Protein AF-C4Z871-F1 (afdb_monomer_lite)

Secondary structure (DSSP, 8-state):
--HHHHHHHHTT--GGG-B-TT--GGGB-HHHHHHHHHHHHHHHHHHHS-HHHHTTS-HHHHHHHTTSEETTEEBHHHHHHHB-SGGGGGGTT---EEEEEEE-TTS-EEEEEEEES-HHHHHHHHHTTS--PEEEE---TT--PPEEEESS-HHHHHHHHHHHHHH--GGGT--EEEEE-SSEEEEEEES--TTSSHHHHTSTT---S--TTHHHHHHHHHTTSS-TTS-HHHHHHHHHHHTTPPPPEEE--STTEEEEEEESS-S-HHHHHHHHH-TT--HHHHHHHHHHHTTPPPPHHHHHHHHHTT-EEEETTEEEE-------TTTHHHHHIIIIIHHHHHHHHHHHHHHHS-EEHHHHHHHTTTTS-TTS-HHHHHHHHHHHHHHHHHTTSEEEESSGGG-EEEESS--

Foldseek 3Di:
DPVVLVVCQVVVPFQQLAFLQPDACVQFAPVLLVLLLVLLLVLVCVVPVPSPVSVPDDSQVLCVVLLQADSRGGTNLVCQQTGDQVSQVSLPPAFAWEKEFEADPVRDTPDIDIQGPNVNVSLVVSLVVAPFDWDWDDLDPVDPGTDTDTLDDSLLSLLLSLCLVQQAPVVVSDYFYWYDYPWKIKTKGFFADQLNDLVLLQPVQRDRPGTSNNSSVSSCVSRVSDDPRSCSSVVQQVVCLVVLAQGWDWDRVDDRMIMIMDTSDHQDSLSSNVSVVCVPDDSVLNNVLSCQSVLHFDDPVNVVVCVVVVQWDDDPPNIHGDDDDDDDPPCVVVVCCVVVVLLVVLVVQVVVVQLVHWDFLVVSLVSCVVSDDPVDDSVRSSVVSVVSLVVCVVVQQWDWDDDDRPITIHGPDDD

Organism: Agathobacter rectalis (strain ATCC 33656 / DSM 3377 / JCM 17463 / KCTC 5835 / VPI 0990) (NCBI:txid515619)

Sequence (415 aa):
MNKIDLIRSQVGRDWSKEIVPEATIDDLDSEAIAYARKMFIRREENRTGASDIIERLSDIEVLNKAGLTFKGQITRTALMLLGKKESSFYFDGFVPRITWTLYNADKSVKAYEHFDMPLLLAVDKVYGKIRNEKYRYIADQTTLFPEEVDQYNPNLVKEIINNCIAHSDYRLRGKINLEEYEDHLVFINEGAFIPETVEQALEPGYKPPYYRNAFLCNAMVNMYMIDTNSMGIPMIYEIQKGKCFPLPTFDLDTPNRVVVTVYGKVLDPNYTRLLHANDDLDLRTVFLLDQVQKKKTISKEDFSQLKSRNLVEGRYPNIFVSYKVAKVVGDKANYVRQKGLDEEVCMHFILSTLKLGPAKKSDLLAVLKDVLPDVLTDQQKSRKLSNLLQKMKKNGIIDVRGIAINSEWYLLTKD

InterPro domains:
  IPR038475 RecG, C-terminal domain superfamily [G3DSA:3.30.565.60] (98-265)

pLDDT: mean 84.92, std 14.33, range [31.95, 98.62]

Structure (mmCIF, N/CA/C/O backbone):
data_AF-C4Z871-F1
#
_entry.id   AF-C4Z871-F1
#
loop_
_atom_site.group_PDB
_atom_site.id
_atom_site.type_symbol
_atom_site.label_atom_id
_atom_site.label_alt_id
_atom_site.label_comp_id
_atom_site.label_asym_id
_atom_site.label_entity_id
_atom_site.label_seq_id
_atom_site.pdbx_PDB_ins_code
_atom_site.Cartn_x
_atom_site.Cartn_y
_atom_site.Cartn_z
_atom_site.occupancy
_atom_site.B_iso_or_equiv
_atom_site.auth_seq_id
_atom_site.auth_comp_id
_atom_site.auth_asym_id
_atom_site.auth_atom_id
_atom_site.pdbx_PDB_model_num
ATOM 1 N N . MET A 1 1 ? -11.316 14.710 -9.861 1.00 51.78 1 MET A N 1
ATOM 2 C CA . MET A 1 1 ? -11.966 15.127 -8.597 1.00 51.78 1 MET A CA 1
ATOM 3 C C . MET A 1 1 ? -13.307 14.449 -8.318 1.00 51.78 1 MET A C 1
ATOM 5 O O . MET A 1 1 ? -14.310 14.771 -8.956 1.00 51.78 1 MET A O 1
ATOM 9 N N . ASN A 1 2 ? -13.363 13.544 -7.330 1.00 67.62 2 ASN A N 1
ATOM 10 C CA . ASN A 1 2 ? -14.636 13.040 -6.792 1.00 67.62 2 ASN A CA 1
ATOM 11 C C . ASN A 1 2 ? -15.286 14.134 -5.919 1.00 67.62 2 ASN A C 1
ATOM 13 O O . ASN A 1 2 ? -15.023 14.245 -4.723 1.00 67.62 2 ASN A O 1
ATOM 17 N N . LYS A 1 3 ? -16.110 14.985 -6.549 1.00 70.56 3 LYS A N 1
ATOM 18 C CA . LYS A 1 3 ? -16.757 16.150 -5.912 1.00 70.56 3 LYS A CA 1
ATOM 19 C C . LYS A 1 3 ? -17.621 15.771 -4.704 1.00 70.56 3 LYS A C 1
ATOM 21 O O . LYS A 1 3 ? -17.808 16.592 -3.814 1.00 70.56 3 LYS A O 1
ATOM 26 N N . ILE A 1 4 ? -18.128 14.539 -4.657 1.00 70.31 4 ILE A N 1
ATOM 27 C CA . ILE A 1 4 ? -19.035 14.083 -3.602 1.00 70.31 4 ILE A CA 1
ATOM 28 C C . ILE A 1 4 ? -18.288 13.925 -2.275 1.00 70.31 4 ILE A C 1
ATOM 30 O O . ILE A 1 4 ? -18.782 14.375 -1.243 1.00 70.31 4 ILE A O 1
ATOM 34 N N . ASP A 1 5 ? -17.102 13.319 -2.284 1.00 70.25 5 ASP A N 1
ATOM 35 C CA . ASP A 1 5 ? -16.326 13.127 -1.054 1.00 70.25 5 ASP A CA 1
ATOM 36 C C . ASP A 1 5 ? -15.830 14.456 -0.473 1.00 70.25 5 ASP A C 1
ATOM 38 O O . ASP A 1 5 ? -15.903 14.658 0.740 1.00 70.25 5 ASP A O 1
ATOM 42 N N . LEU A 1 6 ? -15.442 15.402 -1.333 1.00 68.94 6 LEU A N 1
ATOM 43 C CA . LEU A 1 6 ? -15.074 16.754 -0.913 1.00 68.94 6 LEU A CA 1
ATOM 44 C C . LEU A 1 6 ? -16.252 17.480 -0.242 1.00 68.94 6 LEU A C 1
ATOM 46 O O . LEU A 1 6 ? -16.098 18.016 0.854 1.00 68.94 6 LEU A O 1
ATOM 50 N N . ILE A 1 7 ? -17.441 17.450 -0.856 1.00 69.00 7 ILE A N 1
ATOM 51 C CA . ILE A 1 7 ? -18.655 18.048 -0.277 1.00 69.00 7 ILE A CA 1
ATOM 52 C C . ILE A 1 7 ? -18.975 17.399 1.074 1.00 69.00 7 ILE A C 1
ATOM 54 O O . ILE A 1 7 ? -19.270 18.090 2.043 1.00 69.00 7 ILE A O 1
ATOM 58 N N . ARG A 1 8 ? -18.889 16.070 1.180 1.00 70.12 8 ARG A N 1
ATOM 59 C CA . ARG A 1 8 ? -19.169 15.360 2.438 1.00 70.12 8 ARG A CA 1
ATOM 60 C C . ARG A 1 8 ? -18.193 15.736 3.547 1.00 70.12 8 ARG A C 1
ATOM 62 O O . ARG A 1 8 ? -18.636 15.960 4.673 1.00 70.12 8 ARG A O 1
ATOM 69 N N . SER A 1 9 ? -16.906 15.858 3.219 1.00 64.88 9 SER A N 1
ATOM 70 C CA . SER A 1 9 ? -15.901 16.353 4.158 1.00 64.88 9 SER A CA 1
ATOM 71 C C . SER A 1 9 ? -16.211 17.781 4.612 1.00 64.88 9 SER A C 1
ATOM 73 O O . SER A 1 9 ? -16.077 18.075 5.795 1.00 64.88 9 SER A O 1
ATOM 75 N N . GLN A 1 10 ? -16.653 18.659 3.708 1.00 62.22 10 GLN A N 1
ATOM 76 C CA . GLN A 1 10 ? -17.023 20.042 4.040 1.00 62.22 10 GLN A CA 1
ATOM 77 C C . GLN A 1 10 ? -18.287 20.127 4.910 1.00 62.22 10 GLN A C 1
ATOM 79 O O . GLN A 1 10 ? -18.389 21.000 5.765 1.00 62.22 10 GLN A O 1
ATOM 84 N N . VAL A 1 11 ? -19.232 19.200 4.728 1.00 68.12 11 VAL A N 1
ATOM 85 C CA . VAL A 1 11 ? -20.485 19.110 5.503 1.00 68.12 11 VAL A CA 1
ATOM 86 C C . VAL A 1 11 ? -20.293 18.336 6.823 1.00 68.12 11 VAL A C 1
ATOM 88 O O . VAL A 1 11 ? -21.216 18.234 7.627 1.00 68.12 11 VAL A O 1
ATOM 91 N N . GLY A 1 12 ? -19.098 17.788 7.083 1.00 62.19 12 GLY A N 1
ATOM 92 C CA . GLY A 1 12 ? -18.776 17.077 8.325 1.00 62.19 12 GLY A CA 1
ATOM 93 C C . GLY A 1 12 ? -19.434 15.699 8.468 1.00 62.19 12 GLY A C 1
ATOM 94 O O . GLY A 1 12 ? -19.546 15.187 9.582 1.00 62.19 12 GLY A O 1
ATOM 95 N N . ARG A 1 13 ? -19.878 15.081 7.363 1.00 78.56 13 ARG A N 1
ATOM 96 C CA . ARG A 1 13 ? -20.431 13.716 7.369 1.00 78.56 13 ARG A CA 1
ATOM 97 C C . ARG A 1 13 ? -19.312 12.688 7.227 1.00 78.56 13 ARG A C 1
ATOM 99 O O . ARG A 1 13 ? -18.979 12.278 6.116 1.00 78.56 13 ARG A O 1
ATOM 106 N N . ASP A 1 14 ? -18.764 12.272 8.362 1.00 88.94 14 ASP A N 1
ATOM 107 C CA . ASP A 1 14 ? -17.798 11.179 8.454 1.00 88.94 14 ASP A CA 1
ATOM 108 C C . ASP A 1 14 ? -18.501 9.878 8.863 1.00 88.94 14 ASP A C 1
ATOM 110 O O . ASP A 1 14 ? -18.917 9.724 10.011 1.00 88.94 14 ASP A O 1
ATOM 114 N N . TRP A 1 15 ? -18.605 8.941 7.916 1.00 91.06 15 TRP A N 1
ATOM 115 C CA . TRP A 1 15 ? -19.235 7.634 8.132 1.00 91.06 15 TRP A CA 1
ATOM 116 C C . TRP A 1 15 ? -18.551 6.847 9.257 1.00 91.06 15 TRP A C 1
ATOM 118 O O . TRP A 1 15 ? -19.228 6.151 10.009 1.00 91.06 15 TRP A O 1
ATOM 128 N N . SER A 1 16 ? -17.229 6.983 9.405 1.00 93.88 16 SER A N 1
ATOM 129 C CA . SER A 1 16 ? -16.442 6.242 10.397 1.00 93.88 16 SER A CA 1
ATOM 130 C C . SER A 1 16 ? -16.643 6.747 11.832 1.00 93.88 16 SER A C 1
ATOM 132 O O . SER A 1 16 ? -16.449 6.005 12.793 1.00 93.88 16 SER A O 1
ATOM 134 N N . LYS A 1 17 ? -17.098 7.997 11.982 1.00 94.75 17 LYS A N 1
ATOM 135 C CA . LYS A 1 17 ? -17.359 8.651 13.272 1.00 94.75 17 LYS A CA 1
ATOM 136 C C . LYS A 1 17 ? -18.705 8.262 13.894 1.00 94.75 17 LYS A C 1
ATOM 138 O O . LYS A 1 17 ? -18.926 8.534 15.073 1.00 94.75 17 LYS A O 1
ATOM 143 N N . GLU A 1 18 ? -19.623 7.686 13.120 1.00 94.06 18 GLU A N 1
ATOM 144 C CA . GLU A 1 18 ? -20.980 7.394 13.590 1.00 94.06 18 GLU A CA 1
ATOM 145 C C . GLU A 1 18 ? -20.971 6.438 14.795 1.00 94.06 18 GLU A C 1
ATOM 147 O O . GLU A 1 18 ? -20.249 5.436 14.813 1.00 94.06 18 GLU A O 1
ATOM 152 N N . ILE A 1 19 ? -21.768 6.788 15.809 1.00 95.81 19 ILE A N 1
ATOM 153 C CA . ILE A 1 19 ? -22.007 5.968 17.001 1.00 95.81 19 ILE A CA 1
ATOM 154 C C . ILE A 1 19 ? -22.939 4.824 16.607 1.00 95.81 19 ILE A C 1
ATOM 156 O O . ILE A 1 19 ? -23.891 5.046 15.862 1.00 95.81 19 ILE A O 1
ATOM 160 N N . VAL A 1 20 ? -22.667 3.628 17.124 1.00 95.88 20 VAL A N 1
ATOM 161 C CA . VAL A 1 20 ? -23.548 2.460 17.026 1.00 95.88 20 VAL A CA 1
ATOM 162 C C . VAL A 1 20 ? -24.207 2.282 18.398 1.00 95.88 20 VAL A C 1
ATOM 164 O O . VAL A 1 20 ? -23.546 1.774 19.303 1.00 95.88 20 VAL A O 1
ATOM 167 N N . PRO A 1 21 ? -25.443 2.782 18.607 1.00 94.50 21 PRO A N 1
ATOM 168 C CA . PRO A 1 21 ? -26.058 2.871 19.936 1.00 94.50 21 PRO A CA 1
ATOM 169 C C . PRO A 1 21 ? -26.220 1.528 20.646 1.00 94.50 21 PRO A C 1
ATOM 171 O O . PRO A 1 21 ? -26.189 1.475 21.872 1.00 94.50 21 PRO A O 1
ATOM 174 N N . GLU A 1 22 ? -26.408 0.460 19.877 1.00 95.06 22 GLU A N 1
ATOM 175 C CA . GLU A 1 22 ? -26.620 -0.894 20.376 1.00 95.06 22 GLU A CA 1
ATOM 176 C C . GLU A 1 22 ? -25.312 -1.595 20.766 1.00 95.06 22 GLU A C 1
ATOM 178 O O . GLU A 1 22 ? -25.355 -2.571 21.512 1.00 95.06 22 GLU A O 1
ATOM 183 N N . ALA A 1 23 ? -24.163 -1.099 20.293 1.00 96.44 23 ALA A N 1
ATOM 184 C CA . ALA A 1 23 ? -22.872 -1.726 20.531 1.00 96.44 23 ALA A CA 1
ATOM 185 C C . ALA A 1 23 ? -22.259 -1.301 21.870 1.00 96.44 23 ALA A C 1
ATOM 187 O O . ALA A 1 23 ? -22.230 -0.116 22.224 1.00 96.44 23 ALA A O 1
ATOM 188 N N . THR A 1 24 ? -21.690 -2.267 22.589 1.00 96.06 24 THR A N 1
ATOM 189 C CA . THR A 1 24 ? -21.018 -2.044 23.876 1.00 96.06 24 THR A CA 1
ATOM 190 C C . THR A 1 24 ? -19.550 -2.467 23.822 1.00 96.06 24 THR A C 1
ATOM 192 O O . THR A 1 24 ? -19.053 -2.976 22.817 1.00 96.06 24 THR A O 1
ATOM 195 N N . ILE A 1 25 ? -18.813 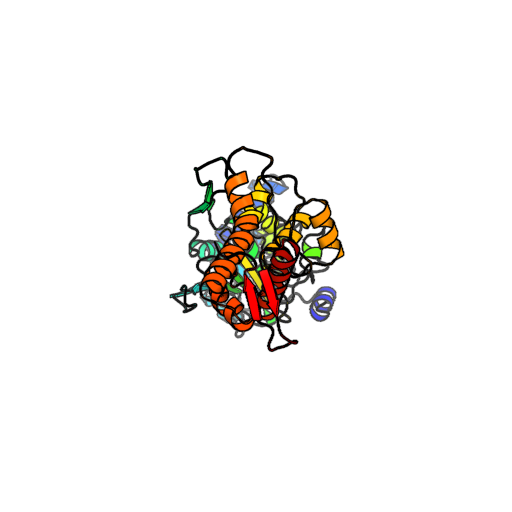-2.244 24.915 1.00 94.75 25 ILE A N 1
ATOM 196 C CA . ILE A 1 25 ? -17.424 -2.709 25.019 1.00 94.75 25 ILE A CA 1
ATOM 197 C C . ILE A 1 25 ? -17.310 -4.239 24.905 1.00 94.75 25 ILE A C 1
ATOM 199 O O . ILE A 1 25 ? -16.280 -4.732 24.458 1.00 94.75 25 ILE A O 1
ATOM 203 N N . ASP A 1 26 ? -18.372 -4.982 25.230 1.00 96.00 26 ASP A N 1
ATOM 204 C CA . ASP A 1 26 ? -18.397 -6.444 25.133 1.00 96.00 26 ASP A CA 1
ATOM 205 C C . ASP A 1 26 ? -18.427 -6.936 23.678 1.00 96.00 26 ASP A C 1
ATOM 207 O O . ASP A 1 26 ? -18.105 -8.096 23.412 1.00 96.00 26 ASP A O 1
ATOM 211 N N . ASP A 1 27 ? -18.756 -6.061 22.725 1.00 97.06 27 ASP A N 1
ATOM 212 C CA . ASP A 1 27 ? -18.674 -6.334 21.288 1.00 97.06 27 ASP A CA 1
ATOM 213 C C . ASP A 1 27 ? -17.253 -6.155 20.731 1.00 97.06 27 ASP A C 1
ATOM 215 O O . ASP A 1 27 ? -17.005 -6.449 19.555 1.00 97.06 27 ASP A O 1
ATOM 219 N N . LEU A 1 28 ? -16.313 -5.681 21.555 1.00 97.62 28 LEU A N 1
ATOM 220 C CA . LEU A 1 28 ? -14.908 -5.513 21.206 1.00 97.62 28 LEU A CA 1
ATOM 221 C C . LEU A 1 28 ? -14.071 -6.711 21.667 1.00 97.62 28 LEU A C 1
ATOM 223 O O . LEU A 1 28 ? -14.308 -7.328 22.705 1.00 97.62 28 LEU A O 1
ATOM 227 N N . ASP A 1 29 ? -13.073 -7.048 20.865 1.00 98.06 29 ASP A N 1
ATOM 228 C CA . ASP A 1 29 ? -12.106 -8.098 21.122 1.00 98.06 29 ASP A CA 1
ATOM 229 C C . ASP A 1 29 ? -11.061 -7.625 22.148 1.00 98.06 29 ASP A C 1
ATOM 231 O O . ASP A 1 29 ? -10.412 -6.586 21.987 1.00 98.06 29 ASP A O 1
ATOM 235 N N . SER A 1 30 ? -10.888 -8.398 23.222 1.00 96.75 30 SER A N 1
ATOM 236 C CA . SER A 1 30 ? -9.982 -8.055 24.321 1.00 96.75 30 SER A CA 1
ATOM 237 C C . SER A 1 30 ? -8.506 -8.055 23.915 1.00 96.75 30 SER A C 1
ATOM 239 O O . SER A 1 30 ? -7.731 -7.255 24.440 1.00 96.75 30 SER A O 1
ATOM 241 N N . GLU A 1 31 ? -8.101 -8.923 22.978 1.00 97.06 31 GLU A N 1
ATOM 242 C CA . GLU A 1 31 ? -6.736 -8.939 22.438 1.00 97.06 31 GLU A CA 1
ATOM 243 C C . GLU A 1 31 ? -6.489 -7.662 21.628 1.00 97.06 31 GLU A C 1
ATOM 245 O O . GLU A 1 31 ? -5.462 -7.000 21.798 1.00 97.06 31 GLU A O 1
ATOM 250 N N . ALA A 1 32 ? -7.466 -7.260 20.809 1.00 97.19 32 ALA A N 1
ATOM 251 C CA . ALA A 1 32 ? -7.382 -6.025 20.040 1.00 97.19 32 ALA A CA 1
ATOM 252 C C . ALA A 1 32 ? -7.337 -4.785 20.944 1.00 97.19 32 ALA A C 1
ATOM 254 O O . ALA A 1 32 ? -6.538 -3.887 20.685 1.00 97.19 32 ALA A O 1
ATOM 255 N N . ILE A 1 33 ? -8.123 -4.740 22.027 1.00 96.88 33 ILE A N 1
ATOM 256 C CA . ILE A 1 33 ? -8.068 -3.651 23.019 1.00 96.88 33 ILE A CA 1
ATOM 257 C C . ILE A 1 33 ? -6.684 -3.577 23.677 1.00 96.88 33 ILE A C 1
ATOM 259 O O . ILE A 1 33 ? -6.097 -2.493 23.768 1.00 96.88 33 ILE A O 1
ATOM 263 N N . ALA A 1 34 ? -6.139 -4.713 24.120 1.00 95.44 34 ALA A N 1
ATOM 264 C CA . ALA A 1 34 ? -4.819 -4.763 24.740 1.00 95.44 34 ALA A CA 1
ATOM 265 C C . ALA A 1 34 ? -3.725 -4.283 23.771 1.00 95.44 34 ALA A C 1
ATOM 267 O O . ALA A 1 34 ? -2.868 -3.472 24.140 1.00 95.44 34 ALA A O 1
ATOM 268 N N . TYR A 1 35 ? -3.789 -4.723 22.511 1.00 95.62 35 TYR A N 1
ATOM 269 C CA . TYR A 1 35 ? -2.865 -4.292 21.467 1.00 95.62 35 TYR A CA 1
ATOM 270 C C . TYR A 1 35 ? -3.009 -2.795 21.152 1.00 95.62 35 TYR A C 1
ATOM 272 O O . TYR A 1 35 ? -2.011 -2.074 21.122 1.00 95.62 35 TYR A O 1
ATOM 280 N N . ALA A 1 36 ? -4.239 -2.294 21.005 1.00 95.06 36 ALA A N 1
ATOM 281 C CA . ALA A 1 36 ? -4.524 -0.878 20.778 1.00 95.06 36 ALA A CA 1
ATOM 282 C C . ALA A 1 36 ? -3.952 0.005 21.890 1.00 95.06 36 ALA A C 1
ATOM 284 O O . ALA A 1 36 ? -3.289 1.003 21.606 1.00 95.06 36 ALA A O 1
ATOM 285 N N . ARG A 1 37 ? -4.138 -0.391 23.157 1.00 93.38 37 ARG A N 1
ATOM 286 C CA . ARG A 1 37 ? -3.544 0.309 24.301 1.00 93.38 37 ARG A CA 1
ATOM 287 C C . ARG A 1 37 ? -2.026 0.341 24.211 1.00 93.38 37 ARG A C 1
ATOM 289 O O . ARG A 1 37 ? -1.444 1.412 24.360 1.00 93.38 37 ARG A O 1
ATOM 296 N N . LYS A 1 38 ? -1.388 -0.806 23.967 1.00 92.50 38 LYS A N 1
ATOM 297 C CA . LYS A 1 38 ? 0.074 -0.893 23.858 1.00 92.50 38 LYS A CA 1
ATOM 298 C C . LYS A 1 38 ? 0.606 0.074 22.799 1.00 92.50 38 LYS A C 1
ATOM 300 O O . LYS A 1 38 ? 1.569 0.796 23.046 1.00 92.50 38 LYS A O 1
ATOM 305 N N . MET A 1 39 ? -0.032 0.108 21.631 1.00 92.12 39 MET A N 1
ATOM 306 C CA . MET A 1 39 ? 0.393 0.977 20.536 1.00 92.12 39 MET A CA 1
ATOM 307 C C . MET A 1 39 ? 0.114 2.458 20.813 1.00 92.12 39 MET A C 1
ATOM 309 O O . MET A 1 39 ? 0.941 3.305 20.477 1.00 92.12 39 MET A O 1
ATOM 313 N N . PHE A 1 40 ? -1.006 2.773 21.468 1.00 91.31 40 PHE A N 1
ATOM 314 C CA . PHE A 1 40 ? -1.323 4.132 21.900 1.00 91.31 40 PHE A CA 1
ATOM 315 C C . PHE A 1 40 ? -0.300 4.659 22.918 1.00 91.31 40 PHE A C 1
ATOM 317 O O . PHE A 1 40 ? 0.241 5.744 22.724 1.00 91.31 40 PHE A O 1
ATOM 324 N N . ILE A 1 41 ? 0.034 3.873 23.949 1.00 88.56 41 ILE A N 1
ATOM 325 C CA . ILE A 1 41 ? 1.053 4.240 24.950 1.00 88.56 41 ILE A CA 1
ATOM 326 C C . ILE A 1 41 ? 2.395 4.497 24.268 1.00 88.56 41 ILE A C 1
ATOM 328 O O . ILE A 1 41 ? 2.961 5.572 24.438 1.00 88.56 41 ILE A O 1
ATOM 332 N N . ARG A 1 42 ? 2.850 3.572 23.414 1.00 87.44 42 ARG A N 1
ATOM 333 C CA . ARG A 1 42 ? 4.110 3.716 22.669 1.00 87.44 42 ARG A CA 1
ATOM 334 C C . ARG A 1 42 ? 4.170 5.013 21.856 1.00 87.44 42 ARG A C 1
ATOM 336 O O . ARG A 1 42 ? 5.223 5.634 21.726 1.00 87.44 42 ARG A O 1
ATOM 343 N N . ARG A 1 43 ? 3.044 5.437 21.278 1.00 85.88 43 ARG A N 1
ATOM 344 C CA . ARG A 1 43 ? 2.974 6.700 20.538 1.00 85.88 43 ARG A CA 1
ATOM 345 C C . ARG A 1 43 ? 3.082 7.912 21.454 1.00 85.88 43 ARG A C 1
ATOM 347 O O . ARG A 1 43 ? 3.766 8.873 21.105 1.00 85.88 43 ARG A O 1
ATOM 354 N N . GLU A 1 44 ? 2.405 7.884 22.592 1.00 84.31 44 GLU A N 1
ATOM 355 C CA . GLU A 1 44 ? 2.425 8.990 23.547 1.00 84.31 44 GLU A CA 1
ATOM 356 C C . GLU A 1 44 ? 3.779 9.106 24.264 1.00 84.31 44 GLU A C 1
ATOM 358 O O . GLU A 1 44 ? 4.240 10.227 24.490 1.00 84.31 44 GLU A O 1
ATOM 363 N N . GLU A 1 45 ? 4.472 7.989 24.506 1.00 83.44 45 GLU A N 1
ATOM 364 C CA . GLU A 1 45 ? 5.878 7.951 24.939 1.00 83.44 45 GLU A CA 1
ATOM 365 C C . GLU A 1 45 ? 6.775 8.721 23.974 1.00 83.44 45 GLU A C 1
ATOM 367 O O . GLU A 1 45 ? 7.466 9.654 24.380 1.00 83.44 45 GLU A O 1
ATOM 372 N N . ASN A 1 46 ? 6.692 8.402 22.679 1.00 80.75 46 ASN A N 1
ATOM 373 C CA . ASN A 1 46 ? 7.487 9.064 21.645 1.00 80.75 46 ASN A CA 1
ATOM 374 C C . ASN A 1 46 ? 7.175 10.566 21.507 1.00 80.75 46 ASN A C 1
ATOM 376 O O . ASN A 1 46 ? 8.004 11.317 20.998 1.00 80.75 46 ASN A O 1
ATOM 380 N N . ARG A 1 47 ? 5.979 11.013 21.917 1.00 79.38 47 ARG A N 1
ATOM 381 C CA . ARG A 1 47 ? 5.545 12.417 21.809 1.00 79.38 47 ARG A CA 1
ATOM 382 C C . ARG A 1 47 ? 5.830 13.253 23.048 1.00 79.38 47 ARG A C 1
ATOM 384 O O . ARG A 1 47 ? 6.145 14.431 22.914 1.00 79.38 47 ARG A O 1
ATOM 391 N N . THR A 1 48 ? 5.632 12.685 24.233 1.00 77.44 48 THR A N 1
ATOM 392 C CA . THR A 1 48 ? 5.547 13.449 25.489 1.00 77.44 48 THR A CA 1
ATOM 393 C C . THR A 1 48 ? 6.408 12.885 26.615 1.00 77.44 48 THR A C 1
ATOM 395 O O . THR A 1 48 ? 6.602 13.575 27.612 1.00 77.44 48 THR A O 1
ATOM 398 N N . GLY A 1 49 ? 6.924 11.657 26.481 1.00 69.44 49 GLY A N 1
ATOM 399 C CA . GLY A 1 49 ? 7.694 10.980 27.529 1.00 69.44 49 GLY A CA 1
ATOM 400 C C . GLY A 1 49 ? 6.891 10.610 28.784 1.00 69.44 49 GLY A C 1
ATOM 401 O O . GLY A 1 49 ? 7.495 10.307 29.806 1.00 69.44 49 GLY A O 1
ATOM 402 N N . ALA A 1 50 ? 5.553 10.654 28.736 1.00 65.12 50 ALA A N 1
ATOM 403 C CA . ALA A 1 50 ? 4.671 10.487 29.896 1.00 65.12 50 ALA A CA 1
ATOM 404 C C . ALA A 1 50 ? 3.812 9.201 29.838 1.00 65.12 50 ALA A C 1
ATOM 406 O O . ALA A 1 50 ? 2.582 9.274 29.920 1.00 65.12 50 ALA A O 1
ATOM 407 N N . SER A 1 51 ? 4.428 8.017 29.706 1.00 67.94 51 SER A N 1
ATOM 408 C CA . SER A 1 51 ? 3.696 6.731 29.705 1.00 67.94 51 SER A CA 1
ATOM 409 C C . SER A 1 51 ? 3.022 6.407 31.034 1.00 67.94 51 SER A C 1
ATOM 411 O O . SER A 1 51 ? 1.883 5.939 31.032 1.00 67.94 51 SER A O 1
ATOM 413 N N . ASP A 1 52 ? 3.666 6.725 32.158 1.00 67.81 52 ASP A N 1
ATOM 414 C CA . ASP A 1 52 ? 3.236 6.310 33.503 1.00 67.81 52 ASP A CA 1
ATOM 415 C C . ASP A 1 52 ? 1.803 6.739 33.870 1.00 67.81 52 ASP A C 1
ATOM 417 O O . ASP A 1 52 ? 1.116 6.080 34.655 1.00 67.81 52 ASP A O 1
ATOM 421 N N . ILE A 1 53 ? 1.336 7.869 33.325 1.00 69.12 53 ILE A N 1
ATOM 422 C CA . ILE A 1 53 ? -0.019 8.389 33.566 1.00 69.12 53 ILE A CA 1
ATOM 423 C C . ILE A 1 53 ? -1.044 7.640 32.706 1.00 69.12 53 ILE A C 1
ATOM 425 O O . ILE A 1 53 ? -2.171 7.411 33.144 1.00 69.12 53 ILE A O 1
ATOM 429 N N . ILE A 1 54 ? -0.661 7.249 31.490 1.00 72.00 54 ILE A N 1
ATOM 430 C CA . ILE A 1 54 ? -1.539 6.586 30.519 1.00 72.00 54 ILE A CA 1
ATOM 431 C C . ILE A 1 54 ? -1.726 5.112 30.881 1.00 72.00 54 ILE A C 1
ATOM 433 O O . ILE A 1 54 ? -2.820 4.579 30.708 1.00 72.00 54 ILE A O 1
ATOM 437 N N . GLU A 1 55 ? -0.708 4.471 31.456 1.00 78.06 55 GLU A N 1
ATOM 438 C CA . GLU A 1 55 ? -0.793 3.087 31.936 1.00 78.06 55 GLU A CA 1
ATOM 439 C C . GLU A 1 55 ? -1.860 2.881 33.020 1.00 78.06 55 GLU A C 1
ATOM 441 O O . GLU A 1 55 ? -2.427 1.797 33.132 1.00 78.06 55 GLU A O 1
ATOM 446 N N . ARG A 1 56 ? -2.181 3.928 33.790 1.00 84.38 56 ARG A N 1
ATOM 447 C CA . ARG A 1 56 ? -3.187 3.882 34.865 1.00 84.38 56 ARG A CA 1
ATOM 448 C C . ARG A 1 56 ? -4.622 4.081 34.377 1.00 84.38 56 ARG A C 1
ATOM 450 O O . ARG A 1 56 ? -5.548 3.967 35.177 1.00 84.38 56 ARG A O 1
ATOM 457 N N . LEU A 1 57 ? -4.812 4.411 33.101 1.00 86.88 57 LEU A N 1
ATOM 458 C CA . LEU A 1 57 ? -6.132 4.659 32.531 1.00 86.88 57 LEU A CA 1
ATOM 459 C C . LEU A 1 57 ? -6.879 3.351 32.265 1.00 86.88 57 LEU A C 1
ATOM 461 O O . LEU A 1 57 ? -6.317 2.367 31.771 1.00 86.88 57 LEU A O 1
ATOM 465 N N . SER A 1 58 ? -8.185 3.379 32.515 1.00 90.50 58 SER A N 1
ATOM 466 C CA . SER A 1 58 ? -9.100 2.306 32.130 1.00 90.50 58 SER A CA 1
ATOM 467 C C . SER A 1 58 ? -9.188 2.155 30.609 1.00 90.50 58 SER A C 1
ATOM 469 O O . SER A 1 58 ? -8.854 3.071 29.851 1.00 90.50 58 SER A O 1
ATOM 471 N N . ASP A 1 59 ? -9.660 0.993 30.144 1.00 91.19 59 ASP A N 1
ATOM 472 C CA . ASP A 1 59 ? -9.786 0.693 28.707 1.00 91.19 59 ASP A CA 1
ATOM 473 C C . ASP A 1 59 ? -10.583 1.772 28.002 1.00 91.19 59 ASP A C 1
ATOM 475 O O . ASP A 1 59 ? -10.128 2.353 27.021 1.00 91.19 59 ASP A O 1
ATOM 479 N N . ILE A 1 60 ? -11.729 2.134 28.567 1.00 92.19 60 ILE A N 1
ATOM 480 C CA . ILE A 1 60 ? -12.610 3.115 27.956 1.00 92.19 60 ILE A CA 1
ATOM 481 C C . ILE A 1 60 ? -11.972 4.508 27.875 1.00 92.19 60 ILE A C 1
ATOM 483 O O . ILE A 1 60 ? -12.191 5.223 26.900 1.00 92.19 60 ILE A O 1
ATOM 487 N N . GLU A 1 61 ? -11.152 4.905 28.848 1.00 92.69 61 GLU A N 1
ATOM 488 C CA . GLU A 1 61 ? -10.433 6.183 28.820 1.00 92.69 61 GLU A CA 1
ATOM 489 C C . GLU A 1 61 ? -9.355 6.201 27.736 1.00 92.69 61 GLU A C 1
ATOM 491 O O . GLU A 1 61 ? -9.239 7.193 27.010 1.00 92.69 61 GLU A O 1
ATOM 496 N N . VAL A 1 62 ? -8.617 5.098 27.578 1.00 92.00 62 VAL A N 1
ATOM 497 C CA . VAL A 1 62 ? -7.639 4.938 26.495 1.00 92.00 62 VAL A CA 1
ATOM 498 C C . VAL A 1 62 ? -8.337 4.953 25.140 1.00 92.00 62 VAL A C 1
ATOM 500 O O . VAL A 1 62 ? -7.923 5.703 24.260 1.00 92.00 62 VAL A O 1
ATOM 503 N N . LEU A 1 63 ? -9.434 4.210 24.976 1.00 95.12 63 LEU A N 1
ATOM 504 C CA . LEU A 1 63 ? -10.201 4.175 23.728 1.00 95.12 63 LEU A CA 1
ATOM 505 C C . LEU A 1 63 ? -10.770 5.557 23.360 1.00 95.12 63 LEU A C 1
ATOM 507 O O . LEU A 1 63 ? -10.709 5.963 22.197 1.00 95.12 63 LEU A O 1
ATOM 511 N N . ASN A 1 64 ? -11.260 6.319 24.343 1.00 94.88 64 ASN A N 1
ATOM 512 C CA . ASN A 1 64 ? -11.726 7.690 24.122 1.00 94.88 64 ASN A CA 1
ATOM 513 C C . ASN A 1 64 ? -10.570 8.596 23.659 1.00 94.88 64 ASN A C 1
ATOM 515 O O . ASN A 1 64 ? -10.709 9.330 22.682 1.00 94.88 64 ASN A O 1
ATOM 519 N N . LYS A 1 65 ? -9.410 8.534 24.332 1.00 92.69 65 LYS A N 1
ATOM 520 C CA . LYS A 1 65 ? -8.221 9.335 23.983 1.00 92.69 65 LYS A CA 1
ATOM 521 C C . LYS A 1 65 ? -7.615 8.946 22.635 1.00 92.69 65 LYS A C 1
ATOM 523 O O . LYS A 1 65 ? -7.150 9.819 21.908 1.00 92.69 65 LYS A O 1
ATOM 528 N N . ALA A 1 66 ? -7.668 7.665 22.280 1.00 92.56 66 ALA A N 1
ATOM 529 C CA . ALA A 1 66 ? -7.223 7.163 20.988 1.00 92.56 66 ALA A CA 1
ATOM 530 C C . ALA A 1 66 ? -8.135 7.608 19.832 1.00 92.56 66 ALA A C 1
ATOM 532 O O . ALA A 1 66 ? -7.747 7.478 18.672 1.00 92.56 66 ALA A O 1
ATOM 533 N N . GLY A 1 67 ? -9.315 8.170 20.122 1.00 94.31 67 GLY A N 1
ATOM 534 C CA . GLY A 1 67 ? -10.296 8.551 19.111 1.00 94.31 67 GLY A CA 1
ATOM 535 C C . GLY A 1 67 ? -11.041 7.348 18.541 1.00 94.31 67 GLY A C 1
ATOM 536 O O . GLY A 1 67 ? -11.349 7.332 17.358 1.00 94.31 67 GLY A O 1
ATOM 537 N N . LEU A 1 68 ? -11.298 6.330 19.365 1.00 96.31 68 LEU A N 1
ATOM 538 C CA . LEU A 1 68 ? -12.086 5.151 18.997 1.00 96.31 68 LEU A CA 1
ATOM 539 C C . LEU A 1 68 ? -13.524 5.261 19.514 1.00 96.31 68 LEU A C 1
ATOM 541 O O . LEU A 1 68 ? -14.458 4.845 18.836 1.00 96.31 68 LEU A O 1
ATOM 545 N N . THR A 1 69 ? -13.725 5.846 20.693 1.00 96.31 69 THR A N 1
ATOM 546 C CA . THR A 1 69 ? -15.042 5.968 21.339 1.00 96.31 69 THR A CA 1
ATOM 547 C C . THR A 1 69 ? -15.376 7.421 21.690 1.00 96.31 69 THR A C 1
ATOM 549 O O . THR A 1 69 ? -14.495 8.282 21.750 1.00 96.31 69 THR A O 1
ATOM 552 N N . PHE A 1 70 ? -16.665 7.711 21.909 1.00 92.81 70 PHE A N 1
ATOM 553 C CA . PHE A 1 70 ? -17.141 9.012 22.399 1.00 92.81 70 PHE A CA 1
ATOM 554 C C . PHE A 1 70 ? -17.794 8.883 23.767 1.00 92.81 70 PHE A C 1
ATOM 556 O O . PHE A 1 70 ? -18.958 8.494 23.877 1.00 92.81 70 PHE A O 1
ATOM 563 N N . LYS A 1 71 ? -17.060 9.257 24.819 1.00 91.38 71 LYS A N 1
ATOM 564 C CA . LYS A 1 71 ? -17.496 9.083 26.216 1.00 91.38 71 LYS A CA 1
ATOM 565 C C . LYS A 1 71 ? -17.940 7.638 26.481 1.00 91.38 71 LYS A C 1
ATOM 567 O O . LYS A 1 71 ? -18.954 7.396 27.120 1.00 91.38 71 LYS A O 1
ATOM 572 N N . GLY A 1 72 ? -17.190 6.692 25.919 1.00 92.88 72 GLY A N 1
ATOM 573 C CA . GLY A 1 72 ? -17.452 5.258 26.004 1.00 92.88 72 GLY A CA 1
ATOM 574 C C . GLY A 1 72 ? -18.487 4.697 25.029 1.00 92.88 72 GLY A C 1
ATOM 575 O O . GLY A 1 72 ? -18.608 3.482 24.935 1.00 92.88 72 GLY A O 1
ATOM 576 N N . GLN A 1 73 ? -19.168 5.538 24.249 1.00 96.81 73 GLN A N 1
ATOM 577 C CA . GLN A 1 73 ? -20.030 5.061 23.167 1.00 96.81 73 GLN A CA 1
ATOM 578 C C . GLN A 1 73 ? -19.184 4.511 22.018 1.00 96.81 73 GLN A C 1
ATOM 580 O O . GLN A 1 73 ? -18.222 5.157 21.580 1.00 96.81 73 GLN A O 1
ATOM 585 N N . ILE A 1 74 ? -19.562 3.330 21.535 1.00 97.56 74 ILE A N 1
ATOM 586 C CA . ILE A 1 74 ? -18.864 2.621 20.470 1.00 97.56 74 ILE A CA 1
ATOM 587 C C . ILE A 1 74 ? -19.157 3.284 19.123 1.00 97.56 74 ILE A C 1
ATOM 589 O O . ILE A 1 74 ? -20.297 3.609 18.796 1.00 97.56 74 ILE A O 1
ATOM 593 N N . THR A 1 75 ? -18.106 3.506 18.338 1.00 97.12 75 THR A N 1
ATOM 594 C CA . THR A 1 75 ? -18.212 4.029 16.970 1.00 97.12 75 THR A CA 1
ATOM 595 C C . THR A 1 75 ? -17.987 2.920 15.951 1.00 97.12 75 THR A C 1
ATOM 597 O O . THR A 1 75 ? -17.431 1.866 16.273 1.00 97.12 75 THR A O 1
ATOM 600 N N . ARG A 1 76 ? -18.327 3.179 14.686 1.00 95.81 76 ARG A N 1
ATOM 601 C CA . ARG A 1 76 ? -17.951 2.283 13.583 1.00 95.81 76 ARG A CA 1
ATOM 602 C C . ARG A 1 76 ? -16.443 2.060 13.493 1.00 95.81 76 ARG A C 1
ATOM 604 O O . ARG A 1 76 ? -16.025 0.930 13.271 1.00 95.81 76 ARG A O 1
ATOM 611 N N . THR A 1 77 ? -15.628 3.090 13.730 1.00 96.75 77 THR A N 1
ATOM 612 C CA . THR A 1 77 ? -14.167 2.945 13.822 1.00 96.75 77 THR A CA 1
ATOM 613 C C . THR A 1 77 ? -13.752 1.961 14.921 1.00 96.75 77 THR A C 1
ATOM 615 O O . THR A 1 77 ? -12.911 1.098 14.665 1.00 96.75 77 THR A O 1
ATOM 618 N N . ALA A 1 78 ? -14.339 2.047 16.122 1.00 97.75 78 ALA A N 1
ATOM 619 C CA . ALA A 1 78 ? -14.043 1.102 17.204 1.00 97.75 78 ALA A CA 1
ATOM 620 C C . ALA A 1 78 ? -14.416 -0.335 16.823 1.00 97.75 78 ALA A C 1
ATOM 622 O O . ALA A 1 78 ? -13.595 -1.231 16.992 1.00 97.75 78 ALA A O 1
ATOM 623 N N . LEU A 1 79 ? -15.604 -0.548 16.249 1.00 96.75 79 LEU A N 1
ATOM 624 C CA . LEU A 1 79 ? -16.026 -1.873 15.784 1.00 96.75 79 LEU A CA 1
ATOM 625 C C . LEU A 1 79 ? -15.125 -2.411 14.669 1.00 96.75 79 LEU A C 1
ATOM 627 O O . LEU A 1 79 ? -14.736 -3.567 14.705 1.00 96.75 79 LEU A O 1
ATOM 631 N N . MET A 1 80 ? -14.734 -1.589 13.698 1.00 96.00 80 MET A N 1
ATOM 632 C CA . MET A 1 80 ? -13.872 -2.053 12.609 1.00 96.00 80 MET A CA 1
ATOM 633 C C . MET A 1 80 ? -12.488 -2.478 13.088 1.00 96.00 80 MET A C 1
ATOM 635 O O . MET A 1 80 ? -11.963 -3.510 12.664 1.00 96.00 80 MET A O 1
ATOM 639 N N . LEU A 1 81 ? -11.865 -1.654 13.930 1.00 97.56 81 LEU A N 1
ATOM 640 C CA . LEU A 1 81 ? -10.487 -1.881 14.343 1.00 97.56 81 LEU A CA 1
ATOM 641 C C . LEU A 1 81 ? -10.394 -2.892 15.477 1.00 97.56 81 LEU A C 1
ATOM 643 O O . LEU A 1 81 ? -9.451 -3.677 15.470 1.00 97.56 81 LEU A O 1
ATOM 647 N N . LEU A 1 82 ? -11.352 -2.890 16.407 1.00 98.06 82 LEU A N 1
ATOM 648 C CA . LEU A 1 82 ? -11.305 -3.675 17.640 1.00 98.06 82 LEU A CA 1
ATOM 649 C C . LEU A 1 82 ? -12.475 -4.641 17.814 1.00 98.06 82 LEU A C 1
ATOM 651 O O . LEU A 1 82 ? -12.456 -5.414 18.758 1.00 98.06 82 LEU A O 1
ATOM 655 N N . GLY A 1 83 ? -13.504 -4.594 16.973 1.00 97.00 83 GLY A N 1
ATOM 656 C CA . GLY A 1 83 ? -14.692 -5.429 17.122 1.00 97.00 83 GLY A CA 1
ATOM 657 C C . GLY A 1 83 ? -14.390 -6.910 16.954 1.00 97.00 83 GLY A C 1
ATOM 658 O O . GLY A 1 83 ? -13.539 -7.301 16.151 1.00 97.00 83 GLY A O 1
ATOM 659 N N . LYS A 1 84 ? -15.137 -7.738 17.683 1.00 96.56 84 LYS A N 1
ATOM 660 C CA . LYS A 1 84 ? -15.168 -9.180 17.443 1.00 96.56 84 LYS A CA 1
ATOM 661 C C . LYS A 1 84 ? -15.717 -9.457 16.045 1.00 96.56 84 LYS A C 1
ATOM 663 O O . LYS A 1 84 ? -16.492 -8.673 15.489 1.00 96.56 84 LYS A O 1
ATOM 668 N N . LYS A 1 85 ? -15.367 -10.613 15.487 1.00 93.38 85 LYS A N 1
ATOM 669 C CA . LYS A 1 85 ? -15.888 -11.051 14.187 1.00 93.38 85 LYS A CA 1
ATOM 670 C C . LYS A 1 85 ? -17.419 -11.134 14.191 1.00 93.38 85 LYS A C 1
ATOM 672 O O . LYS A 1 85 ? -18.068 -10.769 13.207 1.00 93.38 85 LYS A O 1
ATOM 677 N N . GLU A 1 86 ? -17.993 -11.604 15.292 1.00 92.75 86 GLU A N 1
ATOM 678 C CA . GLU A 1 86 ? -19.431 -11.775 15.482 1.00 92.75 86 GLU A CA 1
ATOM 679 C C . GLU A 1 86 ? -20.158 -10.431 15.432 1.00 92.75 86 GLU A C 1
ATOM 681 O O . GLU A 1 86 ? -21.224 -10.358 14.837 1.00 92.75 86 GLU A O 1
ATOM 686 N N . SER A 1 87 ? -19.536 -9.350 15.911 1.00 94.69 87 SER A N 1
ATOM 687 C CA . SER A 1 87 ? -20.070 -7.978 15.899 1.00 94.69 87 SER A CA 1
ATOM 688 C C . SER A 1 87 ? -20.190 -7.370 14.491 1.00 94.69 87 SER A C 1
ATOM 690 O O . SER A 1 87 ? -20.581 -6.216 14.325 1.00 94.69 87 SER A O 1
ATOM 692 N N . SER A 1 88 ? -19.873 -8.126 13.435 1.00 91.38 88 SER A N 1
ATOM 693 C CA . SER A 1 88 ? -20.056 -7.697 12.043 1.00 91.38 88 SER A CA 1
ATOM 694 C C . SER A 1 88 ? -21.512 -7.442 11.650 1.00 91.38 88 SER A C 1
ATOM 696 O O . SER A 1 88 ? -21.748 -6.713 10.686 1.00 91.38 88 SER A O 1
ATOM 698 N N . PHE A 1 89 ? -22.490 -7.964 12.400 1.00 90.94 89 PHE A N 1
ATOM 699 C CA . PHE A 1 89 ? -23.909 -7.716 12.127 1.00 90.94 89 PHE A CA 1
ATOM 700 C C . PHE A 1 89 ? -24.296 -6.229 12.216 1.00 90.94 89 PHE A C 1
ATOM 702 O O . PHE A 1 89 ? -25.260 -5.832 11.569 1.00 90.94 89 PHE A O 1
ATOM 709 N N . TYR A 1 90 ? -23.523 -5.393 12.924 1.00 92.81 90 TYR A N 1
ATOM 710 C CA . TYR A 1 90 ? -23.751 -3.943 13.012 1.00 92.81 90 TYR A CA 1
ATOM 711 C C . TYR A 1 90 ? -23.495 -3.175 11.695 1.00 92.81 90 TYR A C 1
ATOM 713 O O . TYR A 1 90 ? -23.779 -1.980 11.616 1.00 92.81 90 TYR A O 1
ATOM 721 N N . PHE A 1 91 ? -22.942 -3.814 10.657 1.00 88.38 91 PHE A N 1
ATOM 722 C CA . PHE A 1 91 ? -22.568 -3.161 9.392 1.00 88.38 91 PHE A CA 1
ATOM 723 C C . PHE A 1 91 ? -23.588 -3.332 8.244 1.00 88.38 91 PHE A C 1
ATOM 725 O O . PHE A 1 91 ? -23.229 -3.164 7.080 1.00 88.38 91 PHE A O 1
ATOM 732 N N . ASP A 1 92 ? -24.861 -3.629 8.539 1.00 72.50 92 ASP A N 1
ATOM 733 C CA . ASP A 1 92 ? -26.009 -3.599 7.607 1.00 72.50 92 ASP A CA 1
ATOM 734 C C . ASP A 1 92 ? -25.697 -4.025 6.156 1.00 72.50 92 ASP A C 1
ATOM 736 O O . ASP A 1 92 ? -25.820 -3.260 5.189 1.00 72.50 92 ASP A O 1
ATOM 740 N N . GLY A 1 93 ? -25.306 -5.289 5.983 1.00 71.44 93 GLY A N 1
ATOM 741 C CA . GLY A 1 93 ? -25.142 -5.903 4.663 1.00 71.44 93 GLY A CA 1
ATOM 742 C C . GLY A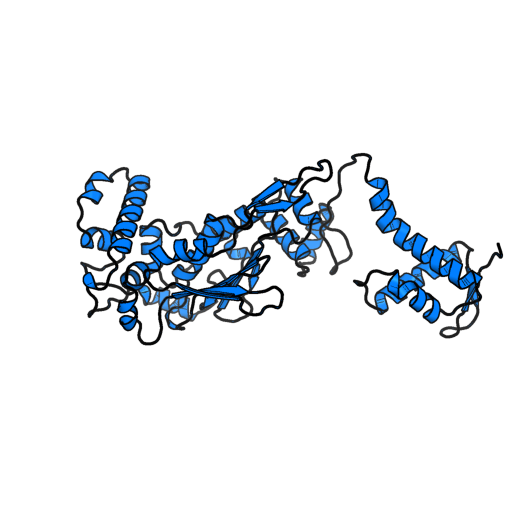 1 93 ? -23.754 -5.764 4.035 1.00 71.44 93 GLY A C 1
ATOM 743 O O . GLY A 1 93 ? -23.618 -6.017 2.837 1.00 71.44 93 GLY A O 1
ATOM 744 N N . PHE A 1 94 ? -22.724 -5.404 4.808 1.00 82.00 94 PHE A N 1
ATOM 745 C CA . PHE A 1 94 ? -21.329 -5.671 4.445 1.00 82.00 94 PHE A CA 1
ATOM 746 C C . PHE A 1 94 ? -20.493 -6.047 5.672 1.00 82.00 94 PHE A C 1
ATOM 748 O O . PHE A 1 94 ? -20.847 -5.712 6.793 1.00 82.00 94 PHE A O 1
ATOM 755 N N . VAL A 1 95 ? -19.383 -6.754 5.458 1.00 83.62 95 VAL A N 1
ATOM 756 C CA . VAL A 1 95 ? -18.440 -7.125 6.523 1.00 83.62 95 VAL A CA 1
ATOM 757 C C . VAL A 1 95 ? -17.098 -6.469 6.207 1.00 83.62 95 VAL A C 1
ATOM 759 O O . VAL A 1 95 ? -16.524 -6.798 5.162 1.00 83.62 95 VAL A O 1
ATOM 762 N N . PRO A 1 96 ? -16.589 -5.552 7.056 1.00 86.88 96 PRO A N 1
ATOM 763 C CA . PRO A 1 96 ? -15.225 -5.048 6.934 1.00 86.88 96 PRO A CA 1
ATOM 764 C C . PRO A 1 96 ? -14.239 -6.221 6.968 1.00 86.88 96 PRO A C 1
ATOM 766 O O . PRO A 1 96 ? -14.168 -6.962 7.948 1.00 86.88 96 PRO A O 1
ATOM 769 N N . ARG A 1 97 ? -13.522 -6.426 5.861 1.00 93.19 97 ARG A N 1
ATOM 770 C CA . ARG A 1 97 ? -12.712 -7.626 5.634 1.00 93.19 97 ARG A CA 1
ATOM 771 C C . ARG A 1 97 ? -11.587 -7.358 4.646 1.00 93.19 97 ARG A C 1
ATOM 773 O O . ARG A 1 97 ? -11.790 -6.678 3.637 1.00 93.19 97 ARG A O 1
ATOM 780 N N . ILE A 1 98 ? -10.457 -8.018 4.884 1.00 97.38 98 ILE A N 1
ATOM 781 C CA . ILE A 1 98 ? -9.391 -8.214 3.901 1.00 97.38 98 ILE A CA 1
ATOM 782 C C . ILE A 1 98 ? -9.485 -9.647 3.370 1.00 97.38 98 ILE A C 1
ATOM 784 O O . ILE A 1 98 ? -9.574 -10.599 4.142 1.00 97.38 98 ILE A O 1
ATOM 788 N N . THR A 1 99 ? -9.500 -9.824 2.052 1.00 97.69 99 THR A N 1
ATOM 789 C CA . THR A 1 99 ? -9.449 -11.151 1.421 1.00 97.69 99 THR A CA 1
ATOM 790 C C . THR A 1 99 ? -8.101 -11.336 0.752 1.00 97.69 99 THR A C 1
ATOM 792 O O . THR A 1 99 ? -7.793 -10.624 -0.199 1.00 97.69 99 THR A O 1
ATOM 795 N N . TRP A 1 100 ? -7.314 -12.289 1.242 1.00 98.62 100 TRP A N 1
ATOM 796 C CA . TRP A 1 100 ? -6.094 -12.734 0.579 1.00 98.62 100 TRP A CA 1
ATOM 797 C C . TRP A 1 100 ? -6.442 -13.869 -0.383 1.00 98.62 100 TRP A C 1
ATOM 799 O O . TRP A 1 100 ? -7.129 -14.813 0.010 1.00 98.62 100 TRP A O 1
ATOM 809 N N . THR A 1 101 ? -5.993 -13.776 -1.630 1.00 98.62 101 THR A N 1
ATOM 810 C CA . THR A 1 101 ? -6.189 -14.807 -2.655 1.00 98.62 101 THR A CA 1
ATOM 811 C C . THR A 1 101 ? -4.853 -15.141 -3.291 1.00 98.62 101 THR A C 1
ATOM 813 O O . THR A 1 101 ? -4.181 -14.263 -3.821 1.00 98.62 101 THR A O 1
ATOM 816 N N . LEU A 1 102 ? -4.488 -16.415 -3.257 1.00 98.38 102 LEU A N 1
ATOM 817 C CA . LEU A 1 102 ? -3.277 -16.952 -3.848 1.00 98.38 102 LEU A CA 1
ATOM 818 C C . LEU A 1 102 ? -3.571 -17.533 -5.224 1.00 98.38 102 LEU A C 1
ATOM 820 O O . LEU A 1 102 ? -4.420 -18.420 -5.345 1.00 98.38 102 LEU A O 1
ATOM 824 N N . TYR A 1 103 ? -2.821 -17.109 -6.233 1.00 97.75 103 TYR A N 1
ATOM 825 C CA . TYR A 1 103 ? -2.967 -17.583 -7.604 1.00 97.75 103 TYR A CA 1
ATOM 826 C C . TYR A 1 103 ? -1.840 -18.540 -8.017 1.00 97.75 103 TYR A C 1
ATOM 828 O O . TYR A 1 103 ? -0.683 -18.415 -7.605 1.00 97.75 103 TYR A O 1
ATOM 836 N N . ASN A 1 104 ? -2.194 -19.513 -8.856 1.00 94.50 104 ASN A N 1
ATOM 837 C CA . ASN A 1 104 ? -1.251 -20.344 -9.601 1.00 94.50 104 ASN A CA 1
ATOM 838 C C . ASN A 1 104 ? -0.706 -19.594 -10.831 1.00 94.50 104 ASN A C 1
ATOM 840 O O . ASN A 1 104 ? -1.242 -18.564 -11.241 1.00 94.50 104 ASN A O 1
ATOM 844 N N . ALA A 1 105 ? 0.329 -20.149 -11.468 1.00 91.62 105 ALA A N 1
ATOM 845 C CA . ALA A 1 105 ? 0.916 -19.593 -12.693 1.00 91.62 105 ALA A CA 1
ATOM 846 C C . ALA A 1 105 ? -0.083 -19.507 -13.869 1.00 91.62 105 ALA A C 1
ATOM 848 O O . ALA A 1 105 ? 0.016 -18.612 -14.705 1.00 91.62 105 ALA A O 1
ATOM 849 N N . ASP A 1 106 ? -1.079 -20.397 -13.914 1.00 92.94 106 ASP A N 1
ATOM 850 C CA . ASP A 1 106 ? -2.179 -20.378 -14.891 1.00 92.94 106 ASP A CA 1
ATOM 851 C C . ASP A 1 106 ? -3.316 -19.402 -14.520 1.00 92.94 106 ASP A C 1
ATOM 853 O O . ASP A 1 106 ? -4.338 -19.356 -15.204 1.00 92.94 106 ASP A O 1
ATOM 857 N N . LYS A 1 107 ? -3.136 -18.610 -13.452 1.00 91.62 107 LYS A N 1
ATOM 858 C CA . LYS A 1 107 ? -4.116 -17.678 -12.871 1.00 91.62 107 LYS A CA 1
ATOM 859 C C . LYS A 1 107 ? -5.359 -18.342 -12.270 1.00 91.62 107 LYS A C 1
ATOM 861 O O . LYS A 1 107 ? -6.333 -17.650 -11.977 1.00 91.62 107 LYS A O 1
ATOM 866 N N . SER A 1 108 ? -5.346 -19.653 -12.035 1.00 95.06 108 SER A N 1
ATOM 867 C CA . SER A 1 108 ? -6.369 -20.301 -11.209 1.00 95.06 108 SER A CA 1
ATOM 868 C C . SER A 1 108 ? -6.165 -19.975 -9.724 1.00 95.06 108 SER A C 1
ATOM 870 O O . SER A 1 108 ? -5.035 -19.787 -9.262 1.00 95.06 108 SER A O 1
ATOM 872 N N . VAL A 1 109 ? -7.259 -19.903 -8.959 1.00 97.50 109 VAL A N 1
ATOM 873 C CA . VAL A 1 109 ? -7.198 -19.691 -7.505 1.00 97.50 109 VAL A CA 1
ATOM 874 C C . VAL A 1 109 ? -6.655 -20.954 -6.839 1.00 97.50 109 VAL A C 1
ATOM 876 O O . VAL A 1 109 ? -7.264 -22.019 -6.921 1.00 97.50 109 VAL A O 1
ATOM 879 N N . LYS A 1 110 ? -5.515 -20.827 -6.158 1.00 97.19 110 LYS A N 1
ATOM 880 C CA . LYS A 1 110 ? -4.882 -21.896 -5.378 1.00 97.19 110 LYS A CA 1
ATOM 881 C C . LYS A 1 110 ? -5.431 -21.964 -3.958 1.00 97.19 110 LYS A C 1
ATOM 883 O O . LYS A 1 110 ? -5.687 -23.048 -3.443 1.00 97.19 110 LYS A O 1
ATOM 888 N N . ALA A 1 111 ? -5.557 -20.812 -3.311 1.00 97.38 111 ALA A N 1
ATOM 889 C CA . ALA A 1 111 ? -6.056 -20.688 -1.950 1.00 97.38 111 ALA A CA 1
ATOM 890 C C . ALA A 1 111 ? -6.659 -19.300 -1.753 1.00 97.38 111 ALA A C 1
ATOM 892 O O . ALA A 1 111 ? -6.310 -18.359 -2.461 1.00 97.38 111 ALA A O 1
ATOM 893 N N . TYR A 1 112 ? -7.543 -19.164 -0.776 1.00 97.75 112 TYR A N 1
ATOM 894 C CA . TYR A 1 112 ? -8.001 -17.863 -0.321 1.00 97.75 112 TYR A CA 1
ATOM 895 C C . TYR A 1 112 ? -8.291 -17.919 1.173 1.00 97.75 112 TYR A C 1
ATOM 897 O O . TYR A 1 112 ? -8.626 -18.971 1.718 1.00 97.75 112 TYR A O 1
ATOM 905 N N . GLU A 1 113 ? -8.173 -16.775 1.831 1.00 97.81 113 GLU A N 1
ATOM 906 C CA . GLU A 1 113 ? -8.504 -16.631 3.239 1.00 97.81 113 GLU A CA 1
ATOM 907 C C . GLU A 1 113 ? -9.098 -15.255 3.503 1.00 97.81 113 GLU A C 1
ATOM 909 O O . GLU A 1 113 ? -8.757 -14.249 2.873 1.00 97.81 113 GLU A O 1
ATOM 914 N N . HIS A 1 114 ? -10.030 -15.230 4.442 1.00 96.38 114 HIS A N 1
ATOM 915 C CA . HIS A 1 114 ? -10.732 -14.033 4.837 1.00 96.38 114 HIS A CA 1
ATOM 916 C C . HIS A 1 114 ? -10.297 -13.596 6.229 1.00 96.38 114 HIS A C 1
ATOM 918 O O . HIS A 1 114 ? -10.425 -14.352 7.191 1.00 96.38 114 HIS A O 1
ATOM 924 N N . PHE A 1 115 ? -9.860 -12.348 6.324 1.00 96.50 115 PHE A N 1
ATOM 925 C CA . PHE A 1 115 ? -9.451 -11.698 7.557 1.00 96.50 115 PHE A CA 1
ATOM 926 C C . PHE A 1 115 ? -10.503 -10.663 7.930 1.00 96.50 115 PHE A C 1
ATOM 928 O O . PHE A 1 115 ? -10.564 -9.572 7.358 1.00 96.50 115 PHE A O 1
ATOM 935 N N . ASP A 1 116 ? -11.381 -11.075 8.838 1.00 94.00 116 ASP A N 1
ATOM 936 C CA . ASP A 1 116 ? -12.457 -10.258 9.395 1.00 94.00 116 ASP A CA 1
ATOM 937 C C . ASP A 1 116 ? -11.936 -9.324 10.500 1.00 94.00 116 ASP A C 1
ATOM 939 O O . ASP A 1 116 ? -10.751 -9.330 10.840 1.00 94.00 116 ASP A O 1
ATOM 943 N N . MET A 1 117 ? -12.839 -8.528 11.076 1.00 94.69 117 MET A N 1
ATOM 944 C CA . MET A 1 117 ? -12.568 -7.752 12.288 1.00 94.69 117 MET A CA 1
ATOM 945 C C . MET A 1 117 ? -12.081 -8.664 13.433 1.00 94.69 117 MET A C 1
ATOM 947 O O . MET A 1 117 ? -12.563 -9.799 13.538 1.00 94.69 117 MET A O 1
ATOM 951 N N . PRO A 1 118 ? -11.147 -8.197 14.284 1.00 97.00 118 PRO A N 1
ATOM 952 C CA . PRO A 1 118 ? -10.607 -6.832 14.370 1.00 97.00 118 PRO A CA 1
ATOM 953 C C . PRO A 1 118 ? -9.535 -6.522 13.309 1.00 97.00 118 PRO A C 1
ATOM 955 O O . PRO A 1 118 ? -8.490 -7.178 13.241 1.00 97.00 118 PRO A O 1
ATOM 958 N N . LEU A 1 119 ? -9.749 -5.470 12.504 1.00 96.75 119 LEU A N 1
ATOM 959 C CA . LEU A 1 119 ? -8.828 -5.121 11.413 1.00 96.75 119 LEU A CA 1
ATOM 960 C C . LEU A 1 119 ? -7.450 -4.672 11.913 1.00 96.75 119 LEU A C 1
ATOM 962 O O . LEU A 1 119 ? -6.471 -4.828 11.188 1.00 96.75 119 LEU A O 1
ATOM 966 N N . LEU A 1 120 ? -7.355 -4.184 13.155 1.00 96.62 120 LEU A N 1
ATOM 967 C CA . LEU A 1 120 ? -6.079 -3.848 13.790 1.00 96.62 120 LEU A CA 1
ATOM 968 C C . LEU A 1 120 ? -5.129 -5.053 13.837 1.00 96.62 120 LEU A C 1
ATOM 970 O O . LEU A 1 120 ? -3.941 -4.909 13.569 1.00 96.62 120 LEU A O 1
ATOM 974 N N . LEU A 1 121 ? -5.658 -6.243 14.136 1.00 96.56 121 LEU A N 1
ATOM 975 C CA . LEU A 1 121 ? -4.879 -7.483 14.194 1.00 96.56 121 LEU A CA 1
ATOM 976 C C . LEU A 1 121 ? -4.802 -8.183 12.830 1.00 96.56 121 LEU A C 1
ATOM 978 O O . LEU A 1 121 ? -3.888 -8.970 12.580 1.00 96.56 121 LEU A O 1
ATOM 982 N N . ALA A 1 122 ? -5.761 -7.918 11.938 1.00 96.50 122 ALA A N 1
ATOM 983 C CA . ALA A 1 122 ? -5.823 -8.534 10.617 1.00 96.50 122 ALA A CA 1
ATOM 984 C C . ALA A 1 122 ? -4.610 -8.190 9.740 1.00 96.50 122 ALA A C 1
ATOM 986 O O . ALA A 1 122 ? -4.175 -9.040 8.971 1.00 96.50 122 ALA A O 1
ATOM 987 N N . VAL A 1 123 ? -4.036 -6.987 9.864 1.00 95.62 123 VAL A N 1
ATOM 988 C CA . VAL A 1 123 ? -2.903 -6.528 9.034 1.00 95.62 123 VAL A CA 1
ATOM 989 C C . VAL A 1 123 ? -1.706 -7.479 9.132 1.00 95.62 123 VAL A C 1
ATOM 991 O O . VAL A 1 123 ? -1.194 -7.942 8.111 1.00 95.62 123 VAL A O 1
ATOM 994 N N . ASP A 1 124 ? -1.292 -7.817 10.355 1.00 94.94 124 ASP A N 1
ATOM 995 C CA . ASP A 1 124 ? -0.164 -8.723 10.590 1.00 94.94 124 ASP A CA 1
ATOM 996 C C . ASP A 1 124 ? -0.495 -10.163 10.174 1.00 94.94 124 ASP A C 1
ATOM 998 O O . ASP A 1 124 ? 0.352 -10.855 9.605 1.00 94.94 124 ASP A O 1
ATOM 1002 N N . LYS A 1 125 ? -1.743 -10.601 10.392 1.00 96.81 125 LYS A N 1
ATOM 1003 C CA . LYS A 1 125 ? -2.218 -11.937 9.999 1.00 96.81 125 LYS A CA 1
ATOM 1004 C C . LYS A 1 125 ? -2.225 -12.117 8.477 1.00 96.81 125 LYS A C 1
ATOM 1006 O O . LYS A 1 125 ? -1.760 -13.145 7.993 1.00 96.81 125 LYS A O 1
ATOM 1011 N N . VAL A 1 126 ? -2.697 -11.112 7.734 1.00 97.00 126 VAL A N 1
ATOM 1012 C CA . VAL A 1 126 ? -2.683 -11.093 6.262 1.00 97.00 126 VAL A CA 1
ATOM 1013 C C . VAL A 1 126 ? -1.246 -11.104 5.752 1.00 97.00 126 VAL A C 1
ATOM 1015 O O . VAL A 1 126 ? -0.916 -11.914 4.890 1.00 97.00 126 VAL A O 1
ATOM 1018 N N . TYR A 1 127 ? -0.375 -10.247 6.300 1.00 96.56 127 TYR A N 1
ATOM 1019 C CA . TYR A 1 127 ? 1.037 -10.219 5.911 1.00 96.56 127 TYR A CA 1
ATOM 1020 C C . TYR A 1 127 ? 1.711 -11.583 6.117 1.00 96.56 127 TYR A C 1
ATOM 1022 O O . TYR A 1 127 ? 2.437 -12.043 5.241 1.00 96.56 127 TYR A O 1
ATOM 1030 N N . GLY A 1 128 ? 1.408 -12.266 7.225 1.00 96.56 128 GLY A N 1
ATOM 1031 C CA . GLY A 1 128 ? 1.930 -13.601 7.525 1.00 96.56 128 GLY A CA 1
ATOM 1032 C C . GLY A 1 128 ? 1.493 -14.714 6.563 1.00 96.56 128 GLY A C 1
ATOM 1033 O O . GLY A 1 128 ? 2.070 -15.798 6.617 1.00 96.56 128 GLY A O 1
ATOM 1034 N N . LYS A 1 129 ? 0.503 -14.486 5.686 1.00 96.69 129 LYS A N 1
ATOM 1035 C CA . LYS A 1 129 ? 0.137 -15.439 4.620 1.00 96.69 129 LYS A CA 1
ATOM 1036 C C . LYS A 1 129 ? 0.951 -15.281 3.348 1.00 96.69 129 LYS A C 1
ATOM 1038 O O . LYS A 1 129 ? 1.022 -16.231 2.572 1.00 96.69 129 LYS A O 1
ATOM 1043 N N . ILE A 1 130 ? 1.520 -14.101 3.124 1.00 96.62 130 ILE A N 1
ATOM 1044 C CA . ILE A 1 130 ? 2.198 -13.784 1.873 1.00 96.62 130 ILE A CA 1
ATOM 1045 C C . ILE A 1 130 ? 3.471 -14.613 1.770 1.00 96.62 130 ILE A C 1
ATOM 1047 O O . ILE A 1 130 ? 4.294 -14.596 2.689 1.00 96.62 130 ILE A O 1
ATOM 1051 N N . ARG A 1 131 ? 3.671 -15.300 0.638 1.00 93.75 131 ARG A N 1
ATOM 1052 C CA . ARG A 1 131 ? 4.947 -15.971 0.362 1.00 93.75 131 ARG A CA 1
ATOM 1053 C C . ARG A 1 131 ? 6.010 -14.909 0.106 1.00 93.75 131 ARG A C 1
ATOM 1055 O O . ARG A 1 131 ? 6.106 -14.350 -0.983 1.00 93.75 131 ARG A O 1
ATOM 1062 N N . ASN A 1 132 ? 6.768 -14.588 1.147 1.00 93.19 132 ASN A N 1
ATOM 1063 C CA . ASN A 1 132 ? 7.850 -13.618 1.091 1.00 93.19 132 ASN A CA 1
ATOM 1064 C C . ASN A 1 132 ? 9.194 -14.346 1.100 1.00 93.19 132 ASN A C 1
ATOM 1066 O O . ASN A 1 132 ? 9.859 -14.432 2.131 1.00 93.19 132 ASN A O 1
ATOM 1070 N N . GLU A 1 133 ? 9.549 -14.920 -0.045 1.00 89.69 133 GLU A N 1
ATOM 1071 C CA . GLU A 1 133 ? 10.781 -15.688 -0.187 1.00 89.69 133 GLU A CA 1
ATOM 1072 C C . GLU A 1 133 ? 11.995 -14.773 -0.400 1.00 89.69 133 GLU A C 1
ATOM 1074 O O . GLU A 1 133 ? 11.881 -13.578 -0.696 1.00 89.69 133 GLU A O 1
ATOM 1079 N N . LYS A 1 134 ? 13.193 -15.353 -0.287 1.00 88.00 134 LYS A N 1
ATOM 1080 C CA . LYS A 1 134 ? 14.427 -14.693 -0.715 1.00 88.00 134 LYS A CA 1
ATOM 1081 C C . LYS A 1 134 ? 14.520 -14.710 -2.239 1.00 88.00 134 LYS A C 1
ATOM 1083 O O . LYS A 1 134 ? 14.500 -15.764 -2.870 1.00 88.00 134 LYS A O 1
ATOM 1088 N N . TYR A 1 135 ? 14.667 -13.535 -2.831 1.00 86.19 135 TYR A N 1
ATOM 1089 C CA . TYR A 1 135 ? 14.929 -13.341 -4.246 1.00 86.19 135 TYR A CA 1
ATOM 1090 C C . TYR A 1 135 ? 16.411 -13.057 -4.479 1.00 86.19 135 TYR A C 1
ATOM 1092 O O . TYR A 1 135 ? 17.015 -12.228 -3.797 1.00 86.19 135 TYR A O 1
ATOM 1100 N N . ARG A 1 136 ? 16.987 -13.744 -5.469 1.00 82.25 136 ARG A N 1
ATOM 1101 C CA . ARG A 1 136 ? 18.394 -13.610 -5.846 1.00 82.25 136 ARG A CA 1
ATOM 1102 C C . ARG A 1 136 ? 18.529 -12.982 -7.224 1.00 82.25 136 ARG A C 1
ATOM 1104 O O . ARG A 1 136 ? 17.930 -13.475 -8.179 1.00 82.25 136 ARG A O 1
ATOM 1111 N N . TYR A 1 137 ? 19.346 -11.941 -7.340 1.00 76.75 137 TYR A N 1
ATOM 1112 C CA . TYR A 1 137 ? 19.647 -11.297 -8.620 1.00 76.75 137 TYR A CA 1
ATOM 1113 C C . TYR A 1 137 ? 21.082 -10.776 -8.669 1.00 76.75 137 TYR A C 1
ATOM 1115 O O . TYR A 1 137 ? 21.730 -10.599 -7.646 1.00 76.75 137 TYR A O 1
ATOM 1123 N N . ILE A 1 138 ? 21.597 -10.554 -9.878 1.00 70.44 138 ILE A N 1
ATOM 1124 C CA . ILE A 1 138 ? 22.946 -10.023 -10.095 1.00 70.44 138 ILE A CA 1
ATOM 1125 C C . ILE A 1 138 ? 22.813 -8.560 -10.525 1.00 70.44 138 ILE A C 1
ATOM 1127 O O . ILE A 1 138 ? 22.437 -8.277 -11.670 1.00 70.44 138 ILE A O 1
ATOM 1131 N N . ALA A 1 139 ? 23.088 -7.650 -9.588 1.00 66.81 139 ALA A N 1
ATOM 1132 C CA . ALA A 1 139 ? 23.025 -6.204 -9.791 1.00 66.81 139 ALA A CA 1
ATOM 1133 C C . ALA A 1 139 ? 24.251 -5.651 -10.536 1.00 66.81 139 ALA A C 1
ATOM 1135 O O . ALA A 1 139 ? 24.121 -4.694 -11.293 1.00 66.81 139 ALA A O 1
ATOM 1136 N N . ASP A 1 140 ? 25.417 -6.285 -10.387 1.00 65.50 140 ASP A N 1
ATOM 1137 C CA . ASP A 1 140 ? 26.675 -5.873 -11.014 1.00 65.50 140 ASP A CA 1
ATOM 1138 C C . ASP A 1 140 ? 27.260 -7.003 -11.881 1.00 65.50 140 ASP A C 1
ATOM 1140 O O . ASP A 1 140 ? 27.348 -8.154 -11.467 1.00 65.50 140 ASP A O 1
ATOM 1144 N N . GLN A 1 141 ? 27.667 -6.676 -13.110 1.00 60.69 141 GLN A N 1
ATOM 1145 C CA . GLN A 1 141 ? 28.286 -7.625 -14.040 1.00 60.69 141 GLN A CA 1
ATOM 1146 C C . GLN A 1 141 ? 29.735 -7.981 -13.679 1.00 60.69 141 GLN A C 1
ATOM 1148 O O . GLN A 1 141 ? 30.273 -8.940 -14.233 1.00 60.69 141 GLN A O 1
ATOM 1153 N N . THR A 1 142 ? 30.389 -7.215 -12.799 1.00 55.94 142 THR A N 1
ATOM 1154 C CA . THR A 1 142 ? 31.767 -7.502 -12.375 1.00 55.94 142 THR A CA 1
ATOM 1155 C C . THR A 1 142 ? 31.850 -8.582 -11.296 1.00 55.94 142 THR A C 1
ATOM 1157 O O . THR A 1 142 ? 32.921 -9.153 -11.082 1.00 55.94 142 THR A O 1
ATOM 1160 N N . THR A 1 143 ? 30.718 -8.920 -10.671 1.00 58.75 143 THR A N 1
ATOM 1161 C CA . THR A 1 143 ? 30.604 -9.972 -9.661 1.00 58.75 143 THR A CA 1
ATOM 1162 C C . THR A 1 143 ? 29.780 -11.152 -10.177 1.00 58.75 143 THR A C 1
ATOM 1164 O O . THR A 1 143 ? 28.789 -10.999 -10.885 1.00 58.75 143 THR A O 1
ATOM 1167 N N . LEU A 1 144 ? 30.194 -12.365 -9.805 1.00 55.44 144 LEU A N 1
ATOM 1168 C CA . LEU A 1 144 ? 29.418 -13.592 -10.020 1.00 55.44 144 LEU A CA 1
ATOM 1169 C C . LEU A 1 144 ? 28.498 -13.904 -8.831 1.00 55.44 144 LEU A C 1
ATOM 1171 O O . LEU A 1 144 ? 27.738 -14.871 -8.880 1.00 55.44 144 LEU A O 1
ATOM 1175 N N . PHE A 1 145 ? 28.585 -13.117 -7.756 1.00 63.28 145 PHE A N 1
ATOM 1176 C CA . PHE A 1 145 ? 27.819 -13.336 -6.539 1.00 63.28 145 PHE A CA 1
ATOM 1177 C C . PHE A 1 145 ? 26.475 -12.605 -6.620 1.00 63.28 145 PHE A C 1
ATOM 1179 O O . PHE A 1 145 ? 26.468 -11.384 -6.785 1.00 63.28 145 PHE A O 1
ATOM 1186 N N . PRO A 1 146 ? 25.344 -13.326 -6.521 1.00 69.25 146 PRO A N 1
ATOM 1187 C CA . PRO A 1 146 ? 24.033 -12.702 -6.497 1.00 69.25 146 PRO A CA 1
ATOM 1188 C C . PRO A 1 146 ? 23.794 -12.000 -5.160 1.00 69.25 146 PRO A C 1
ATOM 1190 O O . PRO A 1 146 ? 24.172 -12.502 -4.101 1.00 69.25 146 PRO A O 1
ATOM 1193 N N . GLU A 1 147 ? 23.100 -10.872 -5.217 1.00 75.38 147 GLU A N 1
ATOM 1194 C CA . GLU A 1 147 ? 22.483 -10.259 -4.049 1.00 75.38 147 GLU A CA 1
ATOM 1195 C C . GLU A 1 147 ? 21.253 -11.061 -3.646 1.00 75.38 147 GLU A C 1
ATOM 1197 O O . GLU A 1 147 ? 20.504 -11.539 -4.502 1.00 75.38 147 GLU A O 1
ATOM 1202 N N . GLU A 1 148 ? 21.041 -11.201 -2.340 1.00 81.00 148 GLU A N 1
ATOM 1203 C CA . GLU A 1 148 ? 19.882 -11.877 -1.774 1.00 81.00 148 GLU A CA 1
ATOM 1204 C C . GLU A 1 148 ? 19.046 -10.879 -0.970 1.00 81.00 148 GLU A C 1
ATOM 1206 O O . GLU A 1 148 ? 19.507 -10.316 0.023 1.00 81.00 148 GLU A O 1
ATOM 1211 N N . VAL A 1 149 ? 17.803 -10.669 -1.399 1.00 87.81 149 VAL A N 1
ATOM 1212 C CA . VAL A 1 149 ? 16.861 -9.729 -0.779 1.00 87.81 149 VAL A CA 1
ATOM 1213 C C . VAL A 1 149 ? 15.509 -10.401 -0.576 1.00 87.81 149 VAL A C 1
ATOM 1215 O O . VAL A 1 149 ? 15.137 -11.285 -1.339 1.00 87.81 149 VAL A O 1
ATOM 1218 N N . ASP A 1 150 ? 14.733 -9.988 0.424 1.00 91.38 150 ASP A N 1
ATOM 1219 C CA . ASP A 1 150 ? 13.334 -10.431 0.531 1.00 91.38 150 ASP A CA 1
ATOM 1220 C C . ASP A 1 150 ? 12.518 -9.899 -0.653 1.00 91.38 150 ASP A C 1
ATOM 1222 O O . ASP A 1 150 ? 12.740 -8.765 -1.085 1.00 91.38 150 ASP A O 1
ATOM 1226 N N . GLN A 1 151 ? 11.550 -10.660 -1.168 1.00 93.50 151 GLN A N 1
ATOM 1227 C CA . GLN A 1 151 ? 10.685 -10.201 -2.266 1.00 93.50 151 GLN A CA 1
ATOM 1228 C C . GLN A 1 151 ? 9.916 -8.928 -1.893 1.00 93.50 151 GLN A C 1
ATOM 1230 O O . GLN A 1 151 ? 9.898 -7.957 -2.654 1.00 93.50 151 GLN A O 1
ATOM 1235 N N . TYR A 1 152 ? 9.378 -8.870 -0.678 1.00 96.00 152 TYR A N 1
ATOM 1236 C CA . TYR A 1 152 ? 8.552 -7.774 -0.187 1.00 96.00 152 TYR A CA 1
ATOM 1237 C C . TYR A 1 152 ? 9.063 -7.253 1.154 1.00 96.00 152 TYR A C 1
ATOM 1239 O O . TYR A 1 152 ? 9.329 -8.004 2.092 1.00 96.00 152 TYR A O 1
ATOM 1247 N N . ASN A 1 153 ? 9.175 -5.931 1.263 1.00 95.00 153 ASN A N 1
ATOM 1248 C CA . ASN A 1 153 ? 9.472 -5.300 2.542 1.00 95.00 153 ASN A CA 1
ATOM 1249 C C . ASN A 1 153 ? 8.205 -5.315 3.431 1.00 95.00 153 ASN A C 1
ATOM 1251 O O . ASN A 1 153 ? 7.141 -4.916 2.945 1.00 95.00 153 ASN A O 1
ATOM 1255 N N . PRO A 1 154 ? 8.294 -5.717 4.715 1.00 94.38 154 PRO A N 1
ATOM 1256 C CA . PRO A 1 154 ? 7.140 -5.747 5.612 1.00 94.38 154 PRO A CA 1
ATOM 1257 C C . PRO A 1 154 ? 6.436 -4.392 5.747 1.00 94.38 154 PRO A C 1
ATOM 1259 O O . PRO A 1 154 ? 5.210 -4.331 5.683 1.00 94.38 154 PRO A O 1
ATOM 1262 N N . ASN A 1 155 ? 7.197 -3.304 5.895 1.00 93.69 155 ASN A N 1
ATOM 1263 C CA . ASN A 1 155 ? 6.640 -1.962 6.066 1.00 93.69 155 ASN A CA 1
ATOM 1264 C C . ASN A 1 155 ? 5.897 -1.516 4.807 1.00 93.69 155 ASN A C 1
ATOM 1266 O O . ASN A 1 155 ? 4.823 -0.941 4.916 1.00 93.69 155 ASN A O 1
ATOM 1270 N N . LEU A 1 156 ? 6.415 -1.853 3.621 1.00 95.50 156 LEU A N 1
ATOM 1271 C CA . LEU A 1 156 ? 5.748 -1.544 2.355 1.00 95.50 156 LEU A CA 1
ATOM 1272 C C . LEU A 1 156 ? 4.378 -2.218 2.261 1.00 95.50 156 LEU A C 1
ATOM 1274 O O . LEU A 1 156 ? 3.391 -1.568 1.926 1.00 95.50 156 LEU A O 1
ATOM 1278 N N . VAL A 1 157 ? 4.304 -3.518 2.554 1.00 96.94 157 VAL A N 1
ATOM 1279 C CA . VAL A 1 157 ? 3.041 -4.262 2.446 1.00 96.94 157 VAL A CA 1
ATOM 1280 C C . VAL A 1 157 ? 2.036 -3.775 3.485 1.00 96.94 157 VAL A C 1
ATOM 1282 O O . VAL A 1 157 ? 0.883 -3.507 3.146 1.00 96.94 157 VAL A O 1
ATOM 1285 N N . LYS A 1 158 ? 2.473 -3.618 4.739 1.00 95.62 158 LYS A N 1
ATOM 1286 C CA . LYS A 1 158 ? 1.612 -3.133 5.823 1.00 95.62 158 LYS A CA 1
ATOM 1287 C C . LYS A 1 158 ? 1.108 -1.719 5.555 1.00 95.62 158 LYS A C 1
ATOM 1289 O O . LYS A 1 158 ? -0.069 -1.465 5.779 1.00 95.62 158 LYS A O 1
ATOM 1294 N N . GLU A 1 159 ? 1.943 -0.842 5.000 1.00 96.25 159 GLU A N 1
ATOM 1295 C CA . GLU A 1 159 ? 1.538 0.506 4.598 1.00 96.25 159 GLU A CA 1
ATOM 1296 C C . GLU A 1 159 ? 0.414 0.475 3.558 1.00 96.25 159 GLU A C 1
ATOM 1298 O O . GLU A 1 159 ? -0.579 1.186 3.696 1.00 96.25 159 GLU A O 1
ATOM 1303 N N . ILE A 1 160 ? 0.517 -0.370 2.527 1.00 96.88 160 ILE A N 1
ATOM 1304 C CA . ILE A 1 160 ? -0.528 -0.461 1.498 1.00 96.88 160 ILE A CA 1
ATOM 1305 C C . ILE A 1 160 ? -1.827 -1.021 2.090 1.00 96.88 160 ILE A C 1
ATOM 1307 O O . ILE A 1 160 ? -2.900 -0.488 1.805 1.00 96.88 160 ILE A O 1
ATOM 1311 N N . ILE A 1 161 ? -1.752 -2.042 2.952 1.00 97.31 161 ILE A N 1
ATOM 1312 C CA . ILE A 1 161 ? -2.933 -2.595 3.636 1.00 97.31 161 ILE A CA 1
ATOM 1313 C C . ILE A 1 161 ? -3.576 -1.535 4.542 1.00 97.31 161 ILE A C 1
ATOM 1315 O O . ILE A 1 161 ? -4.790 -1.336 4.490 1.00 97.31 161 ILE A O 1
ATOM 1319 N N . ASN A 1 162 ? -2.780 -0.812 5.331 1.00 96.25 162 ASN A N 1
ATOM 1320 C CA . ASN A 1 162 ? -3.274 0.256 6.195 1.00 96.25 162 ASN A CA 1
ATOM 1321 C C . ASN A 1 162 ? -3.890 1.401 5.385 1.00 96.25 162 ASN A C 1
ATOM 1323 O O . ASN A 1 162 ? -4.961 1.888 5.743 1.00 96.25 162 ASN A O 1
ATOM 1327 N N . ASN A 1 163 ? -3.299 1.771 4.249 1.00 94.81 163 ASN A N 1
ATOM 1328 C CA . ASN A 1 163 ? -3.895 2.734 3.327 1.00 94.81 163 ASN A CA 1
ATOM 1329 C C . ASN A 1 163 ? -5.219 2.232 2.746 1.00 94.81 163 ASN A C 1
ATOM 1331 O O . ASN A 1 163 ? -6.158 3.019 2.602 1.00 94.81 163 ASN A O 1
ATOM 1335 N N . CYS A 1 164 ? -5.346 0.929 2.477 1.00 95.69 164 CYS A N 1
ATOM 1336 C CA . CYS A 1 164 ? -6.624 0.351 2.078 1.00 95.69 164 CYS A CA 1
ATOM 1337 C C . CYS A 1 164 ? -7.682 0.524 3.178 1.00 95.69 164 CYS A C 1
ATOM 1339 O O . CYS A 1 164 ? -8.772 1.014 2.889 1.00 95.69 164 CYS A O 1
ATOM 1341 N N . ILE A 1 165 ? -7.349 0.210 4.436 1.00 95.75 165 ILE A N 1
ATOM 1342 C CA . ILE A 1 165 ? -8.255 0.377 5.586 1.00 95.75 165 ILE A CA 1
ATOM 1343 C C . ILE A 1 165 ? -8.626 1.856 5.782 1.00 95.75 165 ILE A C 1
ATOM 1345 O O . ILE A 1 165 ? -9.802 2.200 5.897 1.00 95.75 165 ILE A O 1
ATOM 1349 N N . ALA A 1 166 ? -7.647 2.756 5.788 1.00 93.81 166 ALA A N 1
ATOM 1350 C CA . ALA A 1 166 ? -7.867 4.176 6.039 1.00 93.81 166 ALA A CA 1
ATOM 1351 C C . ALA A 1 166 ? -8.741 4.828 4.955 1.00 93.81 166 ALA A C 1
ATOM 1353 O O . ALA A 1 166 ? -9.629 5.634 5.252 1.00 93.81 166 ALA A O 1
ATOM 1354 N N . HIS A 1 167 ? -8.514 4.465 3.690 1.00 91.94 167 HIS A N 1
ATOM 1355 C CA . HIS A 1 167 ? -9.095 5.162 2.547 1.00 91.94 167 HIS A CA 1
ATOM 1356 C C . HIS A 1 167 ? -10.227 4.413 1.835 1.00 91.94 167 HIS A C 1
ATOM 1358 O O . HIS A 1 167 ? -10.773 4.975 0.887 1.00 91.94 167 HIS A O 1
ATOM 1364 N N . SER A 1 168 ? -10.630 3.213 2.266 1.00 92.81 168 SER A N 1
ATOM 1365 C CA . SER A 1 168 ? -11.766 2.517 1.640 1.00 92.81 168 SER A CA 1
ATOM 1366 C C . SER A 1 168 ? -13.054 3.342 1.725 1.00 92.81 168 SER A C 1
ATOM 1368 O O . SER A 1 168 ? -13.321 4.019 2.723 1.00 92.81 168 SER A O 1
ATOM 1370 N N . ASP A 1 169 ? -13.872 3.287 0.677 1.00 91.62 169 ASP A N 1
ATOM 1371 C CA . ASP A 1 169 ? -15.244 3.779 0.727 1.00 91.62 169 ASP A CA 1
ATOM 1372 C C . ASP A 1 169 ? -16.184 2.680 1.234 1.00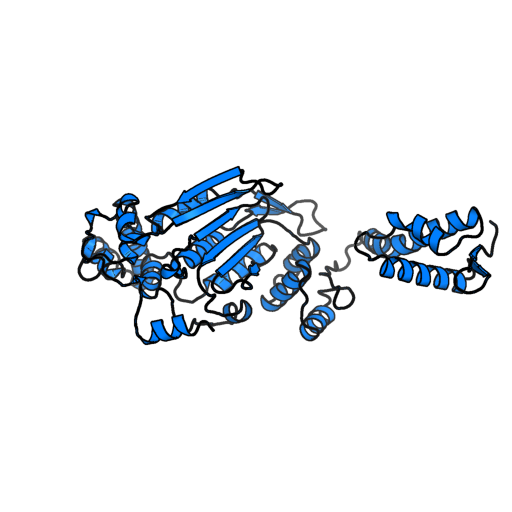 91.62 169 ASP A C 1
ATOM 1374 O O . ASP A 1 169 ? -16.832 1.964 0.469 1.00 91.62 169 ASP A O 1
ATOM 1378 N N . TYR A 1 170 ? -16.292 2.583 2.559 1.00 90.81 170 TYR A N 1
ATOM 1379 C CA . TYR A 1 170 ? -17.131 1.596 3.242 1.00 90.81 170 TYR A CA 1
ATOM 1380 C C . TYR A 1 170 ? -18.620 1.676 2.880 1.00 90.81 170 TYR A C 1
ATOM 1382 O O . TYR A 1 170 ? -19.356 0.704 3.039 1.00 90.81 170 TYR A O 1
ATOM 1390 N N . ARG A 1 171 ? -19.084 2.794 2.310 1.00 87.25 171 ARG A N 1
ATOM 1391 C CA . ARG A 1 171 ? -20.475 2.942 1.853 1.00 87.25 171 ARG A CA 1
ATOM 1392 C C . ARG A 1 171 ? -20.740 2.169 0.562 1.00 87.25 171 ARG A C 1
ATOM 1394 O O . ARG A 1 171 ? -21.888 1.825 0.300 1.00 87.25 171 ARG A O 1
ATOM 1401 N N . LEU A 1 172 ? -19.698 1.887 -0.226 1.00 88.31 172 LEU A N 1
ATOM 1402 C CA . LEU A 1 172 ? -19.784 1.037 -1.418 1.00 88.31 172 LEU A CA 1
ATOM 1403 C C . LEU A 1 172 ? -19.867 -0.451 -1.068 1.00 88.31 172 LEU A C 1
ATOM 1405 O O . LEU A 1 172 ? -20.070 -1.263 -1.966 1.00 88.31 172 LEU A O 1
ATOM 1409 N N . ARG A 1 173 ? -19.721 -0.816 0.218 1.00 87.44 173 ARG A N 1
ATOM 1410 C CA . ARG A 1 173 ? -19.743 -2.212 0.689 1.00 87.44 173 ARG A CA 1
ATOM 1411 C C . ARG A 1 173 ? -18.673 -3.081 0.012 1.00 87.44 173 ARG A C 1
ATOM 1413 O O . ARG A 1 173 ? -18.815 -4.298 -0.105 1.00 87.44 173 ARG A O 1
ATOM 1420 N N . GLY A 1 174 ? -17.610 -2.422 -0.445 1.00 82.25 174 GLY A N 1
ATOM 1421 C CA . GLY A 1 174 ? -16.445 -3.025 -1.065 1.00 82.25 174 GLY A CA 1
ATOM 1422 C C . GLY A 1 174 ? -15.630 -3.858 -0.091 1.00 82.25 174 GLY A C 1
ATOM 1423 O O . GLY A 1 174 ? -15.682 -3.655 1.121 1.00 82.25 174 GLY A O 1
ATOM 1424 N N . LYS A 1 175 ? -14.844 -4.782 -0.638 1.00 84.62 175 LYS A N 1
ATOM 1425 C CA . LYS A 1 175 ? -13.860 -5.558 0.120 1.00 84.62 175 LYS A CA 1
ATOM 1426 C C . LYS A 1 175 ? -12.467 -5.059 -0.226 1.00 84.62 175 LYS A C 1
ATOM 1428 O O . LYS A 1 175 ? -12.217 -4.693 -1.373 1.00 84.62 175 LYS A O 1
ATOM 1433 N N . ILE A 1 176 ? -11.563 -5.118 0.743 1.00 96.19 176 ILE A N 1
ATOM 1434 C CA . ILE A 1 176 ? -10.134 -4.980 0.476 1.00 96.19 176 ILE A CA 1
ATOM 1435 C C . ILE A 1 176 ? -9.656 -6.346 -0.019 1.00 96.19 176 ILE A C 1
ATOM 1437 O O . ILE A 1 176 ? -9.830 -7.345 0.683 1.00 96.19 176 ILE A O 1
ATOM 1441 N N . ASN A 1 177 ? -9.082 -6.410 -1.217 1.00 98.00 177 ASN A N 1
ATOM 1442 C CA . ASN A 1 177 ? -8.525 -7.652 -1.753 1.00 98.00 177 ASN A CA 1
ATOM 1443 C C . ASN A 1 177 ? -7.011 -7.529 -1.884 1.00 98.00 177 ASN A C 1
ATOM 1445 O O . ASN A 1 177 ? -6.506 -6.516 -2.362 1.00 98.00 177 ASN A O 1
ATOM 1449 N N . LEU A 1 178 ? -6.313 -8.576 -1.461 1.00 98.56 178 LEU A N 1
ATOM 1450 C CA . LEU A 1 178 ? -4.895 -8.783 -1.688 1.00 98.56 178 LEU A CA 1
ATOM 1451 C C . LEU A 1 178 ? -4.765 -10.034 -2.549 1.00 98.56 178 LEU A C 1
ATOM 1453 O O . LEU A 1 178 ? -5.036 -11.144 -2.097 1.00 98.56 178 LEU A O 1
ATOM 1457 N N . GLU A 1 179 ? -4.389 -9.847 -3.800 1.00 98.56 179 GLU A N 1
ATOM 1458 C CA . GLU A 1 179 ? -4.123 -10.931 -4.729 1.00 98.56 179 GLU A CA 1
ATOM 1459 C C . GLU A 1 179 ? -2.621 -11.174 -4.791 1.00 98.56 179 GLU A C 1
ATOM 1461 O O . GLU A 1 179 ? -1.839 -10.273 -5.089 1.00 98.56 179 GLU A O 1
ATOM 1466 N N . GLU A 1 180 ? -2.214 -12.397 -4.496 1.00 98.44 180 GLU A N 1
ATOM 1467 C CA . GLU A 1 180 ? -0.831 -12.827 -4.554 1.00 98.44 180 GLU A CA 1
ATOM 1468 C C . GLU A 1 180 ? -0.606 -13.689 -5.792 1.00 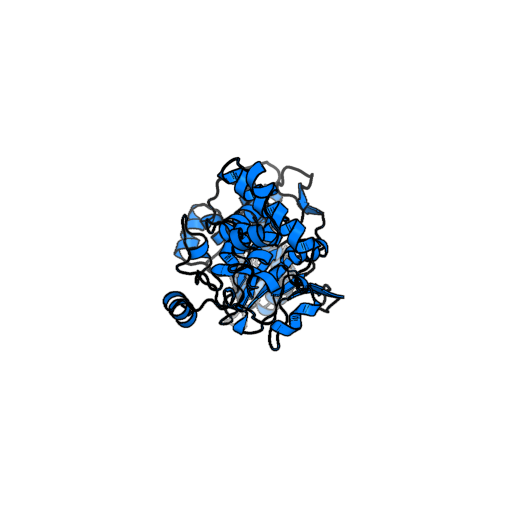98.44 180 GLU A C 1
ATOM 1470 O O . GLU A 1 180 ? -1.145 -14.794 -5.916 1.00 98.44 180 GLU A O 1
ATOM 1475 N N . TYR A 1 181 ? 0.246 -13.192 -6.680 1.00 96.69 181 TYR A N 1
ATOM 1476 C CA . TYR A 1 181 ? 0.777 -13.922 -7.820 1.00 96.69 181 TYR A CA 1
ATOM 1477 C C . TYR A 1 181 ? 2.209 -14.374 -7.517 1.00 96.69 181 TYR A C 1
ATOM 1479 O O . TYR A 1 181 ? 2.785 -14.054 -6.479 1.00 96.69 181 TYR A O 1
ATOM 1487 N N . GLU A 1 182 ? 2.803 -15.149 -8.422 1.00 90.88 182 GLU A N 1
ATOM 1488 C CA . GLU A 1 182 ? 4.167 -15.665 -8.248 1.00 90.88 182 GLU A CA 1
ATOM 1489 C C . GLU A 1 182 ? 5.218 -14.553 -8.090 1.00 90.88 182 GLU A C 1
ATOM 1491 O O . GLU A 1 182 ? 6.201 -14.714 -7.370 1.00 90.88 182 GLU A O 1
ATOM 1496 N N . ASP A 1 183 ? 5.014 -13.417 -8.752 1.00 90.56 183 ASP A N 1
ATOM 1497 C CA . ASP A 1 183 ? 6.010 -12.356 -8.871 1.00 90.56 183 ASP A CA 1
ATOM 1498 C C . ASP A 1 183 ? 5.553 -10.965 -8.431 1.00 90.56 183 ASP A C 1
ATOM 1500 O O . ASP A 1 183 ? 6.358 -10.027 -8.434 1.00 90.56 183 ASP A O 1
ATOM 1504 N N . HIS A 1 184 ? 4.284 -10.815 -8.067 1.00 96.69 184 HIS A N 1
ATOM 1505 C CA . HIS A 1 184 ? 3.738 -9.544 -7.620 1.00 96.69 184 HIS A CA 1
ATOM 1506 C C . HIS A 1 184 ? 2.537 -9.723 -6.690 1.00 96.69 184 HIS A C 1
ATOM 1508 O O . HIS A 1 184 ? 1.861 -10.753 -6.688 1.00 96.69 184 HIS A O 1
ATOM 1514 N N . LEU A 1 185 ? 2.261 -8.671 -5.925 1.00 98.56 185 LEU A N 1
ATOM 1515 C CA . LEU A 1 185 ? 1.040 -8.502 -5.146 1.00 98.56 185 LEU A CA 1
ATOM 1516 C C . LEU A 1 185 ? 0.167 -7.443 -5.812 1.00 98.56 185 LEU A C 1
ATOM 1518 O O . LEU A 1 185 ? 0.685 -6.416 -6.255 1.00 98.56 185 LEU A O 1
ATOM 1522 N N . VAL A 1 186 ? -1.144 -7.660 -5.829 1.00 98.62 186 VAL A N 1
ATOM 1523 C CA . VAL A 1 186 ? -2.139 -6.681 -6.273 1.00 98.62 186 VAL A CA 1
ATOM 1524 C C . VAL A 1 186 ? -3.086 -6.372 -5.121 1.00 98.62 186 VAL A C 1
ATOM 1526 O O . VAL A 1 186 ? -3.739 -7.256 -4.577 1.00 98.62 186 VAL A O 1
ATOM 1529 N N . PHE A 1 187 ? -3.178 -5.101 -4.751 1.00 98.62 187 PHE A N 1
ATOM 1530 C CA . PHE A 1 187 ? -4.081 -4.601 -3.722 1.00 98.62 187 PHE A CA 1
ATOM 1531 C C . PHE A 1 187 ? -5.230 -3.869 -4.400 1.00 98.62 187 PHE A C 1
ATOM 1533 O O . PHE A 1 187 ? -4.998 -2.917 -5.141 1.00 98.62 187 PHE A O 1
ATOM 1540 N N . ILE A 1 188 ? -6.460 -4.302 -4.147 1.00 97.94 188 ILE A N 1
ATOM 1541 C CA . ILE A 1 188 ? -7.669 -3.738 -4.749 1.00 97.94 188 ILE A CA 1
ATOM 1542 C C . ILE A 1 188 ? -8.521 -3.154 -3.630 1.00 97.94 188 ILE A C 1
ATOM 1544 O O . ILE A 1 188 ? -8.915 -3.869 -2.704 1.00 97.94 188 ILE A O 1
ATOM 1548 N N . ASN A 1 189 ? -8.822 -1.862 -3.732 1.00 96.25 189 ASN A N 1
ATOM 1549 C CA . ASN A 1 189 ? -9.650 -1.153 -2.769 1.00 96.25 189 ASN A CA 1
ATOM 1550 C C . ASN A 1 189 ? -10.724 -0.316 -3.470 1.00 96.25 189 ASN A C 1
ATOM 1552 O O . ASN A 1 189 ? -10.460 0.324 -4.490 1.00 96.25 189 ASN A O 1
ATOM 1556 N N . GLU A 1 190 ? -11.927 -0.294 -2.900 1.00 93.25 190 GLU A N 1
ATOM 1557 C CA . GLU A 1 190 ? -13.014 0.551 -3.395 1.00 93.25 190 GLU A CA 1
ATOM 1558 C C . GLU A 1 190 ? -12.903 1.973 -2.834 1.00 93.25 190 GLU A C 1
ATOM 1560 O O . GLU A 1 190 ? -12.593 2.191 -1.662 1.00 93.25 190 GLU A O 1
ATOM 1565 N N . GLY A 1 191 ? -13.197 2.953 -3.680 1.00 90.94 191 GLY A N 1
ATOM 1566 C CA . GLY A 1 191 ? -13.064 4.378 -3.408 1.00 90.94 191 GLY A CA 1
ATOM 1567 C C . GLY A 1 191 ? -12.168 5.082 -4.428 1.00 90.94 191 GLY A C 1
ATOM 1568 O O . GLY A 1 191 ? -11.321 4.480 -5.077 1.00 90.94 191 GLY A O 1
ATOM 1569 N N . ALA A 1 192 ? -12.359 6.391 -4.593 1.00 90.94 192 ALA A N 1
ATOM 1570 C CA . ALA A 1 192 ? -11.517 7.188 -5.484 1.00 90.94 192 ALA A CA 1
ATOM 1571 C C . ALA A 1 192 ? -10.142 7.479 -4.861 1.00 90.94 192 ALA A C 1
ATOM 1573 O O . ALA A 1 192 ? -10.047 7.721 -3.649 1.00 90.94 192 ALA A O 1
ATOM 1574 N N . PHE A 1 193 ? -9.108 7.549 -5.702 1.00 93.12 193 PHE A N 1
ATOM 1575 C CA . PHE A 1 193 ? -7.774 8.002 -5.314 1.00 93.12 193 PHE A CA 1
ATOM 1576 C C . PHE A 1 193 ? -7.770 9.518 -5.081 1.00 93.12 193 PHE A C 1
ATOM 1578 O O . PHE A 1 193 ? -7.925 10.302 -6.016 1.00 93.12 193 PHE A O 1
ATOM 1585 N N . ILE A 1 194 ? -7.643 9.929 -3.816 1.00 89.62 194 ILE A N 1
ATOM 1586 C CA . ILE A 1 194 ? -7.765 11.336 -3.391 1.00 89.62 194 ILE A CA 1
ATOM 1587 C C . ILE A 1 194 ? -6.725 12.249 -4.066 1.00 89.62 194 ILE A C 1
ATOM 1589 O O . ILE A 1 194 ? -7.130 13.327 -4.495 1.00 89.62 194 ILE A O 1
ATOM 1593 N N . PRO A 1 195 ? -5.445 11.845 -4.218 1.00 90.19 195 PRO A N 1
ATOM 1594 C CA . PRO A 1 195 ? -4.456 12.647 -4.938 1.00 90.19 195 PRO A CA 1
ATOM 1595 C C . PRO A 1 195 ? -4.685 12.755 -6.443 1.00 90.19 195 PRO A C 1
ATOM 1597 O O . PRO A 1 195 ? -3.930 13.451 -7.094 1.00 90.19 195 PRO A O 1
ATOM 1600 N N . GLU A 1 196 ? -5.673 12.061 -7.016 1.00 88.62 196 GLU A N 1
ATOM 1601 C CA . GLU A 1 196 ? -5.982 12.003 -8.455 1.00 88.62 196 GLU A CA 1
ATOM 1602 C C . GLU A 1 196 ? -4.905 11.348 -9.336 1.00 88.62 196 GLU A C 1
ATOM 1604 O O . GLU A 1 196 ? -5.242 10.524 -10.182 1.00 88.62 196 GLU A O 1
ATOM 1609 N N . THR A 1 197 ? -3.629 11.658 -9.116 1.00 91.00 197 THR A N 1
ATOM 1610 C CA . THR A 1 197 ? -2.468 11.136 -9.845 1.00 91.00 197 THR A CA 1
ATOM 1611 C C . THR A 1 197 ? -1.363 10.728 -8.877 1.00 91.00 197 THR A C 1
ATOM 1613 O O . THR A 1 197 ? -1.255 11.253 -7.765 1.00 91.00 197 THR A O 1
ATOM 1616 N N . VAL A 1 198 ? -0.535 9.770 -9.292 1.00 90.81 198 VAL A N 1
ATOM 1617 C CA . VAL A 1 198 ? 0.608 9.312 -8.491 1.00 90.81 198 VAL A CA 1
ATOM 1618 C C . VAL A 1 198 ? 1.641 10.423 -8.354 1.00 90.81 198 VAL A C 1
ATOM 1620 O O . VAL A 1 198 ? 2.208 10.604 -7.284 1.00 90.81 198 VAL A O 1
ATOM 1623 N N . GLU A 1 199 ? 1.852 11.193 -9.414 1.00 89.56 199 GLU A N 1
ATOM 1624 C CA . GLU A 1 199 ? 2.796 12.301 -9.464 1.00 89.56 199 GLU A CA 1
ATOM 1625 C C . GLU A 1 199 ? 2.485 13.336 -8.380 1.00 89.56 199 GLU A C 1
ATOM 1627 O O . GLU A 1 199 ? 3.384 13.691 -7.625 1.00 89.56 199 GLU A O 1
ATOM 1632 N N . GLN A 1 200 ? 1.213 13.729 -8.224 1.00 89.38 200 GLN A N 1
ATOM 1633 C CA . GLN A 1 200 ? 0.785 14.622 -7.139 1.00 89.38 200 GLN A CA 1
ATOM 1634 C C . GLN A 1 200 ? 1.036 14.011 -5.757 1.00 89.38 200 GLN A C 1
ATOM 1636 O O . GLN A 1 200 ? 1.492 14.702 -4.851 1.00 89.38 200 GLN A O 1
ATOM 1641 N N . ALA A 1 201 ? 0.791 12.707 -5.588 1.00 89.12 201 ALA A N 1
ATOM 1642 C CA . ALA A 1 201 ? 1.049 12.017 -4.324 1.00 89.12 201 ALA A CA 1
ATOM 1643 C C . ALA A 1 201 ? 2.545 11.930 -3.961 1.00 89.12 201 ALA A C 1
ATOM 1645 O O . ALA A 1 201 ? 2.876 11.715 -2.794 1.00 89.12 201 ALA A O 1
ATOM 1646 N N . LEU A 1 202 ? 3.437 12.072 -4.945 1.00 89.00 202 LEU A N 1
ATOM 1647 C CA . LEU A 1 202 ? 4.890 12.065 -4.774 1.00 89.00 202 LEU A CA 1
ATOM 1648 C C . LEU A 1 202 ? 5.490 13.473 -4.632 1.00 89.00 202 LEU A C 1
ATOM 1650 O O . LEU A 1 202 ? 6.690 13.592 -4.376 1.00 89.00 202 LEU A O 1
ATOM 1654 N N . GLU A 1 203 ? 4.697 14.539 -4.780 1.00 87.00 203 GLU A N 1
ATOM 1655 C CA . GLU A 1 203 ? 5.193 15.904 -4.612 1.00 87.00 203 GLU A CA 1
ATOM 1656 C C . GLU A 1 203 ? 5.660 16.154 -3.164 1.00 87.00 203 GLU A C 1
ATOM 1658 O O . GLU A 1 203 ? 4.938 15.846 -2.205 1.00 87.00 203 GLU A O 1
ATOM 1663 N N . PRO A 1 204 ? 6.855 16.745 -2.962 1.00 83.38 204 PRO A N 1
ATOM 1664 C CA . PRO A 1 204 ? 7.343 17.067 -1.629 1.00 83.38 204 PRO A CA 1
ATOM 1665 C C . PRO A 1 204 ? 6.365 17.958 -0.859 1.00 83.38 204 PRO A C 1
ATOM 1667 O O . PRO A 1 204 ? 6.036 19.066 -1.280 1.00 83.38 204 PRO A O 1
ATOM 1670 N N . GLY A 1 205 ? 5.926 17.484 0.308 1.00 80.69 205 GLY A N 1
ATOM 1671 C CA . GLY A 1 205 ? 4.996 18.225 1.159 1.00 80.69 205 GLY A CA 1
ATOM 1672 C C . GLY A 1 205 ? 3.538 18.177 0.700 1.00 80.69 205 GLY A C 1
ATOM 1673 O O . GLY A 1 205 ? 2.737 18.953 1.229 1.00 80.69 205 GLY A O 1
ATOM 1674 N N . TYR A 1 206 ? 3.183 17.279 -0.229 1.00 85.19 206 TYR A N 1
ATOM 1675 C CA . TYR A 1 206 ? 1.792 17.011 -0.580 1.00 85.19 206 TYR A CA 1
ATOM 1676 C C . TYR A 1 206 ? 0.960 16.731 0.678 1.00 85.19 206 TYR A C 1
ATOM 1678 O O . TYR A 1 206 ? 1.330 15.937 1.547 1.00 85.19 206 TYR A O 1
ATOM 1686 N N . LYS A 1 207 ? -0.188 17.404 0.771 1.00 83.31 207 LYS A N 1
ATOM 1687 C CA . LYS A 1 207 ? -1.173 17.206 1.833 1.00 83.31 207 LYS A CA 1
ATOM 1688 C C . LYS A 1 207 ? -2.530 16.978 1.185 1.00 83.31 207 LYS A C 1
ATOM 1690 O O . LYS A 1 207 ? -2.964 17.834 0.410 1.00 83.31 207 LYS A O 1
ATOM 1695 N N . PRO A 1 208 ? -3.222 15.870 1.496 1.00 83.19 208 PRO A N 1
ATOM 1696 C CA . PRO A 1 208 ? -4.534 15.631 0.933 1.00 83.19 208 PRO A CA 1
ATOM 1697 C C . PRO A 1 208 ? -5.502 16.732 1.391 1.00 83.19 208 PRO A C 1
ATOM 1699 O O . PRO A 1 208 ? -5.478 17.128 2.560 1.00 83.19 208 PRO A O 1
ATOM 1702 N N . PRO A 1 209 ? -6.384 17.217 0.501 1.00 81.94 209 PRO A N 1
ATOM 1703 C CA . PRO A 1 209 ? -7.334 18.276 0.839 1.00 81.94 209 PRO A CA 1
ATOM 1704 C C . PRO A 1 209 ? -8.375 17.832 1.877 1.00 81.94 209 PRO A C 1
ATOM 1706 O O . PRO A 1 209 ? -8.992 18.671 2.529 1.00 81.94 209 PRO A O 1
ATOM 1709 N N . TYR A 1 210 ? -8.595 16.521 2.017 1.00 85.00 210 TYR A N 1
ATOM 1710 C CA . TYR A 1 210 ? -9.483 15.915 3.004 1.00 85.00 210 TYR A CA 1
ATOM 1711 C C . TYR A 1 210 ? -9.160 14.426 3.204 1.00 85.00 210 TYR A C 1
ATOM 1713 O O . TYR A 1 210 ? -8.483 13.805 2.382 1.00 85.00 210 TYR A O 1
ATOM 1721 N N . TYR A 1 211 ? -9.718 13.838 4.266 1.00 86.00 211 TYR A N 1
ATOM 1722 C CA . TYR A 1 211 ? -9.701 12.396 4.526 1.00 86.00 211 TYR A CA 1
ATOM 1723 C C . TYR A 1 211 ? -11.118 11.832 4.421 1.00 86.00 211 TYR A C 1
ATOM 1725 O O . TYR A 1 211 ? -12.045 12.373 5.021 1.00 86.00 211 TYR A O 1
ATOM 1733 N N . ARG A 1 212 ? -11.290 10.732 3.673 1.00 88.56 212 ARG A N 1
ATOM 1734 C CA . ARG A 1 212 ? -12.597 10.071 3.493 1.00 88.56 212 ARG A CA 1
ATOM 1735 C C . ARG A 1 212 ? -13.182 9.571 4.818 1.00 88.56 212 ARG A C 1
ATOM 1737 O O . ARG A 1 212 ? -14.373 9.745 5.051 1.00 88.56 212 ARG A O 1
ATOM 1744 N N . ASN A 1 213 ? -12.333 8.994 5.665 1.00 92.25 213 ASN A N 1
ATOM 1745 C CA . ASN A 1 213 ? -12.677 8.482 6.989 1.00 92.25 213 ASN A CA 1
ATOM 1746 C C . ASN A 1 213 ? -11.805 9.199 8.036 1.00 92.25 213 ASN A C 1
ATOM 1748 O O . ASN A 1 213 ? -10.874 8.615 8.582 1.00 92.25 213 ASN A O 1
ATOM 1752 N N . ALA A 1 214 ? -12.024 10.499 8.252 1.00 92.38 214 ALA A N 1
ATOM 1753 C CA . ALA A 1 214 ? -11.126 11.337 9.054 1.00 92.38 214 ALA A CA 1
ATOM 1754 C C . ALA A 1 214 ? -10.964 10.840 10.503 1.00 92.38 214 ALA A C 1
ATOM 1756 O O . ALA A 1 214 ? -9.854 10.838 11.036 1.00 92.38 214 ALA A O 1
ATOM 1757 N N . PHE A 1 215 ? -12.048 10.382 11.127 1.00 94.56 215 PHE A N 1
ATOM 1758 C CA . PHE A 1 215 ? -12.055 9.823 12.473 1.00 94.56 215 PHE A CA 1
ATOM 1759 C C . PHE A 1 215 ? -11.293 8.494 12.534 1.00 94.56 215 PHE A C 1
ATOM 1761 O O . PHE A 1 215 ? -10.438 8.330 13.402 1.00 94.56 215 PHE A O 1
ATOM 1768 N N . LEU A 1 216 ? -11.517 7.594 11.567 1.00 95.75 216 LEU A N 1
ATOM 1769 C CA . LEU A 1 216 ? -10.729 6.367 11.405 1.00 95.75 216 LEU A CA 1
ATOM 1770 C C . LEU A 1 216 ? -9.238 6.662 11.216 1.00 95.75 216 LEU A C 1
ATOM 1772 O O . LEU A 1 216 ? -8.419 6.122 11.951 1.00 95.75 216 LEU A O 1
ATOM 1776 N N . CYS A 1 217 ? -8.878 7.543 10.279 1.00 94.06 217 CYS A N 1
ATOM 1777 C CA . CYS A 1 217 ? -7.491 7.936 10.040 1.00 94.06 217 CYS A CA 1
ATOM 1778 C C . CYS A 1 217 ? -6.850 8.475 11.322 1.00 94.06 217 CYS A C 1
ATOM 1780 O O . CYS A 1 217 ? -5.769 8.034 11.698 1.00 94.06 217 CYS A O 1
ATOM 1782 N N . ASN A 1 218 ? -7.532 9.370 12.043 1.00 93.44 218 ASN A N 1
ATOM 1783 C CA . ASN A 1 218 ? -7.032 9.894 13.310 1.00 93.44 218 ASN A CA 1
ATOM 1784 C C . ASN A 1 218 ? -6.793 8.778 14.339 1.00 93.44 218 ASN A C 1
ATOM 1786 O O . ASN A 1 218 ? -5.749 8.777 14.984 1.00 93.44 218 ASN A O 1
ATOM 1790 N N . ALA A 1 219 ? -7.704 7.809 14.457 1.00 95.69 219 ALA A N 1
ATOM 1791 C CA . ALA A 1 219 ? -7.535 6.659 15.344 1.00 95.69 219 ALA A CA 1
ATOM 1792 C C . ALA A 1 219 ? -6.389 5.728 14.918 1.00 95.69 219 ALA A C 1
ATOM 1794 O O . ALA A 1 219 ? -5.647 5.226 15.757 1.00 95.69 219 ALA A O 1
ATOM 1795 N N . MET A 1 220 ? -6.195 5.520 13.617 1.00 95.75 220 MET A N 1
ATOM 1796 C CA . MET A 1 220 ? -5.083 4.725 13.092 1.00 95.75 220 MET A CA 1
ATOM 1797 C C . MET A 1 220 ? -3.734 5.399 13.367 1.00 95.75 220 MET A C 1
ATOM 1799 O O . MET A 1 220 ? -2.787 4.724 13.769 1.00 95.75 220 MET A O 1
ATOM 1803 N N . VAL A 1 221 ? -3.653 6.731 13.255 1.00 92.94 221 VAL A N 1
ATOM 1804 C CA . VAL A 1 221 ? -2.469 7.479 13.700 1.00 92.94 221 VAL A CA 1
ATOM 1805 C C . VAL A 1 221 ? -2.318 7.363 15.228 1.00 92.94 221 VAL A C 1
ATOM 1807 O O . VAL A 1 221 ? -1.240 7.005 15.690 1.00 92.94 221 VAL A O 1
ATOM 1810 N N . ASN A 1 222 ? -3.397 7.611 15.993 1.00 92.38 222 ASN A N 1
ATOM 1811 C CA . ASN A 1 222 ? -3.702 7.102 17.350 1.00 92.38 222 ASN A CA 1
ATOM 1812 C C . ASN A 1 222 ? -2.833 5.935 17.829 1.00 92.38 222 ASN A C 1
ATOM 1814 O O . ASN A 1 222 ? -2.158 5.993 18.855 1.00 92.38 222 ASN A O 1
ATOM 1818 N N . MET A 1 223 ? -2.881 4.864 17.047 1.00 90.81 223 MET A N 1
ATOM 1819 C CA . MET A 1 223 ? -2.358 3.550 17.401 1.00 90.81 223 MET A CA 1
ATOM 1820 C C . MET A 1 223 ? -1.150 3.156 16.546 1.00 90.81 223 MET A C 1
ATOM 1822 O O . MET A 1 223 ? -0.880 1.971 16.381 1.00 90.81 223 MET A O 1
ATOM 1826 N N . TYR A 1 224 ? -0.426 4.133 15.989 1.00 87.94 224 TYR A N 1
ATOM 1827 C CA . TYR A 1 224 ? 0.814 3.900 15.240 1.00 87.94 224 TYR A CA 1
ATOM 1828 C C . TYR A 1 224 ? 0.649 2.952 14.030 1.00 87.94 224 TYR A C 1
ATOM 1830 O O . TYR A 1 224 ? 1.586 2.251 13.653 1.00 87.94 224 TYR A O 1
ATOM 1838 N N . MET A 1 225 ? -0.548 2.904 13.432 1.00 91.31 225 MET A N 1
ATOM 1839 C CA . MET A 1 225 ? -0.809 2.117 12.221 1.00 91.31 225 MET A CA 1
ATOM 1840 C C . MET A 1 225 ? -0.393 2.869 10.952 1.00 91.31 225 MET A C 1
ATOM 1842 O O . MET A 1 225 ? 0.035 2.244 9.988 1.00 91.31 225 MET A O 1
ATOM 1846 N N . ILE A 1 226 ? -0.553 4.196 10.945 1.00 88.69 226 ILE A N 1
ATOM 1847 C CA . ILE A 1 226 ? -0.200 5.084 9.827 1.00 88.69 226 ILE A CA 1
ATOM 1848 C C . ILE A 1 226 ? 0.451 6.368 10.346 1.00 88.69 226 ILE A C 1
ATOM 1850 O O . ILE A 1 226 ? 0.188 6.801 11.473 1.00 88.69 226 ILE A O 1
ATOM 1854 N N . ASP A 1 227 ? 1.245 7.011 9.494 1.00 79.00 227 ASP A N 1
ATOM 1855 C CA . ASP A 1 227 ? 1.878 8.297 9.784 1.00 79.00 227 ASP A CA 1
ATOM 1856 C C . ASP A 1 227 ? 0.979 9.501 9.458 1.00 79.00 227 ASP A C 1
ATOM 1858 O O . ASP A 1 227 ? 0.126 9.464 8.572 1.00 79.00 227 ASP A O 1
ATOM 1862 N N . THR A 1 228 ? 1.205 10.632 10.140 1.00 68.31 228 THR A N 1
ATOM 1863 C CA . THR A 1 228 ? 0.457 11.887 9.908 1.00 68.31 228 THR A CA 1
ATOM 1864 C C . THR A 1 228 ? 0.885 12.657 8.663 1.00 68.31 228 THR A C 1
ATOM 1866 O O . THR A 1 228 ? 0.148 13.524 8.196 1.00 68.31 228 THR A O 1
ATOM 1869 N N . ASN A 1 229 ? 2.088 12.406 8.146 1.00 64.81 229 ASN A N 1
ATOM 1870 C CA . ASN A 1 229 ? 2.752 13.317 7.209 1.00 64.81 229 ASN A CA 1
ATOM 1871 C C . ASN A 1 229 ? 2.538 12.963 5.732 1.00 64.81 229 ASN A C 1
ATOM 1873 O O . ASN A 1 229 ? 3.274 13.458 4.887 1.00 64.81 229 ASN A O 1
ATOM 1877 N N . SER A 1 230 ? 1.549 12.119 5.405 1.00 64.81 230 SER A N 1
ATOM 1878 C CA . SER A 1 230 ? 1.295 11.666 4.022 1.00 64.81 230 SER A CA 1
ATOM 1879 C C . SER A 1 230 ? 2.536 11.057 3.346 1.00 64.81 230 SER A C 1
ATOM 1881 O O . SER A 1 230 ? 2.684 11.100 2.130 1.00 64.81 230 SER A O 1
ATOM 1883 N N . MET A 1 231 ? 3.437 10.472 4.143 1.00 75.50 231 MET A N 1
ATOM 1884 C CA . MET A 1 231 ? 4.696 9.888 3.670 1.00 75.50 231 MET A CA 1
ATOM 1885 C C . MET A 1 231 ? 4.541 8.449 3.170 1.00 75.50 231 MET A C 1
ATOM 1887 O O . MET A 1 231 ? 5.502 7.895 2.650 1.00 75.50 231 MET A O 1
ATOM 1891 N N . GLY A 1 232 ? 3.346 7.862 3.281 1.00 85.38 232 GLY A N 1
ATOM 1892 C CA . GLY A 1 232 ? 3.073 6.475 2.911 1.00 85.38 232 GLY A CA 1
ATOM 1893 C C . GLY A 1 232 ? 3.457 6.139 1.474 1.00 85.38 232 GLY A C 1
ATOM 1894 O O . GLY A 1 232 ? 4.280 5.257 1.233 1.00 85.38 232 GLY A O 1
ATOM 1895 N N . ILE A 1 233 ? 2.911 6.891 0.510 1.00 91.19 233 ILE A N 1
ATOM 1896 C CA . ILE A 1 233 ? 3.200 6.683 -0.916 1.00 91.19 233 ILE A CA 1
ATOM 1897 C C . ILE A 1 233 ? 4.684 6.960 -1.228 1.00 91.19 233 ILE A C 1
ATOM 1899 O O . ILE A 1 233 ? 5.334 6.074 -1.778 1.00 91.19 233 ILE A O 1
ATOM 1903 N N . PRO A 1 234 ? 5.284 8.100 -0.837 1.00 91.62 234 PRO A N 1
ATOM 1904 C CA . PRO A 1 234 ? 6.724 8.300 -1.009 1.00 91.62 234 PRO A CA 1
ATOM 1905 C C . PRO A 1 234 ? 7.583 7.173 -0.412 1.00 91.62 234 PRO A C 1
ATOM 1907 O O . PRO A 1 234 ? 8.484 6.671 -1.079 1.00 91.62 234 PRO A O 1
ATOM 1910 N N . MET A 1 235 ? 7.269 6.702 0.799 1.00 92.56 235 MET A N 1
ATOM 1911 C CA . MET A 1 235 ? 7.999 5.618 1.463 1.00 92.56 235 MET A CA 1
ATOM 1912 C C . MET A 1 235 ? 7.955 4.316 0.657 1.00 92.56 235 MET A C 1
ATOM 1914 O O . MET A 1 235 ? 8.997 3.688 0.477 1.00 92.56 235 MET A O 1
ATOM 1918 N N . ILE A 1 236 ? 6.786 3.884 0.162 1.00 94.94 236 ILE A N 1
ATOM 1919 C CA . ILE A 1 236 ? 6.709 2.633 -0.614 1.00 94.94 236 ILE A CA 1
ATOM 1920 C C . ILE A 1 236 ? 7.505 2.724 -1.926 1.00 94.94 236 ILE A C 1
ATOM 1922 O O . ILE A 1 236 ? 8.071 1.722 -2.367 1.00 94.94 236 ILE A O 1
ATOM 1926 N N . TYR A 1 237 ? 7.592 3.915 -2.526 1.00 95.19 237 TYR A N 1
ATOM 1927 C CA . TYR A 1 237 ? 8.414 4.163 -3.711 1.00 95.19 237 TYR A CA 1
ATOM 1928 C C . TYR A 1 237 ? 9.907 4.119 -3.379 1.00 95.19 237 TYR A C 1
ATOM 1930 O O . TYR A 1 237 ? 10.656 3.428 -4.068 1.00 95.19 237 TYR A O 1
ATOM 1938 N N . GLU A 1 238 ? 10.334 4.783 -2.305 1.00 94.00 238 GLU A N 1
ATOM 1939 C CA . GLU A 1 238 ? 11.732 4.776 -1.860 1.00 94.00 238 GLU A CA 1
ATOM 1940 C C . GLU A 1 238 ? 12.202 3.375 -1.444 1.00 94.00 238 GLU A C 1
ATOM 1942 O O . GLU A 1 238 ? 13.315 2.975 -1.779 1.00 94.00 238 GLU A O 1
ATOM 1947 N N . ILE A 1 239 ? 11.344 2.572 -0.803 1.00 94.69 239 ILE A N 1
ATOM 1948 C CA . ILE A 1 239 ? 11.657 1.171 -0.483 1.00 94.69 239 ILE A CA 1
ATOM 1949 C C . ILE A 1 239 ? 11.922 0.358 -1.761 1.00 94.69 239 ILE A C 1
ATOM 1951 O O . ILE A 1 239 ? 12.901 -0.387 -1.814 1.00 94.69 239 ILE A O 1
ATOM 1955 N N . GLN A 1 240 ? 11.079 0.481 -2.794 1.00 95.12 240 GLN A N 1
ATOM 1956 C CA . GLN A 1 240 ? 11.287 -0.250 -4.055 1.00 95.12 240 GLN A CA 1
ATOM 1957 C C . GLN A 1 240 ? 12.506 0.264 -4.820 1.00 95.12 240 GLN A C 1
ATOM 1959 O O . GLN A 1 240 ? 13.272 -0.541 -5.352 1.00 95.12 240 GLN A O 1
ATOM 1964 N N . LYS A 1 241 ? 12.716 1.586 -4.829 1.00 94.38 241 LYS A N 1
ATOM 1965 C CA . LYS A 1 241 ? 13.902 2.218 -5.411 1.00 94.38 241 LYS A CA 1
ATOM 1966 C C . LYS A 1 241 ? 15.180 1.702 -4.750 1.00 94.38 241 LYS A C 1
ATOM 1968 O O . LYS A 1 241 ? 16.076 1.270 -5.464 1.00 94.38 241 LYS A O 1
ATOM 1973 N N . GLY A 1 242 ? 15.242 1.681 -3.417 1.00 91.19 242 GLY A N 1
ATOM 1974 C CA . GLY A 1 242 ? 16.407 1.201 -2.667 1.00 91.19 242 GLY A CA 1
ATOM 1975 C C . GLY A 1 242 ? 16.713 -0.282 -2.893 1.00 91.19 242 GLY A C 1
ATOM 1976 O O . GLY A 1 242 ? 17.861 -0.697 -2.797 1.00 91.19 242 GLY A O 1
ATOM 1977 N N . LYS A 1 243 ? 15.705 -1.083 -3.258 1.00 89.69 243 LYS A N 1
ATOM 1978 C CA . LYS A 1 243 ? 15.876 -2.486 -3.674 1.00 89.69 243 LYS A CA 1
ATOM 1979 C C . LYS A 1 243 ? 16.174 -2.658 -5.165 1.00 89.69 243 LYS A C 1
ATOM 1981 O O . LYS A 1 243 ? 16.250 -3.787 -5.639 1.00 89.69 243 LYS A O 1
ATOM 1986 N N . CYS A 1 244 ? 16.253 -1.568 -5.927 1.00 90.81 244 CYS A N 1
ATOM 1987 C CA . CYS A 1 244 ? 16.373 -1.579 -7.385 1.00 90.81 244 CYS A CA 1
ATOM 1988 C C . CYS A 1 244 ? 15.284 -2.418 -8.089 1.00 90.81 244 CYS A C 1
ATOM 1990 O O . CYS A 1 244 ? 15.493 -2.961 -9.181 1.00 90.81 244 CYS A O 1
ATOM 1992 N N . PHE A 1 245 ? 14.113 -2.533 -7.456 1.0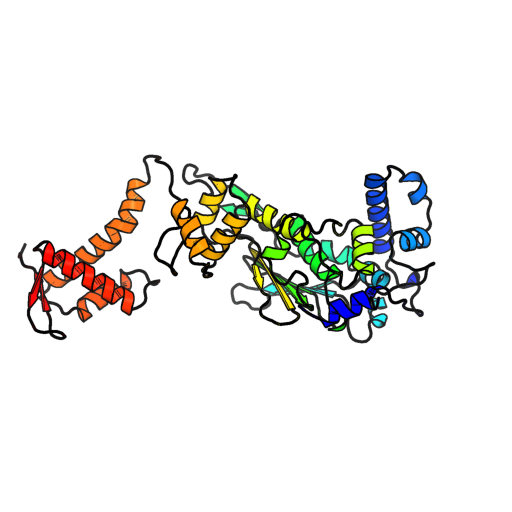0 94.38 245 PHE A N 1
ATOM 1993 C CA . PHE A 1 245 ? 12.947 -3.243 -7.972 1.00 94.38 245 PHE A CA 1
ATOM 1994 C C . PHE A 1 245 ? 12.035 -2.280 -8.744 1.00 94.38 245 PHE A C 1
ATOM 1996 O O . PHE A 1 245 ? 12.134 -1.057 -8.585 1.00 94.38 245 PHE A O 1
ATOM 2003 N N . PRO A 1 246 ? 11.131 -2.799 -9.592 1.00 96.19 246 PRO A N 1
ATOM 2004 C CA . PRO A 1 246 ? 10.122 -1.968 -10.230 1.00 96.19 246 PRO A CA 1
ATOM 2005 C C . PRO A 1 246 ? 9.298 -1.216 -9.186 1.00 96.19 246 PRO A C 1
ATOM 2007 O O . PRO A 1 246 ? 8.871 -1.787 -8.175 1.00 96.19 246 PRO A O 1
ATOM 2010 N N . LEU A 1 247 ? 9.039 0.061 -9.447 1.00 97.31 247 LEU A N 1
ATOM 2011 C CA . LEU A 1 247 ? 8.237 0.882 -8.548 1.00 97.31 247 LEU A CA 1
ATOM 2012 C C . LEU A 1 247 ? 6.786 0.368 -8.500 1.00 97.31 247 LEU A C 1
ATOM 2014 O O . LEU A 1 247 ? 6.350 -0.342 -9.418 1.00 97.31 247 LEU A O 1
ATOM 2018 N N . PRO A 1 248 ? 6.002 0.702 -7.462 1.00 97.25 248 PRO A N 1
ATOM 2019 C CA . PRO A 1 248 ? 4.588 0.345 -7.425 1.00 97.25 248 PRO A CA 1
ATOM 2020 C C . PRO A 1 248 ? 3.831 0.902 -8.643 1.00 97.25 248 PRO A C 1
ATOM 2022 O O . PRO A 1 248 ? 4.133 1.987 -9.143 1.00 97.25 248 PRO A O 1
ATOM 2025 N N . THR A 1 249 ? 2.845 0.157 -9.145 1.00 96.25 249 THR A N 1
ATOM 2026 C CA . THR A 1 249 ? 1.969 0.611 -10.238 1.00 96.25 249 THR A CA 1
ATOM 2027 C C . THR A 1 249 ? 0.580 0.872 -9.695 1.00 96.25 249 THR A C 1
ATOM 2029 O O . THR A 1 249 ? -0.047 -0.053 -9.191 1.00 96.25 249 THR A O 1
ATOM 2032 N N . PHE A 1 250 ? 0.097 2.101 -9.836 1.00 95.81 250 PHE A N 1
ATOM 2033 C CA . PHE A 1 250 ? -1.290 2.445 -9.551 1.00 95.81 250 PHE A CA 1
ATOM 2034 C C . PHE A 1 250 ? -2.085 2.381 -10.854 1.00 95.81 250 PHE A C 1
ATOM 2036 O O . PHE A 1 250 ? -1.727 3.039 -11.833 1.00 95.81 250 PHE A O 1
ATOM 2043 N N . ASP A 1 251 ? -3.136 1.572 -10.862 1.00 95.50 251 ASP A N 1
ATOM 2044 C CA . ASP A 1 251 ? -4.173 1.565 -11.885 1.00 95.50 251 ASP A CA 1
ATOM 2045 C C . ASP A 1 251 ? -5.419 2.244 -11.300 1.00 95.50 251 ASP A C 1
ATOM 2047 O O . ASP A 1 251 ? -5.963 1.836 -10.266 1.00 95.50 251 ASP A O 1
ATOM 2051 N N . LEU A 1 252 ? -5.785 3.348 -11.951 1.00 94.38 252 LEU A N 1
ATOM 2052 C CA . LEU A 1 252 ? -6.854 4.273 -11.584 1.00 94.38 252 LEU A CA 1
ATOM 2053 C C . LEU A 1 252 ? -7.888 4.404 -12.717 1.00 94.38 252 LEU A C 1
ATOM 2055 O O . LEU A 1 252 ? -8.708 5.324 -12.695 1.00 94.38 252 LEU A O 1
ATOM 2059 N N . ASP A 1 253 ? -7.843 3.513 -13.716 1.00 91.88 253 ASP A N 1
ATOM 2060 C CA . ASP A 1 253 ? -8.678 3.603 -14.919 1.00 91.88 253 ASP A CA 1
ATOM 2061 C C . ASP A 1 253 ? -10.148 3.301 -14.604 1.00 91.88 253 ASP A C 1
ATOM 2063 O O . ASP A 1 253 ? -11.064 3.834 -15.236 1.00 91.88 253 ASP A O 1
ATOM 2067 N N . THR A 1 254 ? -10.389 2.462 -13.592 1.00 91.19 254 THR A N 1
ATOM 2068 C CA . THR A 1 254 ? -11.738 2.164 -13.106 1.00 91.19 254 THR A CA 1
ATOM 2069 C C . THR A 1 254 ? -12.193 3.234 -12.108 1.00 91.19 254 THR A C 1
ATOM 2071 O O . THR A 1 254 ? -11.589 3.378 -11.042 1.00 91.19 254 THR A O 1
ATOM 2074 N N . PRO A 1 255 ? -13.294 3.963 -12.377 1.00 88.75 255 PRO A N 1
ATOM 2075 C CA . PRO A 1 255 ? -13.804 4.962 -11.447 1.00 88.75 255 PRO A CA 1
ATOM 2076 C C . PRO A 1 255 ? -14.124 4.364 -10.075 1.00 88.75 255 PRO A C 1
ATOM 2078 O O . PRO A 1 255 ? -14.752 3.314 -9.980 1.00 88.75 255 PRO A O 1
ATOM 2081 N N . ASN A 1 256 ? -13.760 5.084 -9.010 1.00 89.94 256 ASN A N 1
ATOM 2082 C CA . ASN A 1 256 ? -13.963 4.666 -7.616 1.00 89.94 256 ASN A CA 1
ATOM 2083 C C . ASN A 1 256 ? -13.343 3.310 -7.260 1.00 89.94 256 ASN A C 1
ATOM 2085 O O . ASN A 1 256 ? -13.832 2.648 -6.349 1.00 89.94 256 ASN A O 1
ATOM 2089 N N . ARG A 1 257 ? -12.261 2.923 -7.929 1.00 94.25 257 ARG A N 1
ATOM 2090 C CA . ARG A 1 257 ? -11.447 1.782 -7.542 1.00 94.25 257 ARG A CA 1
ATOM 2091 C C . ARG A 1 257 ? -9.979 2.157 -7.662 1.00 94.25 257 ARG A C 1
ATOM 2093 O O . ARG A 1 257 ? -9.583 2.841 -8.600 1.00 94.25 257 ARG A O 1
ATOM 2100 N N . VAL A 1 258 ? -9.183 1.707 -6.702 1.00 96.62 258 VAL A N 1
ATOM 2101 C CA . VAL A 1 258 ? -7.728 1.853 -6.722 1.00 96.62 258 VAL A CA 1
ATOM 2102 C C . VAL A 1 258 ? -7.119 0.467 -6.725 1.00 96.62 258 VAL A C 1
ATOM 2104 O O . VAL A 1 258 ? -7.420 -0.344 -5.846 1.00 96.62 258 VAL A O 1
ATOM 2107 N N . VAL A 1 259 ? -6.261 0.210 -7.707 1.00 98.19 259 VAL A N 1
ATOM 2108 C CA . VAL A 1 259 ? -5.483 -1.021 -7.796 1.00 98.19 259 VAL A CA 1
ATOM 2109 C C . VAL A 1 259 ? -4.005 -0.672 -7.684 1.00 98.19 259 VAL A C 1
ATOM 2111 O O . VAL A 1 259 ? -3.501 0.150 -8.444 1.00 98.19 259 VAL A O 1
ATOM 2114 N N . VAL A 1 260 ? -3.299 -1.284 -6.736 1.00 98.31 260 VAL A N 1
ATOM 2115 C CA . VAL A 1 260 ? -1.856 -1.090 -6.540 1.00 98.31 260 VAL A CA 1
ATOM 2116 C C . VAL A 1 260 ? -1.140 -2.408 -6.774 1.00 98.31 260 VAL A C 1
ATOM 2118 O O . VAL A 1 260 ? -1.417 -3.386 -6.092 1.00 98.31 260 VAL A O 1
ATOM 2121 N N . THR A 1 261 ? -0.202 -2.438 -7.716 1.00 98.38 261 THR A N 1
ATOM 2122 C CA . THR A 1 261 ? 0.645 -3.604 -7.993 1.00 98.38 261 THR A CA 1
ATOM 2123 C C . THR A 1 261 ? 2.060 -3.381 -7.476 1.00 98.38 261 THR A C 1
ATOM 2125 O O . THR A 1 261 ? 2.690 -2.378 -7.818 1.00 98.38 261 THR A O 1
ATOM 2128 N N . VAL A 1 262 ? 2.580 -4.331 -6.701 1.00 98.12 262 VAL A N 1
ATOM 2129 C CA . VAL A 1 262 ? 3.946 -4.327 -6.161 1.00 98.12 262 VAL A CA 1
ATOM 2130 C C . VAL A 1 262 ? 4.689 -5.548 -6.676 1.00 98.12 262 VAL A C 1
ATOM 2132 O O . VAL A 1 262 ? 4.273 -6.673 -6.421 1.00 98.12 262 VAL A O 1
ATOM 2135 N N . TYR A 1 263 ? 5.809 -5.331 -7.360 1.00 96.62 263 TYR A N 1
ATOM 2136 C CA . TYR A 1 263 ? 6.637 -6.408 -7.895 1.00 96.62 263 TYR A CA 1
ATOM 2137 C C . TYR A 1 263 ? 7.664 -6.875 -6.863 1.00 96.62 263 TYR A C 1
ATOM 2139 O O . TYR A 1 263 ? 8.390 -6.059 -6.291 1.00 96.62 263 TYR A O 1
ATOM 2147 N N . GLY A 1 264 ? 7.739 -8.191 -6.664 1.00 94.50 264 GLY A N 1
ATOM 2148 C CA . GLY A 1 264 ? 8.693 -8.852 -5.772 1.00 94.50 264 GLY A CA 1
ATOM 2149 C C . GLY A 1 264 ? 9.949 -9.365 -6.479 1.00 94.50 264 GLY A C 1
ATOM 2150 O O . GLY A 1 264 ? 10.669 -10.183 -5.914 1.00 94.50 264 GLY A O 1
ATOM 2151 N N . LYS A 1 265 ? 10.198 -8.949 -7.726 1.00 92.00 265 LYS A N 1
ATOM 2152 C CA . LYS A 1 265 ? 11.354 -9.365 -8.531 1.00 92.00 265 LYS A CA 1
ATOM 2153 C C . LYS A 1 265 ? 11.767 -8.293 -9.540 1.00 92.00 265 LYS A C 1
ATOM 2155 O O . LYS A 1 265 ? 11.011 -7.362 -9.818 1.00 92.00 265 LYS A O 1
ATOM 2160 N N . VAL A 1 266 ? 12.930 -8.489 -10.158 1.00 90.00 266 VAL A N 1
ATOM 2161 C CA . VAL A 1 266 ? 13.403 -7.687 -11.296 1.00 90.00 266 VAL A CA 1
ATOM 2162 C C . VAL A 1 266 ? 12.549 -7.961 -12.542 1.00 90.00 266 VAL A C 1
ATOM 2164 O O . VAL A 1 266 ? 12.298 -9.119 -12.882 1.00 90.00 266 VAL A O 1
ATOM 2167 N N . LEU A 1 267 ? 12.130 -6.896 -13.238 1.00 88.75 267 LEU A N 1
ATOM 2168 C CA . LEU A 1 267 ? 11.472 -6.979 -14.553 1.00 88.75 267 LEU A CA 1
ATOM 2169 C C . LEU A 1 267 ? 12.460 -6.756 -15.701 1.00 88.75 267 LEU A C 1
ATOM 2171 O O . LEU A 1 267 ? 12.481 -7.539 -16.648 1.00 88.75 267 LEU A O 1
ATOM 2175 N N . ASP A 1 268 ? 13.284 -5.711 -15.606 1.00 87.75 268 ASP A N 1
ATOM 2176 C CA . ASP A 1 268 ? 14.351 -5.410 -16.561 1.00 87.75 268 ASP A CA 1
ATOM 2177 C C . ASP A 1 268 ? 15.709 -5.348 -15.835 1.00 87.75 268 ASP A C 1
ATOM 2179 O O . ASP A 1 268 ? 15.946 -4.428 -15.047 1.00 87.75 268 ASP A O 1
ATOM 2183 N N . PRO A 1 269 ? 16.639 -6.285 -16.102 1.00 85.56 269 PRO A N 1
ATOM 2184 C CA . PRO A 1 269 ? 17.975 -6.254 -15.516 1.00 85.56 269 PRO A CA 1
ATOM 2185 C C . PRO A 1 269 ? 18.744 -4.955 -15.786 1.00 85.56 269 PRO A C 1
ATOM 2187 O O . PRO A 1 269 ? 19.563 -4.559 -14.961 1.00 85.56 269 PRO A O 1
ATOM 2190 N N . ASN A 1 270 ? 18.506 -4.280 -16.917 1.00 86.75 270 ASN A N 1
ATOM 2191 C CA . ASN A 1 270 ? 19.171 -3.012 -17.223 1.00 86.75 270 ASN A CA 1
ATOM 2192 C C . ASN A 1 270 ? 18.679 -1.881 -16.323 1.00 86.75 270 ASN A C 1
ATOM 2194 O O . ASN A 1 270 ? 19.484 -1.041 -15.934 1.00 86.75 270 ASN A O 1
ATOM 2198 N N . TYR A 1 271 ? 17.393 -1.875 -15.966 1.00 91.19 271 TYR A N 1
ATOM 2199 C CA . TYR A 1 271 ? 16.845 -0.936 -14.990 1.00 91.19 271 TYR A CA 1
ATOM 2200 C C . TYR A 1 271 ? 17.511 -1.125 -13.628 1.00 91.19 271 TYR A C 1
ATOM 2202 O O . TYR A 1 271 ? 18.077 -0.180 -13.087 1.00 91.19 271 TYR A O 1
ATOM 2210 N N . THR A 1 272 ? 17.533 -2.357 -13.121 1.00 88.75 272 THR A N 1
ATOM 2211 C CA . THR A 1 272 ? 18.133 -2.672 -11.818 1.00 88.75 272 THR A CA 1
ATOM 2212 C C . THR A 1 272 ? 19.615 -2.307 -11.763 1.00 88.75 272 THR A C 1
ATOM 2214 O O . THR A 1 272 ? 20.041 -1.638 -10.828 1.00 88.75 272 THR A O 1
ATOM 2217 N N . ARG A 1 273 ? 20.391 -2.660 -12.795 1.00 86.12 273 ARG A N 1
ATOM 2218 C CA . ARG A 1 273 ? 21.815 -2.290 -12.908 1.00 86.12 273 ARG A CA 1
ATOM 2219 C C . ARG A 1 273 ? 22.031 -0.784 -12.951 1.00 86.12 273 ARG A C 1
ATOM 2221 O O . ARG A 1 273 ? 22.977 -0.272 -12.363 1.00 86.12 273 ARG A O 1
ATOM 2228 N N . LEU A 1 274 ? 21.175 -0.073 -13.683 1.00 88.31 274 LEU A N 1
ATOM 2229 C CA . LEU A 1 274 ? 21.276 1.372 -13.817 1.00 88.31 274 LEU A CA 1
ATOM 2230 C C . LEU A 1 274 ? 20.985 2.080 -12.496 1.00 88.31 274 LEU A C 1
ATOM 2232 O O . LEU A 1 274 ? 21.715 3.012 -12.171 1.00 88.31 274 LEU A O 1
ATOM 2236 N N . LEU A 1 275 ? 19.983 1.628 -11.739 1.00 90.06 275 LEU A N 1
ATOM 2237 C CA . LEU A 1 275 ? 19.708 2.148 -10.400 1.00 90.06 275 LEU A CA 1
ATOM 2238 C C . LEU A 1 275 ? 20.872 1.857 -9.450 1.00 90.06 275 LEU A C 1
ATOM 2240 O O . LEU A 1 275 ? 21.398 2.791 -8.866 1.00 90.06 275 LEU A O 1
ATOM 2244 N N . HIS A 1 276 ? 21.332 0.605 -9.387 1.00 85.50 276 HIS A N 1
ATOM 2245 C CA . HIS A 1 276 ? 22.438 0.202 -8.512 1.00 85.50 276 HIS A CA 1
ATOM 2246 C C . HIS A 1 276 ? 23.747 0.956 -8.814 1.00 85.50 276 HIS A C 1
ATOM 2248 O O . HIS A 1 276 ? 24.568 1.198 -7.939 1.00 85.50 276 HIS A O 1
ATOM 2254 N N . ALA A 1 277 ? 23.998 1.313 -10.075 1.00 83.62 277 ALA A N 1
ATOM 2255 C CA . ALA A 1 277 ? 25.189 2.076 -10.442 1.00 83.62 277 ALA A CA 1
ATOM 2256 C C . ALA A 1 277 ? 25.053 3.593 -10.216 1.00 83.62 277 ALA A C 1
ATOM 2258 O O . ALA A 1 277 ? 26.051 4.302 -10.333 1.00 83.62 277 ALA A O 1
ATOM 2259 N N . ASN A 1 278 ? 23.840 4.096 -9.975 1.00 83.44 278 ASN A N 1
ATOM 2260 C CA . ASN A 1 278 ? 23.540 5.522 -9.846 1.00 83.44 278 ASN A CA 1
ATOM 2261 C C . ASN A 1 278 ? 22.566 5.738 -8.675 1.00 83.44 278 ASN A C 1
ATOM 2263 O O . ASN A 1 278 ? 21.401 6.104 -8.866 1.00 83.44 278 ASN A O 1
ATOM 2267 N N . ASP A 1 279 ? 23.050 5.511 -7.454 1.00 76.69 279 ASP A N 1
ATOM 2268 C CA . ASP A 1 279 ? 22.259 5.660 -6.223 1.00 76.69 279 ASP A CA 1
ATOM 2269 C C . ASP A 1 279 ? 21.745 7.098 -5.996 1.00 76.69 279 ASP A C 1
ATOM 2271 O O . ASP A 1 279 ? 20.812 7.328 -5.224 1.00 76.69 279 ASP A O 1
ATOM 2275 N N . ASP A 1 280 ? 22.326 8.081 -6.688 1.00 84.31 280 ASP A N 1
ATOM 2276 C CA . ASP A 1 280 ? 21.987 9.502 -6.620 1.00 84.31 280 ASP A CA 1
ATOM 2277 C C . ASP A 1 280 ? 20.815 9.913 -7.530 1.00 84.31 280 ASP A C 1
ATOM 2279 O O . ASP A 1 280 ? 20.395 11.074 -7.507 1.00 84.31 280 ASP A O 1
ATOM 2283 N N . LEU A 1 281 ? 20.249 8.989 -8.320 1.00 89.44 281 LEU A N 1
ATOM 2284 C CA . LEU A 1 281 ? 19.087 9.293 -9.155 1.00 89.44 281 LEU A CA 1
ATOM 2285 C C . LEU A 1 281 ? 17.894 9.733 -8.300 1.00 89.44 281 LEU A C 1
ATOM 2287 O O . LEU A 1 281 ? 17.455 9.043 -7.378 1.00 89.44 281 LEU A O 1
ATOM 2291 N N . ASP A 1 282 ? 17.316 10.880 -8.648 1.00 90.50 282 ASP A N 1
ATOM 2292 C CA . ASP A 1 282 ? 16.107 11.386 -8.014 1.00 90.50 282 ASP A CA 1
ATOM 2293 C C . ASP A 1 282 ? 14.887 10.507 -8.345 1.00 90.50 282 ASP A C 1
ATOM 2295 O O . ASP A 1 282 ? 14.828 9.839 -9.385 1.00 90.50 282 ASP A O 1
ATOM 2299 N N . LEU A 1 283 ? 13.883 10.519 -7.462 1.00 90.62 283 LEU A N 1
ATOM 2300 C CA . LEU A 1 283 ? 12.715 9.648 -7.590 1.00 90.62 283 LEU A CA 1
ATOM 2301 C C . LEU A 1 283 ? 11.925 9.887 -8.886 1.00 90.62 283 LEU A C 1
ATOM 2303 O O . LEU A 1 283 ? 11.394 8.936 -9.454 1.00 90.62 283 LEU A O 1
ATOM 2307 N N . ARG A 1 284 ? 11.878 11.126 -9.395 1.00 90.50 284 ARG A N 1
ATOM 2308 C CA . ARG A 1 284 ? 11.177 11.444 -10.646 1.00 90.50 284 ARG A CA 1
ATOM 2309 C C . ARG A 1 284 ? 11.880 10.804 -11.841 1.00 90.50 284 ARG A C 1
ATOM 2311 O O . ARG A 1 284 ? 11.217 10.211 -12.689 1.00 90.50 284 ARG A O 1
ATOM 2318 N N . THR A 1 285 ? 13.208 10.868 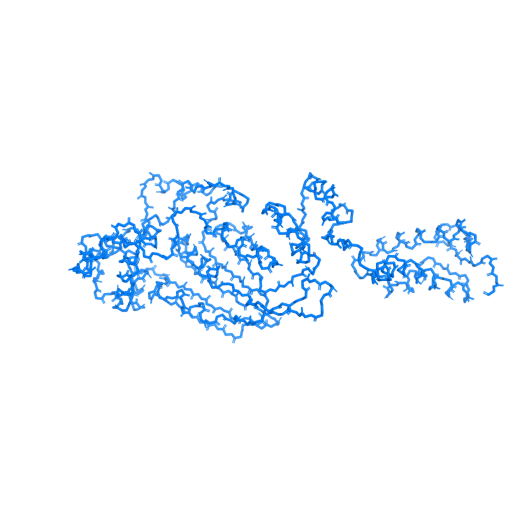-11.901 1.00 92.81 285 THR A N 1
ATOM 2319 C CA . THR A 1 285 ? 13.981 10.175 -12.941 1.00 92.81 285 THR A CA 1
ATOM 2320 C C . THR A 1 285 ? 13.754 8.663 -12.877 1.00 92.81 285 THR A C 1
ATOM 2322 O O . THR A 1 285 ? 13.488 8.041 -13.907 1.00 92.81 285 THR A O 1
ATOM 2325 N N . VAL A 1 286 ? 13.794 8.071 -11.677 1.00 94.56 286 VAL A N 1
ATOM 2326 C CA . VAL A 1 286 ? 13.533 6.634 -11.485 1.00 94.56 286 VAL A CA 1
ATOM 2327 C C . VAL A 1 286 ? 12.108 6.263 -11.903 1.00 94.56 286 VAL A C 1
ATOM 2329 O O . VAL A 1 286 ? 11.916 5.267 -12.597 1.00 94.56 286 VAL A O 1
ATOM 2332 N N . PHE A 1 287 ? 11.117 7.091 -11.569 1.00 93.81 287 PHE A N 1
ATOM 2333 C CA . PHE A 1 287 ? 9.730 6.915 -11.995 1.00 93.81 287 PHE A CA 1
ATOM 2334 C C . PHE A 1 287 ? 9.595 6.845 -13.518 1.00 93.81 287 PHE A C 1
ATOM 2336 O O . PHE A 1 287 ? 8.953 5.933 -14.037 1.00 93.81 287 PHE A O 1
ATOM 2343 N N . LEU A 1 288 ? 10.242 7.754 -14.250 1.00 93.62 288 LEU A N 1
ATOM 2344 C CA . LEU A 1 288 ? 10.214 7.747 -15.714 1.00 93.62 288 LEU A CA 1
ATOM 2345 C C . LEU A 1 288 ? 10.896 6.501 -16.300 1.00 93.62 288 LEU A C 1
ATOM 2347 O O . LEU A 1 288 ? 10.385 5.912 -17.252 1.00 93.62 288 LEU A O 1
ATOM 2351 N N . LEU A 1 289 ? 12.023 6.071 -15.727 1.00 94.88 289 LEU A N 1
ATOM 2352 C CA . LEU A 1 289 ? 12.705 4.835 -16.129 1.00 94.88 289 LEU A CA 1
ATOM 2353 C C . LEU A 1 289 ? 11.841 3.595 -15.873 1.00 94.88 289 LEU A C 1
ATOM 2355 O O . LEU A 1 289 ? 11.808 2.682 -16.698 1.00 94.88 289 LEU A O 1
ATOM 2359 N N . ASP A 1 290 ? 11.094 3.588 -14.773 1.00 95.50 290 ASP A N 1
ATOM 2360 C CA . ASP A 1 290 ? 10.133 2.541 -14.452 1.00 95.50 290 ASP A CA 1
ATOM 2361 C C . ASP A 1 290 ? 8.940 2.525 -15.431 1.00 95.50 290 ASP A C 1
ATOM 2363 O O . ASP A 1 290 ? 8.492 1.458 -15.854 1.00 95.50 290 ASP A O 1
ATOM 2367 N N . GLN A 1 291 ? 8.468 3.687 -15.898 1.00 94.25 291 GLN A N 1
ATOM 2368 C CA . GLN A 1 291 ? 7.480 3.719 -16.985 1.00 94.25 291 GLN A CA 1
ATOM 2369 C C . GLN A 1 291 ? 8.043 3.081 -18.265 1.00 94.25 291 GLN A C 1
ATOM 2371 O O . GLN A 1 291 ? 7.356 2.289 -18.916 1.00 94.25 291 GLN A O 1
ATOM 2376 N N . VAL A 1 292 ? 9.310 3.359 -18.596 1.00 94.06 292 VAL A N 1
ATOM 2377 C CA . VAL A 1 292 ? 9.988 2.774 -19.763 1.00 94.06 292 VAL A CA 1
ATOM 2378 C C . VAL A 1 292 ? 10.137 1.255 -19.632 1.00 94.06 292 VAL A C 1
ATOM 2380 O O . VAL A 1 292 ? 9.784 0.547 -20.577 1.00 94.06 292 VAL A O 1
ATOM 2383 N N . GLN A 1 293 ? 10.582 0.726 -18.481 1.00 93.62 293 GLN A N 1
ATOM 2384 C CA . GLN A 1 293 ? 10.719 -0.731 -18.293 1.00 93.62 293 GLN A CA 1
ATOM 2385 C C . GLN A 1 293 ? 9.370 -1.456 -18.448 1.00 93.62 293 GLN A C 1
ATOM 2387 O O . GLN A 1 293 ? 9.290 -2.546 -19.014 1.00 93.62 293 GLN A O 1
ATOM 2392 N N . LYS A 1 294 ? 8.280 -0.812 -18.009 1.00 93.69 294 LYS A N 1
ATOM 2393 C CA . LYS A 1 294 ? 6.901 -1.315 -18.116 1.00 93.69 294 LYS A CA 1
ATOM 2394 C C . LYS A 1 294 ? 6.268 -1.071 -19.488 1.00 93.69 294 LYS A C 1
ATOM 2396 O O . LYS A 1 294 ? 5.081 -1.333 -19.666 1.00 93.69 294 LYS A O 1
ATOM 2401 N N . LYS A 1 295 ? 7.045 -0.586 -20.465 1.00 91.12 295 LYS A N 1
ATOM 2402 C CA . LYS A 1 295 ? 6.610 -0.280 -21.839 1.00 91.12 295 LYS A CA 1
ATOM 2403 C C . LYS A 1 295 ? 5.481 0.757 -21.907 1.00 91.12 295 LYS A C 1
ATOM 2405 O O . LYS A 1 295 ? 4.705 0.770 -22.863 1.00 91.12 295 LYS A O 1
ATOM 2410 N N . LYS A 1 296 ? 5.387 1.640 -20.909 1.00 90.62 296 LYS A N 1
ATOM 2411 C CA . LYS A 1 296 ? 4.464 2.778 -20.917 1.00 90.62 296 LYS A CA 1
ATOM 2412 C C . LYS A 1 296 ? 5.088 3.942 -21.685 1.00 90.62 296 LYS A C 1
ATOM 2414 O O . LYS A 1 296 ? 6.292 4.185 -21.629 1.00 90.62 296 LYS A O 1
ATOM 2419 N N . THR A 1 297 ? 4.256 4.656 -22.441 1.00 90.12 297 THR A N 1
ATOM 2420 C CA . THR A 1 297 ? 4.716 5.801 -23.234 1.00 90.12 297 THR A CA 1
ATOM 2421 C C . THR A 1 297 ? 4.922 7.004 -22.321 1.00 90.12 297 THR A C 1
ATOM 2423 O O . THR A 1 297 ? 3.981 7.440 -21.667 1.00 90.12 297 THR A O 1
ATOM 2426 N N . ILE A 1 298 ? 6.131 7.564 -22.321 1.00 92.81 298 ILE A N 1
ATOM 2427 C CA . ILE A 1 298 ? 6.440 8.838 -21.657 1.00 92.81 298 ILE A CA 1
ATOM 2428 C C . ILE A 1 298 ? 6.308 10.019 -22.631 1.00 92.81 298 ILE A C 1
ATOM 2430 O O . ILE A 1 298 ? 6.241 9.841 -23.858 1.00 92.81 298 ILE A O 1
ATOM 2434 N N . SER A 1 299 ? 6.285 11.245 -22.102 1.00 94.19 299 SER A N 1
ATOM 2435 C CA . SER A 1 299 ? 6.236 12.447 -22.936 1.00 94.19 299 SER A CA 1
ATOM 2436 C C . SER A 1 299 ? 7.514 12.600 -23.780 1.00 94.19 299 SER A C 1
ATOM 2438 O O . SER A 1 299 ? 8.577 12.058 -23.465 1.00 94.19 299 SER A O 1
ATOM 2440 N N . LYS A 1 300 ? 7.436 13.352 -24.887 1.00 93.56 300 LYS A N 1
ATOM 2441 C CA . LYS A 1 300 ? 8.622 13.650 -25.716 1.00 93.56 300 LYS A CA 1
ATOM 2442 C C . LYS A 1 300 ? 9.669 14.472 -24.960 1.00 93.56 300 LYS A C 1
ATOM 2444 O O . LYS A 1 300 ? 10.858 14.358 -25.263 1.00 93.56 300 LYS A O 1
ATOM 2449 N N . GLU A 1 301 ? 9.224 15.299 -24.020 1.00 94.56 301 GLU A N 1
ATOM 2450 C CA . GLU A 1 301 ? 10.092 16.102 -23.165 1.00 94.56 301 GLU A CA 1
ATOM 2451 C C . GLU A 1 301 ? 10.872 15.197 -22.208 1.00 94.56 301 GLU A C 1
ATOM 2453 O O . GLU A 1 301 ? 12.102 15.201 -22.248 1.00 94.56 301 GLU A O 1
ATOM 2458 N N . ASP A 1 302 ? 10.174 14.329 -21.470 1.00 94.00 302 ASP A N 1
ATOM 2459 C CA . ASP A 1 302 ? 10.790 13.359 -20.556 1.00 94.00 302 ASP A CA 1
ATOM 2460 C C . ASP A 1 302 ? 11.753 12.427 -21.300 1.00 94.00 302 ASP A C 1
ATOM 2462 O O . ASP A 1 302 ? 12.877 12.190 -20.859 1.00 94.00 302 ASP A O 1
ATOM 2466 N N . PHE A 1 303 ? 11.370 11.951 -22.491 1.00 93.12 303 PHE A N 1
ATOM 2467 C CA . PHE A 1 303 ? 12.267 11.168 -23.342 1.00 93.12 303 PHE A CA 1
ATOM 2468 C C . PHE A 1 303 ? 13.548 11.933 -23.693 1.00 93.12 303 PHE A C 1
ATOM 2470 O O . PHE A 1 303 ? 14.639 11.363 -23.644 1.00 93.12 303 PHE A O 1
ATOM 2477 N N . SER A 1 304 ? 13.434 13.211 -24.057 1.00 92.94 304 SER A N 1
ATOM 2478 C CA . SER A 1 304 ? 14.593 14.032 -24.418 1.00 92.94 304 SER A CA 1
ATOM 2479 C C . SER A 1 304 ? 15.522 14.239 -23.218 1.00 92.94 304 SER A C 1
ATOM 2481 O O . SER A 1 304 ? 16.740 14.165 -23.385 1.00 92.94 304 SER A O 1
ATOM 2483 N N . GLN A 1 305 ? 14.960 14.411 -22.016 1.00 93.00 305 GLN A N 1
ATOM 2484 C CA . GLN A 1 305 ? 15.710 14.511 -20.760 1.00 93.00 305 GLN A CA 1
ATOM 2485 C C . GLN A 1 305 ? 16.427 13.199 -20.400 1.00 93.00 305 GLN A C 1
ATOM 2487 O O . GLN A 1 305 ? 17.616 13.207 -20.088 1.00 93.00 305 GLN A O 1
ATOM 2492 N N . LEU A 1 306 ? 15.749 12.050 -20.493 1.00 92.62 306 LEU A N 1
ATOM 2493 C CA . LEU A 1 306 ? 16.382 10.752 -20.229 1.00 92.62 306 LEU A CA 1
ATOM 2494 C C . LEU A 1 306 ? 17.473 10.428 -21.259 1.00 92.62 306 LEU A C 1
ATOM 2496 O O . LEU A 1 306 ? 18.523 9.876 -20.917 1.00 92.62 306 LEU A O 1
ATOM 2500 N N . LYS A 1 307 ? 17.244 10.781 -22.530 1.00 90.88 307 LYS A N 1
ATOM 2501 C CA . LYS A 1 307 ? 18.188 10.523 -23.620 1.00 90.88 307 LYS A CA 1
ATOM 2502 C C . LYS A 1 307 ? 19.440 11.390 -23.525 1.00 90.88 307 LYS A C 1
ATOM 2504 O O . LYS A 1 307 ? 20.527 10.880 -23.785 1.00 90.88 307 LYS A O 1
ATOM 2509 N N . SER A 1 308 ? 19.321 12.665 -23.149 1.00 90.69 308 SER A N 1
ATOM 2510 C CA . SER A 1 308 ? 20.487 13.544 -22.969 1.00 90.69 308 SER A CA 1
ATOM 2511 C C . SER A 1 308 ? 21.410 13.052 -21.849 1.00 90.69 308 SER A C 1
ATOM 2513 O O . SER A 1 308 ? 22.627 13.187 -21.953 1.00 90.69 308 SER A O 1
ATOM 2515 N N . ARG A 1 309 ? 20.842 12.392 -20.832 1.00 89.25 309 ARG A N 1
ATOM 2516 C CA . ARG A 1 309 ? 21.566 11.734 -19.733 1.00 89.25 309 ARG A CA 1
ATOM 2517 C C . ARG A 1 309 ? 22.045 10.311 -20.056 1.00 89.25 309 ARG A C 1
ATOM 2519 O O . ARG A 1 309 ? 22.630 9.668 -19.196 1.00 89.25 309 ARG A O 1
ATOM 2526 N N . ASN A 1 310 ? 21.830 9.815 -21.279 1.00 88.50 310 ASN A N 1
ATOM 2527 C CA . ASN A 1 310 ? 22.164 8.448 -21.712 1.00 88.50 310 ASN A CA 1
ATOM 2528 C C . ASN A 1 310 ? 21.504 7.318 -20.892 1.00 88.50 310 ASN A C 1
ATOM 2530 O O . ASN A 1 310 ? 22.005 6.195 -20.900 1.00 88.50 310 ASN A O 1
ATOM 2534 N N . LEU A 1 311 ? 20.376 7.588 -20.225 1.00 89.31 311 LEU A N 1
ATOM 2535 C CA . LEU A 1 311 ? 19.675 6.601 -19.389 1.00 89.31 311 LEU A CA 1
ATOM 2536 C C . LEU A 1 311 ? 18.749 5.681 -20.205 1.00 89.31 311 LEU A C 1
ATOM 2538 O O . LEU A 1 311 ? 18.351 4.614 -19.743 1.00 89.31 311 LEU A O 1
ATOM 2542 N N . VAL A 1 312 ? 18.401 6.083 -21.432 1.00 89.50 312 VAL A N 1
ATOM 2543 C CA . VAL A 1 312 ? 17.542 5.320 -22.352 1.00 89.50 312 VAL A CA 1
ATOM 2544 C C . VAL A 1 312 ? 18.117 5.288 -23.767 1.00 89.50 312 VAL A C 1
ATOM 2546 O O . VAL A 1 312 ? 18.758 6.237 -24.225 1.00 89.50 312 VAL A O 1
ATOM 2549 N N . GLU A 1 313 ? 17.840 4.206 -24.488 1.00 86.06 313 GLU A N 1
ATOM 2550 C CA . GLU A 1 313 ? 18.175 4.017 -25.901 1.00 86.06 313 GLU A CA 1
ATOM 2551 C C . GLU A 1 313 ? 16.922 3.735 -26.749 1.00 86.06 313 GLU A C 1
ATOM 2553 O O . GLU A 1 313 ? 15.813 3.581 -26.240 1.00 86.06 313 GLU A O 1
ATOM 2558 N N . GLY A 1 314 ? 17.088 3.714 -28.075 1.00 85.38 314 GLY A N 1
ATOM 2559 C CA . GLY A 1 314 ? 16.005 3.453 -29.026 1.00 85.38 314 GLY A CA 1
ATOM 2560 C C . GLY A 1 314 ? 15.430 4.702 -29.703 1.00 85.38 314 GLY A C 1
ATOM 2561 O O . GLY A 1 314 ? 16.003 5.800 -29.674 1.00 85.38 314 GLY A O 1
ATOM 2562 N N . ARG A 1 315 ? 14.297 4.512 -30.388 1.00 85.56 315 ARG A N 1
ATOM 2563 C CA . ARG A 1 315 ? 13.610 5.546 -31.172 1.00 85.56 315 ARG A CA 1
ATOM 2564 C C . ARG A 1 315 ? 12.192 5.709 -30.652 1.00 85.56 315 ARG A C 1
ATOM 2566 O O . ARG A 1 315 ? 11.396 4.786 -30.773 1.00 85.56 315 ARG A O 1
ATOM 2573 N N . TYR A 1 316 ? 11.862 6.916 -30.198 1.00 88.12 316 TYR A N 1
ATOM 2574 C CA . TYR A 1 316 ? 10.519 7.266 -29.740 1.00 88.12 316 TYR A CA 1
ATOM 2575 C C . TYR A 1 316 ? 9.417 6.803 -30.721 1.00 88.12 316 TYR A C 1
ATOM 2577 O O . TYR A 1 316 ? 9.553 7.046 -31.929 1.00 88.12 316 TYR A O 1
ATOM 2585 N N . PRO A 1 317 ? 8.330 6.173 -30.236 1.00 85.62 317 PRO A N 1
ATOM 2586 C CA . PRO A 1 317 ? 8.023 5.894 -28.823 1.00 85.62 317 PRO A CA 1
ATOM 2587 C C . PRO A 1 317 ? 8.667 4.607 -28.269 1.00 85.62 317 PRO A C 1
ATOM 2589 O O . PRO A 1 317 ? 8.595 4.358 -27.074 1.00 85.62 317 PRO A O 1
ATOM 2592 N N . ASN A 1 318 ? 9.327 3.804 -29.109 1.00 87.38 318 ASN A N 1
ATOM 2593 C CA . ASN A 1 318 ? 9.924 2.520 -28.732 1.00 87.38 318 ASN A CA 1
ATOM 2594 C C . ASN A 1 318 ? 11.336 2.718 -28.164 1.00 87.38 318 ASN A C 1
ATOM 2596 O O . ASN A 1 318 ? 12.337 2.704 -28.894 1.00 87.38 318 ASN A O 1
ATOM 2600 N N . ILE A 1 319 ? 11.394 2.940 -26.857 1.00 89.75 319 ILE A N 1
ATOM 2601 C CA . ILE A 1 319 ? 12.620 3.189 -26.097 1.00 89.75 319 ILE A CA 1
ATOM 2602 C C . ILE A 1 319 ? 12.782 2.133 -25.003 1.00 89.75 319 ILE A C 1
ATOM 2604 O O . ILE A 1 319 ? 11.805 1.509 -24.600 1.00 89.75 319 ILE A O 1
ATOM 2608 N N . PHE A 1 320 ? 14.010 1.920 -24.546 1.00 86.88 320 PHE A N 1
ATOM 2609 C CA . PHE A 1 320 ? 14.333 0.956 -23.494 1.00 86.88 320 PHE A CA 1
ATOM 2610 C C . PHE A 1 320 ? 15.407 1.520 -22.564 1.00 86.88 320 PHE A C 1
ATOM 2612 O O . PHE A 1 320 ? 16.173 2.406 -22.960 1.00 86.88 320 PHE A O 1
ATOM 2619 N N . VAL A 1 321 ? 15.451 1.025 -21.325 1.00 86.69 321 VAL A N 1
ATOM 2620 C CA . VAL A 1 321 ? 16.443 1.459 -20.337 1.00 86.69 321 VAL A CA 1
ATOM 2621 C C . VAL A 1 321 ? 17.828 1.009 -20.789 1.00 86.69 321 VAL A C 1
ATOM 2623 O O . VAL A 1 321 ? 18.038 -0.141 -21.174 1.00 86.69 321 VAL A O 1
ATOM 2626 N N . SER A 1 322 ? 18.774 1.941 -20.783 1.00 82.56 322 SER A N 1
ATOM 2627 C CA . SER A 1 322 ? 20.128 1.724 -21.275 1.00 82.56 322 SER A CA 1
ATOM 2628 C C . SER A 1 322 ? 21.108 1.785 -20.121 1.00 82.56 322 SER A C 1
ATOM 2630 O O . SER A 1 322 ? 21.398 2.865 -19.618 1.00 82.56 322 SER A O 1
ATOM 2632 N N . TYR A 1 323 ? 21.703 0.648 -19.782 1.00 70.19 323 TYR A N 1
ATOM 2633 C CA . TYR A 1 323 ? 22.854 0.598 -18.892 1.00 70.19 323 TYR A CA 1
ATOM 2634 C C . TYR A 1 323 ? 24.143 0.446 -19.709 1.00 70.19 323 TYR A C 1
ATOM 2636 O O . TYR A 1 323 ? 24.339 -0.557 -20.395 1.00 70.19 323 TYR A O 1
ATOM 2644 N N . LYS A 1 324 ? 25.027 1.450 -19.657 1.00 62.38 324 LYS A N 1
ATOM 2645 C CA . LYS A 1 324 ? 26.354 1.404 -20.289 1.00 62.38 324 LYS A CA 1
ATOM 2646 C C . LYS A 1 324 ? 27.418 1.251 -19.218 1.00 62.38 324 LYS A C 1
ATOM 2648 O O . LYS A 1 324 ? 27.729 2.210 -18.521 1.00 62.38 324 LYS A O 1
ATOM 2653 N N . VAL A 1 325 ? 28.014 0.066 -19.134 1.00 47.00 325 VAL A N 1
ATOM 2654 C CA . VAL A 1 325 ? 29.193 -0.177 -18.298 1.00 47.00 325 VAL A CA 1
ATOM 2655 C C . VAL A 1 325 ? 30.318 0.757 -18.755 1.00 47.00 325 VAL A C 1
ATOM 2657 O O . VAL A 1 325 ? 30.756 0.712 -19.911 1.00 47.00 325 VAL A O 1
ATOM 2660 N N . ALA A 1 326 ? 30.810 1.607 -17.854 1.00 36.19 326 ALA A N 1
ATOM 2661 C CA . ALA A 1 326 ? 32.074 2.296 -18.059 1.00 36.19 326 ALA A CA 1
ATOM 2662 C C . ALA A 1 326 ? 33.192 1.242 -18.109 1.00 36.19 326 ALA A C 1
ATOM 2664 O O . ALA A 1 326 ? 33.601 0.713 -17.087 1.00 36.19 326 ALA A O 1
ATOM 2665 N N . LYS A 1 327 ? 33.633 0.900 -19.328 1.00 35.03 327 LYS A N 1
ATOM 2666 C CA . LYS A 1 327 ? 34.893 0.212 -19.671 1.00 35.03 327 LYS A CA 1
ATOM 2667 C C . LYS A 1 327 ? 35.493 -0.676 -18.561 1.00 35.03 327 LYS A C 1
ATOM 2669 O O . LYS A 1 327 ? 36.505 -0.318 -17.966 1.00 35.03 327 LYS A O 1
ATOM 2674 N N . VAL A 1 328 ? 34.994 -1.901 -18.422 1.00 31.95 328 VAL A N 1
ATOM 2675 C CA . VAL A 1 328 ? 35.842 -3.028 -18.004 1.00 31.95 328 VAL A CA 1
ATOM 2676 C C . VAL A 1 328 ? 35.869 -4.027 -19.158 1.00 31.95 328 VAL A C 1
ATOM 2678 O O . VAL A 1 328 ? 34.867 -4.287 -19.818 1.00 31.95 328 VAL A O 1
ATOM 2681 N N . VAL A 1 329 ? 37.077 -4.472 -19.483 1.00 36.25 329 VAL A N 1
ATOM 2682 C CA . VAL A 1 329 ? 37.583 -4.954 -20.782 1.00 36.25 329 VAL A CA 1
ATOM 2683 C C . VAL A 1 329 ? 36.912 -6.236 -21.338 1.00 36.25 329 VAL A C 1
ATOM 2685 O O . VAL A 1 329 ? 37.314 -6.729 -22.386 1.00 36.25 329 VAL A O 1
ATOM 2688 N N . GLY A 1 330 ? 35.839 -6.748 -20.731 1.00 38.97 330 GLY A N 1
ATOM 2689 C CA . GLY A 1 330 ? 35.196 -8.008 -21.128 1.00 38.97 330 GLY A CA 1
ATOM 2690 C C . GLY A 1 330 ? 34.071 -7.904 -22.165 1.00 38.97 330 GLY A C 1
ATOM 2691 O O . GLY A 1 330 ? 33.892 -8.829 -22.953 1.00 38.97 330 GLY A O 1
ATOM 2692 N N . ASP A 1 331 ? 33.330 -6.790 -22.220 1.00 41.56 331 ASP A N 1
ATOM 2693 C CA . ASP A 1 331 ? 31.997 -6.799 -22.861 1.00 41.56 331 ASP A CA 1
ATOM 2694 C C . ASP A 1 331 ? 31.908 -6.106 -24.233 1.00 41.56 331 ASP A C 1
ATOM 2696 O O . ASP A 1 331 ? 30.849 -6.053 -24.866 1.00 41.56 331 ASP A O 1
ATOM 2700 N N . LYS A 1 332 ? 33.051 -5.667 -24.788 1.00 37.72 332 LYS A N 1
ATOM 2701 C CA . LYS A 1 332 ? 33.123 -5.314 -26.220 1.00 37.72 332 LYS A CA 1
ATOM 2702 C C . LYS A 1 332 ? 32.678 -6.487 -27.092 1.00 37.72 332 LYS A C 1
ATOM 2704 O O . LYS A 1 332 ? 32.072 -6.255 -28.129 1.00 37.72 332 LYS A O 1
ATOM 2709 N N . ALA A 1 333 ? 32.932 -7.724 -26.668 1.00 35.22 333 ALA A N 1
ATOM 2710 C CA . ALA A 1 333 ? 32.541 -8.906 -27.417 1.00 35.22 333 ALA A CA 1
ATOM 2711 C C . ALA A 1 333 ? 31.015 -9.073 -27.484 1.00 35.22 333 ALA A C 1
ATOM 2713 O O . ALA A 1 333 ? 30.514 -9.294 -28.576 1.00 35.22 333 ALA A O 1
ATOM 2714 N N . ASN A 1 334 ? 30.250 -8.914 -26.395 1.00 36.19 334 ASN A N 1
ATOM 2715 C CA . ASN A 1 334 ? 28.796 -9.137 -26.438 1.00 36.19 334 ASN A CA 1
ATOM 2716 C C . ASN A 1 334 ? 28.003 -7.952 -27.007 1.00 36.19 334 ASN A C 1
ATOM 2718 O O . ASN A 1 334 ? 27.038 -8.175 -27.736 1.00 36.19 334 ASN A O 1
ATOM 2722 N N . TYR A 1 335 ? 28.433 -6.707 -26.764 1.00 37.19 335 TYR A N 1
ATOM 2723 C CA . TYR A 1 335 ? 27.802 -5.517 -27.357 1.00 37.19 335 TYR A CA 1
ATOM 2724 C C . TYR A 1 335 ? 28.044 -5.430 -28.875 1.00 37.19 335 TYR A C 1
ATOM 2726 O O . TYR A 1 335 ? 27.125 -5.138 -29.645 1.00 37.19 335 TYR A O 1
ATOM 2734 N N . VAL A 1 336 ? 29.264 -5.754 -29.330 1.00 38.41 336 VAL A N 1
ATOM 2735 C CA . VAL A 1 336 ? 29.560 -5.914 -30.765 1.00 38.41 336 VAL A CA 1
ATOM 2736 C C . VAL A 1 336 ? 28.878 -7.169 -31.314 1.00 38.41 336 VAL A C 1
ATOM 2738 O O . VAL A 1 336 ? 28.419 -7.136 -32.450 1.00 38.41 336 VAL A O 1
ATOM 2741 N N . ARG A 1 337 ? 28.697 -8.236 -30.517 1.00 36.97 337 ARG A N 1
ATOM 2742 C CA . ARG A 1 337 ? 27.930 -9.411 -30.952 1.00 36.97 337 ARG A CA 1
ATOM 2743 C C . ARG A 1 337 ? 26.449 -9.100 -31.164 1.00 36.97 337 ARG A C 1
ATOM 2745 O O . ARG A 1 337 ? 25.960 -9.373 -32.240 1.00 36.97 337 ARG A O 1
ATOM 2752 N N . GLN A 1 338 ? 25.716 -8.483 -30.240 1.00 39.09 338 GLN A N 1
ATOM 2753 C CA . GLN A 1 338 ? 24.273 -8.263 -30.453 1.00 39.09 338 GLN A CA 1
ATOM 2754 C C . GLN A 1 338 ? 23.954 -7.235 -31.550 1.00 39.09 338 GLN A C 1
ATOM 2756 O O . GLN A 1 338 ? 22.976 -7.401 -32.272 1.00 39.09 338 GLN A O 1
ATOM 2761 N N . LYS A 1 339 ? 24.769 -6.184 -31.712 1.00 42.38 339 LYS A N 1
ATOM 2762 C CA . LYS A 1 339 ? 24.530 -5.142 -32.729 1.00 42.38 339 LYS A CA 1
ATOM 2763 C C . LYS A 1 339 ? 25.213 -5.438 -34.073 1.00 42.38 339 LYS A C 1
ATOM 2765 O O . LYS A 1 339 ? 24.741 -4.968 -35.104 1.00 42.38 339 LYS A O 1
ATOM 2770 N N . GLY A 1 340 ? 26.315 -6.191 -34.052 1.00 42.28 340 GLY A N 1
ATOM 2771 C CA . GLY A 1 340 ? 27.110 -6.587 -35.218 1.00 42.28 340 GLY A CA 1
ATOM 2772 C C . GLY A 1 340 ? 26.763 -7.974 -35.767 1.00 42.28 340 GLY A C 1
ATOM 2773 O O . GLY A 1 340 ? 26.600 -8.081 -36.979 1.00 42.28 340 GLY A O 1
ATOM 2774 N N . LEU A 1 341 ? 26.540 -9.005 -34.928 1.00 43.38 341 LEU A N 1
ATOM 2775 C CA . LEU A 1 341 ? 26.077 -10.308 -35.441 1.00 43.38 341 LEU A CA 1
ATOM 2776 C C . LEU A 1 341 ? 24.685 -10.202 -36.039 1.00 43.38 341 LEU A C 1
ATOM 2778 O O . LEU A 1 341 ? 24.443 -10.873 -37.019 1.00 43.38 341 LEU A O 1
ATOM 2782 N N . ASP A 1 342 ? 23.764 -9.392 -35.523 1.00 60.06 342 ASP A N 1
ATOM 2783 C CA . ASP A 1 342 ? 22.400 -9.395 -36.073 1.00 60.06 342 ASP A CA 1
ATOM 2784 C C . ASP A 1 342 ? 22.372 -8.902 -37.540 1.00 60.06 342 ASP A C 1
ATOM 2786 O O . ASP A 1 342 ? 21.621 -9.419 -38.363 1.00 60.06 342 ASP A O 1
ATOM 2790 N N . GLU A 1 343 ? 23.256 -7.968 -37.926 1.00 67.00 343 GLU A N 1
ATOM 2791 C CA . GLU A 1 343 ? 23.442 -7.601 -39.339 1.00 67.00 343 GLU A CA 1
ATOM 2792 C C . GLU A 1 343 ? 24.331 -8.593 -40.103 1.00 67.00 343 GLU A C 1
ATOM 2794 O O . GLU A 1 343 ? 23.956 -8.988 -41.204 1.00 67.00 343 GLU A O 1
ATOM 2799 N N . GLU A 1 344 ? 25.476 -9.016 -39.556 1.00 63.72 344 GLU A N 1
ATOM 2800 C CA . GLU A 1 344 ? 26.407 -9.932 -40.238 1.00 63.72 344 GLU A CA 1
ATOM 2801 C C . GLU A 1 344 ? 25.826 -11.338 -40.436 1.00 63.72 344 GLU A C 1
ATOM 2803 O O . GLU A 1 344 ? 25.998 -11.928 -41.498 1.00 63.72 344 GLU A O 1
ATOM 2808 N N . VAL A 1 345 ? 25.078 -11.857 -39.461 1.00 67.12 345 VAL A N 1
ATOM 2809 C CA . VAL A 1 345 ? 24.348 -13.131 -39.534 1.00 67.12 345 VAL A CA 1
ATOM 2810 C C . VAL A 1 345 ? 23.223 -13.019 -40.553 1.00 67.12 345 VAL A C 1
ATOM 2812 O O . VAL A 1 345 ? 23.112 -13.883 -41.420 1.00 67.12 345 VAL A O 1
ATOM 2815 N N . CYS A 1 346 ? 22.441 -11.930 -40.540 1.00 72.94 346 CYS A N 1
ATOM 2816 C CA . CYS A 1 346 ? 21.440 -11.700 -41.584 1.00 72.94 346 CYS A CA 1
ATOM 2817 C C . CYS A 1 346 ? 22.085 -11.633 -42.977 1.00 72.94 346 CYS A C 1
ATOM 2819 O O . CYS A 1 346 ? 21.585 -12.255 -43.912 1.00 72.94 346 CYS A O 1
ATOM 2821 N N . MET A 1 347 ? 23.207 -10.919 -43.128 1.00 79.69 347 MET A N 1
ATOM 2822 C CA . MET A 1 347 ? 23.956 -10.873 -44.387 1.00 79.69 347 MET A CA 1
ATOM 2823 C C . MET A 1 347 ? 24.471 -12.260 -44.779 1.00 79.69 347 MET A C 1
ATOM 2825 O O . MET A 1 347 ? 24.344 -12.634 -45.940 1.00 79.69 347 MET A O 1
ATOM 2829 N N . HIS A 1 348 ? 24.983 -13.051 -43.836 1.00 76.81 348 HIS A N 1
ATOM 2830 C CA . HIS A 1 348 ? 25.451 -14.410 -44.088 1.00 76.81 348 HIS A CA 1
ATOM 2831 C C . HIS A 1 348 ? 24.325 -15.319 -44.596 1.00 76.81 348 HIS A C 1
ATOM 2833 O O . HIS A 1 348 ? 24.498 -15.980 -45.616 1.00 76.81 348 HIS A O 1
ATOM 2839 N N . PHE A 1 349 ? 23.147 -15.307 -43.965 1.00 74.62 349 PHE A N 1
ATOM 2840 C CA . PHE A 1 349 ? 21.990 -16.078 -44.437 1.00 74.62 349 PHE A CA 1
ATOM 2841 C C . PHE A 1 349 ? 21.501 -15.618 -45.818 1.00 74.62 349 PHE A C 1
ATOM 2843 O O . PHE A 1 349 ? 21.169 -16.458 -46.658 1.00 74.62 349 PHE A O 1
ATOM 2850 N N . ILE A 1 350 ? 21.515 -14.307 -46.094 1.00 82.38 350 ILE A N 1
ATOM 2851 C CA . ILE A 1 350 ? 21.205 -13.768 -47.428 1.00 82.38 350 ILE A CA 1
ATOM 2852 C C . ILE A 1 350 ? 22.212 -14.295 -48.456 1.00 82.38 350 ILE A C 1
ATOM 2854 O O . ILE A 1 350 ? 21.804 -14.805 -49.495 1.00 82.38 350 ILE A O 1
ATOM 2858 N N . LEU A 1 351 ? 23.515 -14.223 -48.169 1.00 80.62 351 LEU A N 1
ATOM 2859 C CA . LEU A 1 351 ? 24.563 -14.714 -49.067 1.00 80.62 351 LEU A CA 1
ATOM 2860 C C . LEU A 1 351 ? 24.440 -16.220 -49.305 1.00 80.62 351 LEU A C 1
ATOM 2862 O O . LEU A 1 351 ? 24.449 -16.643 -50.455 1.00 80.62 351 LEU A O 1
ATOM 2866 N N . SER A 1 352 ? 24.268 -17.019 -48.252 1.00 75.56 352 SER A N 1
ATOM 2867 C CA . SER A 1 352 ? 24.084 -18.472 -48.350 1.00 75.56 352 SER A CA 1
ATOM 2868 C C . SER A 1 352 ? 22.861 -18.839 -49.189 1.00 75.56 352 SER A C 1
ATOM 2870 O O . SER A 1 352 ? 22.932 -19.761 -49.995 1.00 75.56 352 SER A O 1
ATOM 2872 N N . THR A 1 353 ? 21.770 -18.076 -49.082 1.00 78.06 353 THR A N 1
ATOM 2873 C CA . THR A 1 353 ? 20.583 -18.266 -49.929 1.00 78.06 353 THR A CA 1
ATOM 2874 C C . THR A 1 353 ? 20.875 -17.901 -51.385 1.00 78.06 353 THR A C 1
ATOM 2876 O O . THR A 1 353 ? 20.551 -18.663 -52.291 1.00 78.06 353 THR A O 1
ATOM 2879 N N . LEU A 1 354 ? 21.548 -16.773 -51.627 1.00 82.50 354 LEU A N 1
ATOM 2880 C CA . LEU A 1 354 ? 21.880 -16.315 -52.979 1.00 82.50 354 LEU A CA 1
ATOM 2881 C C . LEU A 1 354 ? 22.962 -17.162 -53.670 1.00 82.50 354 LEU A C 1
ATOM 2883 O O . LEU A 1 354 ? 23.031 -17.169 -54.900 1.00 82.50 354 LEU A O 1
ATOM 2887 N N . LYS A 1 355 ? 23.779 -17.906 -52.908 1.00 80.12 355 LYS A N 1
ATOM 2888 C CA . LYS A 1 355 ? 24.704 -18.925 -53.440 1.00 80.12 355 LYS A CA 1
ATOM 2889 C C . LYS A 1 355 ? 23.958 -20.110 -54.059 1.00 80.12 355 LYS A C 1
ATOM 2891 O O . LYS A 1 355 ? 24.471 -20.712 -54.998 1.00 80.12 355 LYS A O 1
ATOM 2896 N N . LEU A 1 356 ? 22.755 -20.424 -53.568 1.00 77.25 356 LEU A N 1
ATOM 2897 C CA . LEU A 1 356 ? 21.899 -21.482 -54.122 1.00 77.25 356 LEU A CA 1
ATOM 2898 C C . LEU A 1 356 ? 21.176 -21.038 -55.406 1.00 77.25 356 LEU A C 1
ATOM 2900 O O . LEU A 1 356 ? 20.760 -21.880 -56.198 1.00 77.25 356 LEU A O 1
ATOM 2904 N N . GLY A 1 357 ? 21.054 -19.729 -55.637 1.00 80.56 357 GLY A N 1
ATOM 2905 C CA . GLY A 1 357 ? 20.482 -19.144 -56.847 1.00 80.56 357 GLY A CA 1
ATOM 2906 C C . GLY A 1 357 ? 19.868 -17.759 -56.599 1.00 80.56 357 GLY A C 1
ATOM 2907 O O . GLY A 1 357 ? 19.755 -17.331 -55.450 1.00 80.56 357 GLY A O 1
ATOM 2908 N N . PRO A 1 358 ? 19.464 -17.033 -57.659 1.00 86.62 358 PRO A N 1
ATOM 2909 C CA . PRO A 1 358 ? 18.754 -15.764 -57.518 1.00 86.62 358 PRO A CA 1
ATOM 2910 C C . PRO A 1 358 ? 17.461 -15.935 -56.711 1.00 86.62 358 PRO A C 1
ATOM 2912 O O . PRO A 1 358 ? 16.713 -16.882 -56.944 1.00 86.62 358 PRO A O 1
ATOM 2915 N N . ALA A 1 359 ? 17.182 -15.012 -55.790 1.00 85.81 359 ALA A N 1
ATOM 2916 C CA . ALA A 1 359 ? 16.029 -15.103 -54.892 1.00 85.81 359 ALA A CA 1
ATOM 2917 C C . ALA A 1 359 ? 15.225 -13.801 -54.853 1.00 85.81 359 ALA A C 1
ATOM 2919 O O . ALA A 1 359 ? 15.774 -12.697 -54.982 1.00 85.81 359 ALA A O 1
ATOM 2920 N N . LYS A 1 360 ? 13.910 -13.910 -54.630 1.00 87.81 360 LYS A N 1
ATOM 2921 C CA . LYS A 1 360 ? 13.056 -12.738 -54.418 1.00 87.81 360 LYS A CA 1
ATOM 2922 C C . LYS A 1 360 ? 13.164 -12.257 -52.978 1.00 87.81 360 LYS A C 1
ATOM 2924 O O . LYS A 1 360 ? 13.499 -12.995 -52.052 1.00 87.81 360 LYS A O 1
ATOM 2929 N N . LYS A 1 361 ? 12.787 -10.996 -52.763 1.00 83.50 361 LYS A N 1
ATOM 2930 C CA . LYS A 1 361 ? 12.734 -10.406 -51.418 1.00 83.50 361 LYS A CA 1
ATOM 2931 C C . LYS A 1 361 ? 11.802 -11.178 -50.467 1.00 83.50 361 LYS A C 1
ATOM 2933 O O . LYS A 1 361 ? 12.084 -11.224 -49.275 1.00 83.50 361 LYS A O 1
ATOM 2938 N N . SER A 1 362 ? 10.711 -11.762 -50.971 1.00 81.25 362 SER A N 1
ATOM 2939 C CA . SER A 1 362 ? 9.798 -12.610 -50.186 1.00 81.25 362 SER A CA 1
ATOM 2940 C C . SER A 1 362 ? 10.502 -13.833 -49.608 1.00 81.25 362 SER A C 1
ATOM 2942 O O . SER A 1 362 ? 10.310 -14.158 -48.441 1.00 81.25 362 SER A O 1
ATOM 2944 N N . ASP A 1 363 ? 11.354 -14.459 -50.412 1.00 79.94 363 ASP A N 1
ATOM 2945 C CA . ASP A 1 363 ? 12.001 -15.726 -50.083 1.00 79.94 363 ASP A CA 1
ATOM 2946 C C . ASP A 1 363 ? 13.130 -15.473 -49.080 1.00 79.94 363 ASP A C 1
ATOM 2948 O O . ASP A 1 363 ? 13.233 -16.145 -48.057 1.00 79.94 363 ASP A O 1
ATOM 2952 N N . LEU A 1 364 ? 13.893 -14.395 -49.292 1.00 81.12 364 LEU A N 1
ATOM 2953 C CA . LEU A 1 364 ? 14.895 -13.913 -48.338 1.00 81.12 364 LEU A CA 1
ATOM 2954 C C . LEU A 1 364 ? 14.273 -13.494 -46.997 1.00 81.12 364 LEU A C 1
ATOM 2956 O O . LEU A 1 364 ? 14.882 -13.680 -45.947 1.00 81.12 364 LEU A O 1
ATOM 2960 N N . LEU A 1 365 ? 13.056 -12.940 -47.006 1.00 81.44 365 LEU A N 1
ATOM 2961 C CA . LEU A 1 365 ? 12.344 -12.591 -45.775 1.00 81.44 365 LEU A CA 1
ATOM 2962 C C . LEU A 1 365 ? 11.863 -13.837 -45.020 1.00 81.44 365 LEU A C 1
ATOM 2964 O O . LEU A 1 365 ? 11.888 -13.831 -43.792 1.00 81.44 365 LEU A O 1
ATOM 2968 N N . ALA A 1 366 ? 11.458 -14.891 -45.735 1.00 78.06 366 ALA A N 1
ATOM 2969 C CA . ALA A 1 366 ? 11.060 -16.160 -45.132 1.00 78.06 366 ALA A CA 1
ATOM 2970 C C . ALA A 1 366 ? 12.241 -16.848 -44.430 1.00 78.06 366 ALA A C 1
ATOM 2972 O O . ALA A 1 366 ? 12.095 -17.277 -43.291 1.00 78.06 366 ALA A O 1
ATOM 2973 N N . VAL A 1 367 ? 13.423 -16.862 -45.058 1.00 76.81 367 VAL A N 1
ATOM 2974 C CA . VAL A 1 367 ? 14.653 -17.429 -44.468 1.00 76.81 367 VAL A CA 1
ATOM 2975 C C . VAL A 1 367 ? 15.080 -16.681 -43.200 1.00 76.81 367 VAL A C 1
ATOM 2977 O O . VAL A 1 367 ? 15.595 -17.276 -42.260 1.00 76.81 367 VAL A O 1
ATOM 2980 N N . LEU A 1 368 ? 14.844 -15.370 -43.146 1.00 72.38 368 LEU A N 1
ATOM 2981 C CA . LEU A 1 368 ? 15.215 -14.534 -42.003 1.00 72.38 368 LEU A CA 1
ATOM 2982 C C . LEU A 1 368 ? 14.136 -14.458 -40.917 1.00 72.38 368 LEU A C 1
ATOM 2984 O O . LEU A 1 368 ? 14.336 -13.765 -39.919 1.00 72.38 368 LEU A O 1
ATOM 2988 N N . LYS A 1 369 ? 12.989 -15.127 -41.088 1.00 68.19 369 LYS A N 1
ATOM 2989 C CA . LYS A 1 369 ? 11.854 -15.011 -40.162 1.00 68.19 369 LYS A CA 1
ATOM 2990 C C . LYS A 1 369 ? 12.214 -15.464 -38.746 1.00 68.19 369 LYS A C 1
ATOM 2992 O O . LYS A 1 369 ? 11.840 -14.759 -37.808 1.00 68.19 369 LYS A O 1
ATOM 2997 N N . ASP A 1 370 ? 12.990 -16.545 -38.651 1.00 59.41 370 ASP A N 1
ATOM 2998 C CA . ASP A 1 370 ? 13.431 -17.183 -37.400 1.00 59.41 370 ASP A CA 1
ATOM 2999 C C . ASP A 1 370 ? 14.772 -16.626 -36.880 1.00 59.41 370 ASP A C 1
ATOM 3001 O O . ASP A 1 370 ? 15.197 -16.931 -35.770 1.00 59.41 370 ASP A O 1
ATOM 3005 N N . VAL A 1 371 ? 15.449 -15.795 -37.684 1.00 62.50 371 VAL A N 1
ATOM 3006 C CA . VAL A 1 371 ? 16.716 -15.127 -37.329 1.00 62.50 371 VAL A CA 1
ATOM 3007 C C . VAL A 1 371 ? 16.458 -13.715 -36.794 1.00 62.50 371 VAL A C 1
ATOM 3009 O O . VAL A 1 371 ? 17.192 -13.216 -35.946 1.00 62.50 371 VAL A O 1
ATOM 3012 N N . LEU A 1 372 ? 15.406 -13.051 -37.282 1.00 66.75 372 LEU A N 1
ATOM 3013 C CA . LEU A 1 372 ? 15.042 -11.699 -36.871 1.00 66.75 372 LEU A CA 1
ATOM 3014 C C . LEU A 1 372 ? 14.255 -11.703 -35.550 1.00 66.75 372 LEU A C 1
ATOM 3016 O O . LEU A 1 372 ? 13.308 -12.479 -35.429 1.00 66.75 372 LEU A O 1
ATOM 3020 N N . PRO A 1 373 ? 14.521 -10.758 -34.623 1.00 63.16 373 PRO A N 1
ATOM 3021 C CA . PRO A 1 373 ? 13.833 -10.693 -33.334 1.00 63.16 373 PRO A CA 1
ATOM 3022 C C . PRO A 1 373 ? 12.302 -10.710 -33.456 1.00 63.16 373 PRO A C 1
ATOM 3024 O O . PRO A 1 373 ? 11.729 -9.931 -34.225 1.00 63.16 373 PRO A O 1
ATOM 3027 N N . ASP A 1 374 ? 11.636 -11.527 -32.635 1.00 55.47 374 ASP A N 1
ATOM 3028 C CA . ASP A 1 374 ? 10.165 -11.659 -32.596 1.00 55.47 374 ASP A CA 1
ATOM 3029 C C . ASP A 1 374 ? 9.433 -10.386 -32.156 1.00 55.47 374 ASP A C 1
ATOM 3031 O O . ASP A 1 374 ? 8.235 -10.232 -32.371 1.00 55.47 374 ASP A O 1
ATOM 3035 N N . VAL A 1 375 ? 10.168 -9.427 -31.593 1.00 51.41 375 VAL A N 1
ATOM 3036 C CA . VAL A 1 375 ? 9.661 -8.107 -31.192 1.00 51.41 375 VAL A CA 1
ATOM 3037 C C . VAL A 1 375 ? 9.336 -7.218 -32.407 1.00 51.41 375 VAL A C 1
ATOM 3039 O O . VAL A 1 375 ? 8.620 -6.225 -32.274 1.00 51.41 375 VAL A O 1
ATOM 3042 N N . LEU A 1 376 ? 9.859 -7.539 -33.598 1.00 66.44 376 LEU A N 1
ATOM 3043 C CA . LEU A 1 376 ? 9.646 -6.753 -34.816 1.00 66.44 376 LEU A CA 1
ATOM 3044 C C . LEU A 1 376 ? 8.372 -7.176 -35.554 1.00 66.44 376 LEU A C 1
ATOM 3046 O O . LEU A 1 376 ? 8.175 -8.354 -35.844 1.00 66.44 376 LEU A O 1
ATOM 3050 N N . THR A 1 377 ? 7.567 -6.198 -35.977 1.00 72.38 377 THR A N 1
ATOM 3051 C CA . THR A 1 377 ? 6.423 -6.452 -36.868 1.00 72.38 377 THR A CA 1
ATOM 3052 C C . THR A 1 377 ? 6.887 -6.869 -38.267 1.00 72.38 377 THR A C 1
ATOM 3054 O O . THR A 1 377 ? 7.983 -6.500 -38.699 1.00 72.38 377 THR A O 1
ATOM 3057 N N . ASP A 1 378 ? 6.041 -7.555 -39.042 1.00 72.56 378 ASP A N 1
ATOM 3058 C CA . ASP A 1 378 ? 6.373 -7.974 -40.418 1.00 72.56 378 ASP A CA 1
ATOM 3059 C C . ASP A 1 378 ? 6.812 -6.799 -41.308 1.00 72.56 378 ASP A C 1
ATOM 3061 O O . ASP A 1 378 ? 7.740 -6.900 -42.120 1.00 72.56 378 ASP A O 1
ATOM 3065 N N . GLN A 1 379 ? 6.205 -5.626 -41.103 1.00 75.38 379 GLN A N 1
ATOM 3066 C CA . GLN A 1 379 ? 6.576 -4.407 -41.814 1.00 75.38 379 GLN A CA 1
ATOM 3067 C C . GLN A 1 379 ? 7.972 -3.903 -41.410 1.00 75.38 379 GLN A C 1
ATOM 3069 O O . GLN A 1 379 ? 8.724 -3.412 -42.258 1.00 75.38 379 GLN A O 1
ATOM 3074 N N . GLN A 1 380 ? 8.347 -4.030 -40.135 1.00 72.69 380 GLN A N 1
ATOM 3075 C CA . GLN A 1 380 ? 9.681 -3.680 -39.642 1.00 72.69 380 GLN A CA 1
ATOM 3076 C C . GLN A 1 380 ? 10.742 -4.681 -40.120 1.00 72.69 380 GLN A C 1
ATOM 3078 O O . GLN A 1 380 ? 11.798 -4.246 -40.586 1.00 72.69 380 GLN A O 1
ATOM 3083 N N . LYS A 1 381 ? 10.442 -5.989 -40.106 1.00 76.50 381 LYS A N 1
ATOM 3084 C CA . LYS A 1 381 ? 11.314 -7.045 -40.654 1.00 76.50 381 LYS A CA 1
ATOM 3085 C C . LYS A 1 381 ? 11.587 -6.810 -42.152 1.00 76.50 381 LYS A C 1
ATOM 3087 O O . LYS A 1 381 ? 12.742 -6.765 -42.576 1.00 76.50 381 LYS A O 1
ATOM 3092 N N . SER A 1 382 ? 10.552 -6.498 -42.941 1.00 80.50 382 SER A N 1
ATOM 3093 C CA . SER A 1 382 ? 10.681 -6.179 -44.377 1.00 80.50 382 SER A CA 1
ATOM 3094 C C . SER A 1 382 ? 11.500 -4.909 -44.661 1.00 80.50 382 SER A C 1
ATOM 3096 O O . SER A 1 382 ? 12.272 -4.854 -45.629 1.00 80.50 382 SER A O 1
ATOM 3098 N N . ARG A 1 383 ? 11.373 -3.873 -43.819 1.00 81.75 383 ARG A N 1
ATOM 3099 C CA . ARG A 1 383 ? 12.188 -2.648 -43.922 1.00 81.75 383 ARG A CA 1
ATOM 3100 C C . ARG A 1 383 ? 13.657 -2.918 -43.592 1.00 81.75 383 ARG A C 1
ATOM 3102 O O . ARG A 1 383 ? 14.523 -2.463 -44.335 1.00 81.75 383 ARG A O 1
ATOM 3109 N N . LYS A 1 384 ? 13.937 -3.699 -42.544 1.00 80.31 384 LYS A N 1
ATOM 3110 C CA . LYS A 1 384 ? 15.304 -4.084 -42.157 1.00 80.31 384 LYS A CA 1
ATOM 3111 C C . LYS A 1 384 ? 16.000 -4.871 -43.273 1.00 80.31 384 LYS A C 1
ATOM 3113 O O . LYS A 1 384 ? 17.100 -4.495 -43.669 1.00 80.31 384 LYS A O 1
ATOM 3118 N N . LEU A 1 385 ? 15.316 -5.850 -43.872 1.00 84.19 385 LEU A N 1
ATOM 3119 C CA . LEU A 1 385 ? 15.815 -6.574 -45.048 1.00 84.19 385 LEU A CA 1
ATOM 3120 C C . LEU A 1 385 ? 16.115 -5.637 -46.231 1.00 84.19 385 LEU A C 1
ATOM 3122 O O . LEU A 1 385 ? 17.154 -5.759 -46.869 1.00 84.19 385 LEU A O 1
ATOM 3126 N N . SER A 1 386 ? 15.241 -4.664 -46.508 1.00 84.81 386 SER A N 1
ATOM 3127 C CA . SER A 1 386 ? 15.456 -3.710 -47.613 1.00 84.81 386 SER A CA 1
ATOM 3128 C C . SER A 1 386 ? 16.732 -2.889 -47.423 1.00 84.81 386 SER A C 1
ATOM 3130 O O . SER A 1 386 ? 17.497 -2.710 -48.368 1.00 84.81 386 SER A O 1
ATOM 3132 N N . ASN A 1 387 ? 16.974 -2.427 -46.196 1.00 84.56 387 ASN A N 1
ATOM 3133 C CA . ASN A 1 387 ? 18.166 -1.656 -45.859 1.00 84.56 387 ASN A CA 1
ATOM 3134 C C . ASN A 1 387 ? 19.439 -2.506 -45.985 1.00 84.56 387 ASN A C 1
ATOM 3136 O O . ASN A 1 387 ? 20.445 -2.021 -46.502 1.00 84.56 387 ASN A O 1
ATOM 3140 N N . LEU A 1 388 ? 19.389 -3.776 -45.565 1.00 84.94 388 LEU A N 1
ATOM 3141 C CA . LEU A 1 388 ? 20.509 -4.711 -45.700 1.00 84.94 388 LEU A CA 1
ATOM 3142 C C . LEU A 1 388 ? 20.841 -4.991 -47.169 1.00 84.94 388 LEU A C 1
ATOM 3144 O O . LEU A 1 388 ? 21.999 -4.872 -47.559 1.00 84.94 388 LEU A O 1
ATOM 3148 N N . LEU A 1 389 ? 19.836 -5.269 -48.004 1.00 86.12 389 LEU A N 1
ATOM 3149 C CA . LEU A 1 389 ? 20.035 -5.519 -49.435 1.00 86.12 389 LEU A CA 1
ATOM 3150 C C . LEU A 1 389 ? 20.621 -4.299 -50.159 1.00 86.12 389 LEU A C 1
ATOM 3152 O O . LEU A 1 389 ? 21.552 -4.429 -50.951 1.00 86.12 389 LEU A O 1
ATOM 3156 N N . GLN A 1 390 ? 20.143 -3.092 -49.841 1.00 86.31 390 GLN A N 1
ATOM 3157 C CA . GLN A 1 390 ? 20.718 -1.858 -50.383 1.00 86.31 390 GLN A CA 1
ATOM 3158 C C . GLN A 1 390 ? 22.163 -1.635 -49.924 1.00 86.31 390 GLN A C 1
ATOM 3160 O O . GLN A 1 390 ? 22.998 -1.214 -50.723 1.00 86.31 390 GLN A O 1
ATOM 3165 N N . LYS A 1 391 ? 22.475 -1.940 -48.659 1.00 86.06 391 LYS A N 1
ATOM 3166 C CA . LYS A 1 391 ? 23.835 -1.854 -48.110 1.00 86.06 391 LYS A CA 1
ATOM 3167 C C . LYS A 1 391 ? 24.776 -2.839 -48.814 1.00 86.06 391 LYS A C 1
ATOM 3169 O O . LYS A 1 391 ? 25.850 -2.436 -49.247 1.00 86.06 391 LYS A O 1
ATOM 3174 N N . MET A 1 392 ? 24.351 -4.087 -49.010 1.00 82.56 392 MET A N 1
ATOM 3175 C CA . MET A 1 392 ? 25.124 -5.112 -49.724 1.00 82.56 392 MET A CA 1
ATOM 3176 C C . MET A 1 392 ? 25.314 -4.775 -51.211 1.00 82.56 392 MET A C 1
ATOM 3178 O O . MET A 1 392 ? 26.399 -4.994 -51.745 1.00 82.56 392 MET A O 1
ATOM 3182 N N . LYS A 1 393 ? 24.308 -4.173 -51.864 1.00 86.56 393 LYS A N 1
ATOM 3183 C CA . LYS A 1 393 ? 24.429 -3.666 -53.240 1.00 86.56 393 LYS A CA 1
ATOM 3184 C C . LYS A 1 393 ? 25.389 -2.492 -53.356 1.00 86.56 393 LYS A C 1
ATOM 3186 O O . LYS A 1 393 ? 26.230 -2.473 -54.247 1.00 86.56 393 LYS A O 1
ATOM 3191 N N . LYS A 1 394 ? 25.312 -1.527 -52.435 1.00 85.56 394 LYS A N 1
ATOM 3192 C CA . LYS A 1 394 ? 26.245 -0.390 -52.392 1.00 85.56 394 LYS A CA 1
ATOM 3193 C C . LYS A 1 394 ? 27.693 -0.849 -52.185 1.00 85.56 394 LYS A C 1
ATOM 3195 O O . LYS A 1 394 ? 28.604 -0.227 -52.716 1.00 85.56 394 LYS A O 1
ATOM 3200 N N . ASN A 1 395 ? 27.881 -1.944 -51.452 1.00 82.44 395 ASN A N 1
ATOM 3201 C CA . ASN A 1 395 ? 29.184 -2.562 -51.225 1.00 82.44 395 ASN A CA 1
ATOM 3202 C C . ASN A 1 395 ? 29.628 -3.500 -52.367 1.00 82.44 395 ASN A C 1
ATOM 3204 O O . ASN A 1 395 ? 30.673 -4.128 -52.243 1.00 82.44 395 ASN A O 1
ATOM 3208 N N . GLY A 1 396 ? 28.857 -3.618 -53.457 1.00 83.06 396 GLY A N 1
ATOM 3209 C CA . GLY A 1 396 ? 29.225 -4.413 -54.633 1.00 83.06 396 GLY A CA 1
ATOM 3210 C C . GLY A 1 396 ? 29.172 -5.932 -54.436 1.00 83.06 396 GLY A C 1
ATOM 3211 O O . GLY A 1 396 ? 29.805 -6.658 -55.191 1.00 83.06 396 GLY A O 1
ATOM 3212 N N . ILE A 1 397 ? 28.438 -6.424 -53.432 1.00 82.50 397 ILE A N 1
ATOM 3213 C CA . ILE A 1 397 ? 28.377 -7.859 -53.095 1.00 82.50 397 ILE A CA 1
ATOM 3214 C C . ILE A 1 397 ? 27.240 -8.561 -53.856 1.00 82.50 397 ILE A C 1
ATOM 3216 O O . ILE A 1 397 ? 27.369 -9.697 -54.312 1.00 82.50 397 ILE A O 1
ATOM 3220 N N . ILE A 1 398 ? 26.109 -7.872 -54.001 1.00 86.31 398 ILE A N 1
ATOM 3221 C CA . ILE A 1 398 ? 24.904 -8.366 -54.674 1.00 86.31 398 ILE A CA 1
ATOM 3222 C C . ILE A 1 398 ? 24.373 -7.297 -55.622 1.00 86.31 398 ILE A C 1
ATOM 3224 O O . ILE A 1 398 ? 24.616 -6.108 -55.423 1.00 86.31 398 ILE A O 1
ATOM 3228 N N . ASP A 1 399 ? 23.584 -7.700 -56.603 1.00 86.50 399 ASP A N 1
ATOM 3229 C CA . ASP A 1 399 ? 22.809 -6.776 -57.420 1.00 86.50 399 ASP A CA 1
ATOM 3230 C C . ASP A 1 399 ? 21.389 -7.303 -57.613 1.00 86.50 399 ASP A C 1
ATOM 3232 O O . ASP A 1 399 ? 21.032 -8.394 -57.164 1.00 86.50 399 ASP A O 1
ATOM 3236 N N . VAL A 1 400 ? 20.548 -6.478 -58.218 1.00 88.94 400 VAL A N 1
ATOM 3237 C CA . VAL A 1 400 ? 19.136 -6.752 -58.429 1.00 88.94 400 VAL A CA 1
ATOM 3238 C C . VAL A 1 400 ? 18.797 -6.579 -59.898 1.00 88.94 400 VAL A C 1
ATOM 3240 O O . VAL A 1 400 ? 19.150 -5.576 -60.518 1.00 88.94 400 VAL A O 1
ATOM 3243 N N . ARG A 1 401 ? 18.072 -7.552 -60.446 1.00 84.44 401 ARG A N 1
ATOM 3244 C CA . ARG A 1 401 ? 17.525 -7.516 -61.805 1.00 84.44 401 ARG A CA 1
ATOM 3245 C C . ARG A 1 401 ? 16.008 -7.650 -61.758 1.00 84.44 401 ARG A C 1
ATOM 3247 O O . ARG A 1 401 ? 15.463 -8.294 -60.867 1.00 84.44 401 ARG A O 1
ATOM 3254 N N . GLY A 1 402 ? 15.328 -7.061 -62.735 1.00 78.56 402 GLY A N 1
ATOM 3255 C CA . GLY A 1 402 ? 13.867 -7.079 -62.827 1.00 78.56 402 GLY A CA 1
ATOM 3256 C C . GLY A 1 402 ? 13.197 -5.825 -62.260 1.00 78.56 402 GLY A C 1
ATOM 3257 O O . GLY A 1 402 ? 13.840 -4.941 -61.698 1.00 78.56 402 GLY A O 1
ATOM 3258 N N . ILE A 1 403 ? 11.880 -5.735 -62.457 1.00 68.44 403 ILE A N 1
ATOM 3259 C CA . ILE A 1 403 ? 11.087 -4.531 -62.180 1.00 68.44 403 ILE A CA 1
ATOM 3260 C C . ILE A 1 403 ? 10.186 -4.776 -60.965 1.00 68.44 403 ILE A C 1
ATOM 3262 O O . ILE A 1 403 ? 9.407 -5.732 -60.933 1.00 68.44 403 ILE A O 1
ATOM 3266 N N . ALA A 1 404 ? 10.272 -3.876 -59.981 1.00 66.94 404 ALA A N 1
ATOM 3267 C CA . ALA A 1 404 ? 9.391 -3.795 -58.815 1.00 66.94 404 ALA A CA 1
ATOM 3268 C C . ALA A 1 404 ? 9.193 -5.137 -58.076 1.00 66.94 404 ALA A C 1
ATOM 3270 O O . ALA A 1 404 ? 10.101 -5.604 -57.388 1.00 66.94 404 ALA A O 1
ATOM 3271 N N . ILE A 1 405 ? 8.009 -5.747 -58.189 1.00 62.44 405 ILE A N 1
ATOM 3272 C CA . ILE A 1 405 ? 7.610 -6.935 -57.419 1.00 62.44 405 ILE A CA 1
ATOM 3273 C C . ILE A 1 405 ? 8.280 -8.231 -57.906 1.00 62.44 405 ILE A C 1
ATOM 3275 O O . ILE A 1 405 ? 8.356 -9.200 -57.157 1.00 62.44 405 ILE A O 1
ATOM 3279 N N . ASN A 1 406 ? 8.813 -8.225 -59.133 1.00 68.31 406 ASN A N 1
ATOM 3280 C CA . ASN A 1 406 ? 9.551 -9.340 -59.734 1.00 68.31 406 ASN A CA 1
ATOM 3281 C C . ASN A 1 406 ? 11.071 -9.126 -59.673 1.00 68.31 406 ASN A C 1
ATOM 3283 O O . ASN A 1 406 ? 11.807 -9.671 -60.490 1.00 68.31 406 ASN A O 1
ATOM 3287 N N . SER A 1 407 ? 11.540 -8.293 -58.741 1.00 79.94 407 SER A N 1
ATOM 3288 C CA . SER A 1 407 ? 12.969 -8.076 -58.540 1.00 79.94 407 SER A CA 1
ATOM 3289 C C . SER A 1 407 ? 13.626 -9.300 -57.895 1.00 79.94 407 SER A C 1
ATOM 3291 O O . SER A 1 407 ? 13.227 -9.752 -56.819 1.00 79.94 407 SER A O 1
ATOM 3293 N N . GLU A 1 408 ? 14.650 -9.821 -58.566 1.00 86.19 408 GLU A N 1
ATOM 3294 C CA . GLU A 1 408 ? 15.494 -10.913 -58.090 1.00 86.19 408 GLU A CA 1
ATOM 3295 C C . GLU A 1 408 ? 16.854 -10.362 -57.686 1.00 86.19 408 GLU A C 1
ATOM 3297 O O . GLU A 1 408 ? 17.508 -9.658 -58.461 1.00 86.19 408 GLU A O 1
ATOM 3302 N N . TRP A 1 409 ? 17.278 -10.706 -56.477 1.00 88.81 409 TRP A N 1
ATOM 3303 C CA . TRP A 1 409 ? 18.613 -10.411 -55.981 1.00 88.81 409 TRP A CA 1
ATOM 3304 C C . TRP A 1 409 ? 19.547 -11.559 -56.355 1.00 88.81 409 TRP A C 1
ATOM 3306 O O . TRP A 1 409 ? 19.140 -12.719 -56.321 1.00 88.81 409 TRP A O 1
ATOM 3316 N N . TYR A 1 410 ? 20.782 -11.243 -56.736 1.00 85.56 410 TYR A N 1
ATOM 3317 C CA . TYR A 1 410 ? 21.803 -12.219 -57.120 1.00 85.56 410 TYR A CA 1
ATOM 3318 C C . TYR A 1 410 ? 23.203 -11.750 -56.700 1.00 85.56 410 TYR A C 1
ATOM 3320 O O . TYR A 1 410 ? 23.430 -10.560 -56.488 1.00 85.56 410 TYR A O 1
ATOM 3328 N N . LEU A 1 411 ? 24.142 -12.688 -56.557 1.00 87.12 411 LEU A N 1
ATOM 3329 C CA . LEU A 1 411 ? 25.541 -12.408 -56.206 1.00 87.12 411 LEU A CA 1
ATOM 3330 C C . LEU A 1 411 ? 26.329 -11.872 -57.407 1.00 87.12 411 LEU A C 1
ATOM 3332 O O . LEU A 1 411 ? 26.193 -12.395 -58.513 1.00 87.12 411 LEU A O 1
ATOM 3336 N N . LEU A 1 412 ? 27.179 -10.865 -57.179 1.00 80.75 412 LEU A N 1
ATOM 3337 C CA . LEU A 1 412 ? 28.060 -10.304 -58.213 1.00 80.75 412 LEU A CA 1
ATOM 3338 C C . LEU A 1 412 ? 29.369 -11.093 -58.389 1.00 80.75 412 LEU A C 1
ATOM 3340 O O . LEU A 1 412 ? 29.950 -11.065 -59.471 1.00 80.75 412 LEU A O 1
ATOM 3344 N N . THR A 1 413 ? 29.804 -11.837 -57.371 1.00 60.81 413 THR A N 1
ATOM 3345 C CA . THR A 1 413 ? 30.987 -12.710 -57.414 1.00 60.81 413 THR A CA 1
ATOM 3346 C C . THR A 1 413 ? 30.614 -14.154 -57.076 1.00 60.81 413 THR A C 1
ATOM 3348 O O . THR A 1 413 ? 29.963 -14.427 -56.067 1.00 60.81 413 THR A O 1
ATOM 3351 N N . LYS A 1 414 ? 31.020 -15.088 -57.946 1.00 48.34 414 LYS A N 1
ATOM 3352 C CA . LYS A 1 414 ? 31.031 -16.529 -57.667 1.00 48.34 414 LYS A CA 1
ATOM 3353 C C . LYS A 1 414 ? 32.379 -16.874 -57.043 1.00 48.34 414 LYS A C 1
ATOM 3355 O O . LYS A 1 414 ? 33.322 -17.074 -57.794 1.00 48.34 414 LYS A O 1
ATOM 3360 N N . ASP A 1 415 ? 32.423 -16.940 -55.718 1.00 37.28 415 ASP A N 1
ATOM 3361 C CA . ASP A 1 415 ? 33.361 -17.788 -54.969 1.00 37.28 415 ASP A CA 1
ATOM 3362 C C . ASP A 1 415 ? 32.623 -18.478 -53.806 1.00 37.28 415 ASP A C 1
ATOM 3364 O O . ASP A 1 415 ? 31.919 -17.805 -53.002 1.00 37.28 415 ASP A O 1
#

Radius of gyration: 29.58 Å; chains: 1; bounding box: 64×42×98 Å